Protein AF-A0A9P8Y059-F1 (afdb_monomer)

pLDDT: mean 76.01, std 19.93, range [30.94, 98.56]

Nearest PDB structures (foldseek):
  6tlh-assembly2_B  TM=3.562E-01  e=1.392E+00  Mus musculus

Secondary structure (DSSP, 8-state):
-HHHHHHHHHHHHHHHHHHHHHS-HHHHHHTTTTSSS---TTHHHHHHHHHHTTPPPPGGG--STTS--S--GGG-TT--HHHHHHHHHHT---SS---TTS--HHHHHHHHHHTT-HHHHHHHHHHHHTT--TTSB------SS--S-------TT--S-----BHHHHHHHHHHHHHSTTS-SS---TTSSSSTTTHHHHT---B-----TTS-TT--BHHHHHHHHHS--HHHHTTSHHHHHHHHHHHHHHTTT--HHHHHHHHHHHHHHHTTPPP-SGGG-------------HHHHHHHHHHHHHHHHHHHHHHHHHHHHHHHHHHS-PPP-----------------------TT-TTS--HHHHHHHHTTT-

Foldseek 3Di:
DLVVLVLVQVLQLVLLVVLVVPPDPVVCVVQVSVPPAGRFLCLLVSVVRCVVSVNDDDPSNADPPPSFFRAGPLLDPVDDPVRVVSNVVSGSLCQQGAGPQRHGSLLNLLVVLLVVDPRSLVSNLVSLVSPDDQFAFNDDDPDPPPDDDPPPQPPVPPPDDRQRDTSLLSSLLSLLLCLACVVPDDPPVPCPCVDPSNLCSLPPPDARQDPWQLADHRHDGSVLSSNCNNPVPLPPCLPDCVVLVVVVVCCQVCVLSDDLRSVLSNVSNNLCSLLVADTPDCSNPPDDPPVPPPCPDPVNVVSNVVSVVVSVVLSVVLVVLSVVLVVVVVPPPDPDPPPPPPPPPDPDDDDDDDDDDDPVPRSPRDDPVSSVVSVVSSD

Structure (mmCIF, N/CA/C/O backbone):
data_AF-A0A9P8Y059-F1
#
_entry.id   AF-A0A9P8Y059-F1
#
loop_
_atom_site.group_PDB
_atom_site.id
_atom_site.type_symbol
_atom_site.label_atom_id
_atom_site.label_alt_id
_atom_site.label_comp_id
_atom_site.label_asym_id
_atom_site.label_entity_id
_atom_site.label_seq_id
_atom_site.pdbx_PDB_ins_code
_atom_site.Cartn_x
_atom_site.Cartn_y
_atom_site.Cartn_z
_atom_site.occupancy
_atom_site.B_iso_or_equiv
_atom_site.auth_seq_id
_atom_site.auth_comp_id
_atom_site.auth_asym_id
_atom_site.auth_atom_id
_atom_site.pdbx_PDB_model_num
ATOM 1 N N . MET A 1 1 ? 9.482 5.554 25.362 1.00 81.50 1 MET A N 1
ATOM 2 C CA . MET A 1 1 ? 8.437 4.991 24.476 1.00 81.50 1 MET A CA 1
ATOM 3 C C . MET A 1 1 ? 7.725 3.790 25.092 1.00 81.50 1 MET A C 1
ATOM 5 O O . MET A 1 1 ? 6.514 3.870 25.221 1.00 81.50 1 MET A O 1
ATOM 9 N N . ARG A 1 2 ? 8.425 2.771 25.615 1.00 89.69 2 ARG A N 1
ATOM 10 C CA . ARG A 1 2 ? 7.797 1.614 26.297 1.00 89.69 2 ARG A CA 1
ATOM 11 C C . ARG A 1 2 ? 6.710 1.935 27.343 1.00 89.69 2 ARG A C 1
ATOM 13 O O . ARG A 1 2 ? 5.671 1.290 27.352 1.00 89.69 2 ARG A O 1
ATOM 20 N N . ILE A 1 3 ? 6.914 2.935 28.209 1.00 94.12 3 ILE A N 1
ATOM 21 C CA . ILE A 1 3 ? 5.903 3.333 29.216 1.00 94.12 3 ILE A CA 1
ATOM 22 C C . ILE A 1 3 ? 4.589 3.755 28.541 1.00 94.12 3 ILE A C 1
ATOM 24 O O . ILE A 1 3 ? 3.510 3.401 29.004 1.00 94.12 3 ILE A O 1
ATOM 28 N N . TYR A 1 4 ? 4.682 4.471 27.420 1.00 94.25 4 TYR A N 1
ATOM 29 C CA . TYR A 1 4 ? 3.524 4.939 26.669 1.00 94.25 4 TYR A CA 1
ATOM 30 C C . TYR A 1 4 ? 2.781 3.780 25.987 1.00 94.25 4 TYR A C 1
ATOM 32 O O . TYR A 1 4 ? 1.564 3.684 26.123 1.00 94.25 4 TYR A O 1
ATOM 40 N N . SER A 1 5 ? 3.490 2.854 25.329 1.00 96.00 5 SER A N 1
ATOM 41 C CA . SER A 1 5 ? 2.861 1.688 24.687 1.00 96.00 5 SER A CA 1
ATOM 42 C C . SER A 1 5 ? 2.174 0.761 25.700 1.00 96.00 5 SER A C 1
ATOM 44 O O . SER A 1 5 ? 1.065 0.295 25.447 1.00 96.00 5 SER A O 1
ATOM 46 N N . GLU A 1 6 ? 2.773 0.545 26.875 1.00 97.19 6 GLU A N 1
ATOM 47 C CA . GLU A 1 6 ? 2.157 -0.242 27.958 1.00 97.19 6 GLU A CA 1
ATOM 48 C C . GLU A 1 6 ? 0.938 0.469 28.565 1.00 97.19 6 GLU A C 1
ATOM 50 O O . GLU A 1 6 ? -0.095 -0.155 28.813 1.00 97.19 6 GLU A O 1
ATOM 55 N N . ALA A 1 7 ? 1.006 1.793 28.749 1.00 96.12 7 ALA A N 1
ATOM 56 C CA . ALA A 1 7 ? -0.141 2.578 29.202 1.00 96.12 7 ALA A CA 1
ATOM 57 C C . ALA A 1 7 ? -1.306 2.511 28.198 1.00 96.12 7 ALA A C 1
ATOM 59 O O . ALA A 1 7 ? -2.463 2.347 28.597 1.00 96.12 7 ALA A O 1
ATOM 60 N N . LEU A 1 8 ? -1.009 2.576 26.894 1.00 95.56 8 LEU A N 1
ATOM 61 C CA . LEU A 1 8 ? -1.995 2.406 25.828 1.00 95.56 8 LEU A CA 1
ATOM 62 C C . LEU A 1 8 ? -2.620 1.011 25.833 1.00 95.56 8 LEU A C 1
ATOM 64 O O . LEU A 1 8 ? -3.847 0.905 25.779 1.00 95.56 8 LEU A O 1
ATOM 68 N N . ARG A 1 9 ? -1.805 -0.041 25.952 1.00 97.06 9 ARG A N 1
ATOM 69 C CA . ARG A 1 9 ? -2.281 -1.421 26.096 1.00 97.06 9 ARG A CA 1
ATOM 70 C C . ARG A 1 9 ? -3.227 -1.557 27.288 1.00 97.06 9 ARG A C 1
ATOM 72 O O . ARG A 1 9 ? -4.369 -1.976 27.116 1.00 97.06 9 ARG A O 1
ATOM 79 N N . SER A 1 10 ? -2.788 -1.136 28.475 1.00 97.44 10 SER A N 1
ATOM 80 C CA . SER A 1 10 ? -3.590 -1.201 29.703 1.00 97.44 10 SER A CA 1
ATOM 81 C C . SER A 1 10 ? -4.912 -0.441 29.558 1.00 97.44 10 SER A C 1
ATOM 83 O O . SER A 1 10 ? -5.971 -0.897 29.998 1.00 97.44 10 SER A O 1
ATOM 85 N N . ARG A 1 11 ? -4.894 0.716 28.885 1.00 97.12 11 ARG A N 1
ATOM 86 C CA . ARG A 1 11 ? -6.109 1.462 28.544 1.00 97.12 11 ARG A CA 1
ATOM 87 C C . ARG A 1 11 ? -7.063 0.639 27.667 1.00 97.12 11 ARG A C 1
ATOM 89 O O . ARG A 1 11 ? -8.257 0.624 27.961 1.00 97.12 11 ARG A O 1
ATOM 96 N N . ARG A 1 12 ? -6.569 -0.058 26.636 1.00 97.19 12 ARG A N 1
ATOM 97 C CA . ARG A 1 12 ? -7.398 -0.918 25.766 1.00 97.19 12 ARG A CA 1
ATOM 98 C C . ARG A 1 12 ? -7.969 -2.126 26.492 1.00 97.19 12 ARG A C 1
ATOM 100 O O . ARG A 1 12 ? -9.152 -2.408 26.336 1.00 97.19 12 ARG A O 1
ATOM 107 N N . GLU A 1 13 ? -7.180 -2.788 27.329 1.00 97.94 13 GLU A N 1
ATOM 108 C CA . GLU A 1 13 ? -7.642 -3.928 28.130 1.00 97.94 13 GLU A CA 1
ATOM 109 C C . GLU A 1 13 ? -8.755 -3.517 29.105 1.00 97.94 13 GLU A C 1
ATOM 111 O O . GLU A 1 13 ? -9.783 -4.188 29.201 1.00 97.94 13 GLU A O 1
ATOM 116 N N . ARG A 1 14 ? -8.614 -2.360 29.770 1.00 98.25 14 ARG A N 1
ATOM 117 C CA . ARG A 1 14 ? -9.665 -1.824 30.652 1.00 98.25 14 ARG A CA 1
ATOM 118 C C . ARG A 1 14 ? -10.936 -1.447 29.893 1.00 98.25 14 ARG A C 1
ATOM 120 O O . ARG A 1 14 ? -12.030 -1.711 30.391 1.00 98.25 14 ARG A O 1
ATOM 127 N N . LEU A 1 15 ? -10.814 -0.860 28.700 1.00 98.06 15 LEU A N 1
ATOM 128 C CA . LEU A 1 15 ? -11.969 -0.553 27.851 1.00 98.06 15 LEU A CA 1
ATOM 129 C C . LEU A 1 15 ? -12.680 -1.831 27.382 1.00 98.06 15 LEU A C 1
ATOM 131 O O . LEU A 1 15 ? -13.902 -1.917 27.474 1.00 98.06 15 LEU A O 1
ATOM 135 N N . LYS A 1 16 ? -11.926 -2.852 26.967 1.00 98.25 16 LYS A N 1
ATOM 136 C CA . LYS A 1 16 ? -12.455 -4.171 26.601 1.00 98.25 16 LYS A CA 1
ATOM 137 C C . LYS A 1 16 ? -13.193 -4.834 27.765 1.00 98.25 16 LYS A C 1
ATOM 139 O O . LYS A 1 16 ? -14.317 -5.293 27.588 1.00 98.25 16 LYS A O 1
ATOM 144 N N . ALA A 1 17 ? -12.620 -4.811 28.970 1.00 98.38 17 ALA A N 1
ATOM 145 C CA . ALA A 1 17 ? -13.267 -5.329 30.176 1.00 98.38 17 ALA A CA 1
ATOM 146 C C . ALA A 1 17 ? -14.546 -4.553 30.546 1.00 98.38 17 ALA A C 1
ATOM 148 O O . ALA A 1 17 ? -15.512 -5.135 31.039 1.00 98.38 17 ALA A O 1
ATOM 149 N N . LEU A 1 18 ? -14.584 -3.237 30.310 1.00 98.50 18 LEU A N 1
ATOM 150 C CA . LEU A 1 18 ? -15.805 -2.446 30.465 1.00 98.50 18 LEU A CA 1
ATOM 151 C C . LEU A 1 18 ? -16.865 -2.862 29.434 1.00 98.50 18 LEU A C 1
ATOM 153 O O . LEU A 1 18 ? -18.007 -3.107 29.814 1.00 98.50 18 LEU A O 1
ATOM 157 N N . GLY A 1 19 ? -16.472 -3.025 28.168 1.00 98.12 19 GLY A N 1
ATOM 158 C CA . GLY A 1 19 ? -17.341 -3.519 27.100 1.00 98.12 19 GLY A CA 1
ATOM 159 C C . GLY A 1 19 ? -17.935 -4.897 27.407 1.00 98.12 19 GLY A C 1
ATOM 160 O O . GLY A 1 19 ? -19.149 -5.058 27.355 1.00 98.12 19 GLY A O 1
ATOM 161 N N . LEU A 1 20 ? -17.111 -5.861 27.828 1.00 98.44 20 LEU A N 1
ATOM 162 C CA . LEU A 1 20 ? -17.543 -7.223 28.176 1.00 98.44 20 LEU A CA 1
ATOM 163 C C . LEU A 1 20 ? -18.594 -7.282 29.293 1.00 98.44 20 LEU A C 1
ATOM 165 O O . LEU A 1 20 ? -19.406 -8.202 29.315 1.00 98.44 20 LEU A O 1
ATOM 169 N N . ARG A 1 21 ? -18.578 -6.325 30.228 1.00 98.50 21 ARG A N 1
ATOM 170 C CA . ARG A 1 21 ? -19.521 -6.292 31.357 1.00 98.50 21 ARG A CA 1
ATOM 171 C C . ARG A 1 21 ? -20.882 -5.703 31.003 1.00 98.50 21 ARG A C 1
ATOM 173 O O . ARG A 1 21 ? -21.857 -6.036 31.668 1.00 98.50 21 ARG A O 1
ATOM 180 N N . HIS A 1 22 ? -20.940 -4.806 30.021 1.00 98.56 22 HIS A N 1
ATOM 181 C CA . HIS A 1 22 ? -22.130 -3.984 29.784 1.00 98.56 22 HIS A CA 1
ATOM 182 C C . HIS A 1 22 ? -22.729 -4.118 28.385 1.00 98.56 22 HIS A C 1
ATOM 184 O O . HIS A 1 22 ? -23.909 -3.821 28.211 1.00 98.56 22 HIS A O 1
ATOM 190 N N . LEU A 1 23 ? -21.954 -4.534 27.382 1.00 98.25 23 LEU A N 1
ATOM 191 C CA . LEU A 1 23 ? -22.474 -4.689 26.029 1.00 98.25 23 LEU A CA 1
ATOM 192 C C . LEU A 1 23 ? -23.279 -5.991 25.893 1.00 98.25 23 LEU A C 1
ATOM 194 O O . LEU A 1 23 ? -22.908 -7.016 26.468 1.00 98.25 23 LEU A O 1
ATOM 198 N N . PRO A 1 24 ? -24.364 -5.990 25.096 1.00 97.94 24 PRO A N 1
ATOM 199 C CA . PRO A 1 24 ? -25.093 -7.214 24.790 1.00 97.94 24 PRO A CA 1
ATOM 200 C C . PRO A 1 24 ? -24.203 -8.191 24.009 1.00 97.94 24 PRO A C 1
ATOM 202 O O . PRO A 1 24 ? -23.306 -7.779 23.268 1.00 97.94 24 PRO A O 1
ATOM 205 N N . ARG A 1 25 ? -24.494 -9.496 24.114 1.00 98.06 25 ARG A N 1
ATOM 206 C CA . ARG A 1 25 ? -23.681 -10.567 23.503 1.00 98.06 25 ARG A CA 1
ATOM 207 C C . ARG A 1 25 ? -23.426 -10.352 22.008 1.00 98.06 25 ARG A C 1
ATOM 209 O O . ARG A 1 25 ? -22.304 -10.563 21.568 1.00 98.06 25 ARG A O 1
ATOM 216 N N . ALA A 1 26 ? -24.423 -9.864 21.264 1.00 98.00 26 ALA A N 1
ATOM 217 C CA . ALA A 1 26 ? -24.281 -9.547 19.842 1.00 98.00 26 ALA A CA 1
ATOM 218 C C . ALA A 1 26 ? -23.138 -8.549 19.572 1.00 98.00 26 ALA A C 1
ATOM 220 O O . ALA A 1 26 ? -22.313 -8.790 18.698 1.00 98.00 26 ALA A O 1
ATOM 221 N N . ARG A 1 27 ? -23.031 -7.481 20.376 1.00 98.06 27 ARG A N 1
ATOM 222 C CA . ARG A 1 27 ? -21.965 -6.472 20.246 1.00 98.06 27 ARG A CA 1
ATOM 223 C C . ARG A 1 27 ? -20.616 -6.970 20.765 1.00 98.06 27 ARG A C 1
ATOM 225 O O . ARG A 1 27 ? -19.588 -6.596 20.217 1.00 98.06 27 ARG A O 1
ATOM 232 N N . ILE A 1 28 ? -20.604 -7.830 21.788 1.00 98.25 28 ILE A N 1
ATOM 233 C CA . ILE A 1 28 ? -19.373 -8.499 22.248 1.00 98.25 28 ILE A CA 1
ATOM 234 C C . ILE A 1 28 ? -18.756 -9.319 21.111 1.00 98.25 28 ILE A C 1
ATOM 236 O O . ILE A 1 28 ? -17.553 -9.222 20.890 1.00 98.25 28 ILE A O 1
ATOM 240 N N . THR A 1 29 ? -19.579 -10.090 20.394 1.00 97.38 29 THR A N 1
ATOM 241 C CA . THR A 1 29 ? -19.134 -10.898 19.253 1.00 97.38 29 THR A CA 1
ATOM 242 C C . THR A 1 29 ? -18.725 -10.028 18.066 1.00 97.38 29 THR A C 1
ATOM 244 O O . THR A 1 29 ? -17.659 -10.255 17.505 1.00 97.38 29 THR A O 1
ATOM 247 N N . GLU A 1 30 ? -19.520 -9.014 17.713 1.00 96.50 30 GLU A N 1
ATOM 248 C CA . GLU A 1 30 ? -19.219 -8.086 16.611 1.00 96.50 30 GLU A CA 1
ATOM 249 C C . GLU A 1 30 ? -17.884 -7.356 16.800 1.00 96.50 30 GLU A C 1
ATOM 251 O O . GLU A 1 30 ? -17.084 -7.295 15.875 1.00 96.50 30 GLU A O 1
ATOM 256 N N . PHE A 1 31 ? -17.610 -6.848 18.005 1.00 96.31 31 PHE A N 1
ATOM 257 C CA . PHE A 1 31 ? -16.361 -6.138 18.314 1.00 96.31 31 PHE A CA 1
ATOM 258 C C . PHE A 1 31 ? -15.238 -7.064 18.790 1.00 96.31 31 PHE A C 1
ATOM 260 O O . PHE A 1 31 ? -14.228 -6.581 19.305 1.00 96.31 31 PHE A O 1
ATOM 267 N N . ALA A 1 32 ? -15.427 -8.384 18.677 1.00 96.38 32 ALA A N 1
ATOM 268 C CA . ALA A 1 32 ? -14.457 -9.401 19.074 1.00 96.38 32 ALA A CA 1
ATOM 269 C C . ALA A 1 32 ? -13.912 -9.221 20.510 1.00 96.38 32 ALA A C 1
ATOM 271 O O . ALA A 1 32 ? -12.749 -9.516 20.797 1.00 96.38 32 ALA A O 1
ATOM 272 N N . LEU A 1 33 ? -14.741 -8.741 21.448 1.00 97.38 33 LEU A N 1
ATOM 273 C CA . LEU A 1 33 ? -14.289 -8.448 22.816 1.00 97.38 33 LEU A CA 1
ATOM 274 C C . LEU A 1 33 ? -13.974 -9.707 23.625 1.00 97.38 33 LEU A C 1
ATOM 276 O O . LEU A 1 33 ? -13.298 -9.610 24.645 1.00 97.38 33 LEU A O 1
ATOM 280 N N . ASP A 1 34 ? -14.468 -10.870 23.211 1.00 97.31 34 ASP A N 1
ATOM 281 C CA . ASP A 1 34 ? -14.187 -12.157 23.847 1.00 97.31 34 ASP A CA 1
ATOM 282 C C . ASP A 1 34 ? -12.983 -12.899 23.246 1.00 97.31 34 ASP A C 1
ATOM 284 O O . ASP A 1 34 ? -12.551 -13.905 23.804 1.00 97.31 34 ASP A O 1
ATOM 288 N N . GLN A 1 35 ? -12.394 -12.389 22.163 1.00 96.69 35 GLN A N 1
ATOM 289 C CA . GLN A 1 35 ? -11.168 -12.935 21.575 1.00 96.69 35 GLN A CA 1
ATOM 290 C C . GLN A 1 35 ? -9.931 -12.412 22.308 1.00 96.69 35 GLN A C 1
ATOM 292 O O . GLN A 1 35 ? -9.968 -11.315 22.855 1.00 96.69 35 GLN A O 1
ATOM 297 N N . ASP A 1 36 ? -8.801 -13.124 22.294 1.00 95.88 36 ASP A N 1
ATOM 298 C CA . ASP A 1 36 ? -7.537 -12.669 22.909 1.00 95.88 36 ASP A CA 1
ATOM 299 C C . ASP A 1 36 ? -6.770 -11.661 22.027 1.00 95.88 36 ASP A C 1
ATOM 301 O O . ASP A 1 36 ? -5.606 -11.836 21.678 1.00 95.88 36 ASP A O 1
ATOM 305 N N . ILE A 1 37 ? -7.465 -10.602 21.609 1.00 94.94 37 ILE A N 1
ATOM 306 C CA . ILE A 1 37 ? -6.906 -9.492 20.830 1.00 94.94 37 ILE A CA 1
ATOM 307 C C . ILE A 1 37 ? -7.079 -8.175 21.588 1.00 94.94 37 ILE A C 1
ATOM 309 O O . ILE A 1 37 ? -8.049 -7.992 22.337 1.00 94.94 37 ILE A O 1
ATOM 313 N N . LEU A 1 38 ? -6.133 -7.249 21.426 1.00 96.06 38 LEU A N 1
ATOM 314 C CA . LEU A 1 38 ? -6.308 -5.894 21.943 1.00 96.06 38 LEU A CA 1
ATOM 315 C C . LEU A 1 38 ? -7.378 -5.164 21.137 1.00 96.06 38 LEU A C 1
ATOM 317 O O . LEU A 1 38 ? -7.452 -5.284 19.919 1.00 96.06 38 LEU A O 1
ATOM 321 N N . LEU A 1 39 ? -8.189 -4.385 21.846 1.00 95.00 39 LEU A N 1
ATOM 322 C CA . LEU A 1 39 ? -9.221 -3.560 21.241 1.00 95.00 39 LEU A CA 1
ATOM 323 C C . LEU A 1 39 ? -8.567 -2.384 20.503 1.00 95.00 39 LEU A C 1
ATOM 325 O O . LEU A 1 39 ? -8.090 -1.452 21.156 1.00 95.00 39 LEU A O 1
ATOM 329 N N . ASP A 1 40 ? -8.532 -2.444 19.173 1.00 93.62 40 ASP A N 1
ATOM 330 C CA . ASP A 1 40 ? -7.916 -1.421 18.324 1.00 93.62 40 ASP A CA 1
ATOM 331 C C . ASP A 1 40 ? -8.952 -0.668 17.477 1.00 93.62 40 ASP A C 1
ATOM 333 O O . ASP A 1 40 ? -9.558 0.267 18.010 1.00 93.62 40 ASP A O 1
ATOM 337 N N . GLU A 1 41 ? -9.253 -1.114 16.245 1.00 93.31 41 GLU A N 1
ATOM 338 C CA . GLU A 1 41 ? -10.223 -0.449 15.354 1.00 93.31 41 GLU A CA 1
ATOM 339 C C . GLU A 1 41 ? -11.588 -0.197 16.019 1.00 93.31 41 GLU A C 1
ATOM 341 O O . GLU A 1 41 ? -12.204 0.854 15.831 1.00 93.31 41 GLU A O 1
ATOM 346 N N . TYR A 1 42 ? -12.043 -1.121 16.874 1.00 95.06 42 TYR A N 1
ATOM 347 C CA . TYR A 1 42 ? -13.339 -1.034 17.553 1.00 95.06 42 TYR A CA 1
ATOM 348 C C . TYR A 1 42 ? -13.316 -0.223 18.853 1.00 95.06 42 TYR A C 1
ATOM 350 O O . TYR A 1 42 ? -14.345 -0.120 19.523 1.00 95.06 42 TYR A O 1
ATOM 358 N N . ALA A 1 43 ? -12.190 0.379 19.245 1.00 95.19 43 ALA A N 1
ATOM 359 C CA . ALA A 1 43 ? -12.113 1.108 20.509 1.00 95.19 43 ALA A CA 1
ATOM 360 C C . ALA A 1 43 ? -13.099 2.289 20.568 1.00 95.19 43 ALA A C 1
ATOM 362 O O . ALA A 1 43 ? -13.806 2.448 21.566 1.00 95.19 43 ALA A O 1
ATOM 363 N N . ALA A 1 44 ? -13.198 3.077 19.496 1.00 94.50 44 ALA A N 1
ATOM 364 C CA . ALA A 1 44 ? -14.170 4.165 19.392 1.00 94.50 44 ALA A CA 1
ATOM 365 C C . ALA A 1 44 ? -15.633 3.659 19.338 1.00 94.50 44 ALA A C 1
ATOM 367 O O . ALA A 1 44 ? -16.428 4.083 20.187 1.00 94.50 44 ALA A O 1
ATOM 368 N N . PRO A 1 45 ? -15.998 2.696 18.461 1.00 95.00 45 PRO A N 1
ATOM 369 C CA . PRO A 1 45 ? -17.327 2.075 18.467 1.00 95.00 45 PRO A CA 1
ATOM 370 C C . PRO A 1 45 ? -17.773 1.538 19.834 1.00 95.00 45 PRO A C 1
ATOM 372 O O . PRO A 1 45 ? -18.904 1.778 20.259 1.00 95.00 45 PRO A O 1
ATOM 375 N N . VAL A 1 46 ? -16.886 0.872 20.581 1.00 96.62 46 VAL A N 1
ATOM 376 C CA . VAL A 1 46 ? -17.199 0.367 21.930 1.00 96.62 46 VAL A CA 1
ATOM 377 C C . VAL A 1 46 ? -17.560 1.506 22.883 1.00 96.62 46 VAL A C 1
ATOM 379 O O . VAL A 1 46 ? -18.548 1.399 23.611 1.00 96.62 46 VAL A O 1
ATOM 382 N N . ILE A 1 47 ? -16.810 2.614 22.870 1.00 96.06 47 ILE A N 1
ATOM 383 C CA . ILE A 1 47 ? -17.119 3.797 23.692 1.00 96.06 47 ILE A CA 1
ATOM 384 C C . ILE A 1 47 ? -18.485 4.372 23.312 1.00 96.06 47 ILE A C 1
ATOM 386 O O . ILE A 1 47 ? -19.281 4.689 24.198 1.00 96.06 47 ILE A O 1
ATOM 390 N N . GLN A 1 48 ? -18.771 4.494 22.015 1.00 95.00 48 GLN A N 1
ATOM 391 C CA . GLN A 1 48 ? -20.050 5.006 21.528 1.00 95.00 48 GLN A CA 1
ATOM 392 C C . GLN A 1 48 ? -21.218 4.130 21.995 1.00 95.00 48 GLN A C 1
ATOM 394 O O . GLN A 1 48 ? -22.197 4.648 22.531 1.00 95.00 48 GLN A O 1
ATOM 399 N N . HIS A 1 49 ? -21.099 2.807 21.878 1.00 96.56 49 HIS A N 1
ATOM 400 C CA . HIS A 1 49 ? -22.137 1.884 22.334 1.00 96.56 49 HIS A CA 1
ATOM 401 C C . HIS A 1 49 ? -22.340 1.911 23.850 1.00 96.56 49 HIS A C 1
ATOM 403 O O . HIS A 1 49 ? -23.481 1.893 24.309 1.00 96.56 49 HIS A O 1
ATOM 409 N N . LEU A 1 50 ? -21.264 2.009 24.633 1.00 97.31 50 LEU A N 1
ATOM 410 C CA . LEU A 1 50 ? -21.366 2.176 26.084 1.00 97.31 50 LEU A CA 1
ATOM 411 C C . LEU A 1 50 ? -22.114 3.470 26.446 1.00 97.31 50 LEU A C 1
ATOM 413 O O . LEU A 1 50 ? -22.990 3.444 27.309 1.00 97.31 50 LEU A O 1
ATOM 417 N N . ARG A 1 51 ? -21.845 4.576 25.739 1.00 95.75 51 ARG A N 1
ATOM 418 C CA . ARG A 1 51 ? -22.556 5.853 25.933 1.00 95.75 51 ARG A CA 1
ATOM 419 C C . ARG A 1 51 ? -24.042 5.759 25.590 1.00 95.75 51 ARG A C 1
ATOM 421 O O . ARG A 1 51 ? -24.856 6.260 26.357 1.00 95.75 51 ARG A O 1
ATOM 428 N N . VAL A 1 52 ? -24.403 5.096 24.487 1.00 96.81 52 VAL A N 1
ATOM 429 C CA . VAL A 1 52 ? -25.812 4.879 24.092 1.00 96.81 52 VAL A CA 1
ATOM 430 C C . VAL A 1 52 ? -26.582 4.097 25.162 1.00 96.81 52 VAL A C 1
ATOM 432 O O . VAL A 1 52 ? -27.754 4.369 25.396 1.00 96.81 52 VAL A O 1
ATOM 435 N N . LEU A 1 53 ? -25.918 3.172 25.859 1.00 97.75 53 LEU A N 1
ATOM 436 C CA . LEU A 1 53 ? -26.495 2.423 26.981 1.00 97.75 53 LEU A CA 1
ATOM 437 C C . LEU A 1 53 ? -26.503 3.199 28.311 1.00 97.75 53 LEU A C 1
ATOM 439 O O . LEU A 1 53 ? -26.882 2.641 29.339 1.00 97.75 53 LEU A O 1
ATOM 443 N N . GLY A 1 54 ? -26.054 4.457 28.327 1.00 97.44 54 GLY A N 1
ATOM 444 C CA . GLY A 1 54 ? -25.942 5.257 29.547 1.00 97.44 54 GLY A CA 1
ATOM 445 C C . GLY A 1 54 ? -24.833 4.794 30.498 1.00 97.44 54 GLY A C 1
ATOM 446 O O . GLY A 1 54 ? -24.848 5.154 31.674 1.00 97.44 54 GLY A O 1
ATOM 447 N N . VAL A 1 55 ? -23.867 3.998 30.023 1.00 98.12 55 VAL A N 1
ATOM 448 C CA . VAL A 1 55 ? -22.739 3.531 30.839 1.00 98.12 55 VAL A CA 1
ATOM 449 C C . VAL A 1 55 ? -21.668 4.625 30.889 1.00 98.12 55 VAL A C 1
ATOM 451 O O . VAL A 1 55 ? -21.123 4.994 29.844 1.00 98.12 55 VAL A O 1
ATOM 454 N N . PRO A 1 56 ? -21.311 5.142 32.079 1.00 97.31 56 PRO A N 1
ATOM 455 C CA . PRO A 1 56 ? -20.278 6.162 32.194 1.00 97.31 56 PRO A CA 1
ATOM 456 C C . PRO A 1 56 ? -18.904 5.574 31.844 1.00 97.31 56 PRO A C 1
ATOM 458 O O . PRO A 1 56 ? -18.416 4.651 32.498 1.00 97.31 56 PRO A O 1
ATOM 461 N N . VAL A 1 57 ? -18.257 6.131 30.817 1.00 96.50 57 VAL A N 1
ATOM 462 C CA . VAL A 1 57 ? -16.900 5.750 30.402 1.00 96.50 57 VAL A CA 1
ATOM 463 C C . VAL A 1 57 ? -15.895 6.732 31.018 1.00 96.50 57 VAL A C 1
ATOM 465 O O . VAL A 1 57 ? -15.969 7.925 30.720 1.00 96.50 57 VAL A O 1
ATOM 468 N N . PRO A 1 58 ? -14.944 6.277 31.858 1.00 96.56 58 PRO A N 1
ATOM 469 C CA . PRO A 1 58 ? -13.932 7.154 32.438 1.00 96.56 58 PRO A CA 1
ATOM 470 C C . PRO A 1 58 ? -13.117 7.886 31.357 1.00 96.56 58 PRO A C 1
ATOM 472 O O . PRO A 1 58 ? -12.679 7.229 30.409 1.00 96.56 58 PRO A O 1
ATOM 475 N N . PRO A 1 59 ? -12.803 9.190 31.516 1.00 94.50 59 PRO A N 1
ATOM 476 C CA . PRO A 1 59 ? -12.037 9.947 30.519 1.00 94.50 59 PRO A CA 1
ATOM 477 C C . PRO A 1 59 ? -10.682 9.325 30.162 1.00 94.50 59 PRO A C 1
ATOM 479 O O . PRO A 1 59 ? -10.238 9.389 29.021 1.00 94.50 59 PRO A O 1
ATOM 482 N N . SER A 1 60 ? -10.049 8.632 31.115 1.00 95.12 60 SER A N 1
ATOM 483 C CA . SER A 1 60 ? -8.791 7.908 30.884 1.00 95.12 60 SER A CA 1
ATOM 484 C C . SER A 1 60 ? -8.897 6.741 29.892 1.00 95.12 60 SER A C 1
ATOM 486 O O . SER A 1 60 ? -7.865 6.207 29.490 1.00 95.12 60 SER A O 1
ATOM 488 N N . LEU A 1 61 ? -10.110 6.331 29.496 1.00 96.00 61 LEU A N 1
ATOM 489 C CA . LEU A 1 61 ? -10.360 5.291 28.493 1.00 96.00 61 LEU A CA 1
ATOM 490 C C . LEU A 1 61 ? -10.703 5.847 27.106 1.00 96.00 61 LEU A C 1
ATOM 492 O O . LEU A 1 61 ? -10.805 5.059 26.167 1.00 96.00 61 LEU A O 1
ATOM 496 N N . TYR A 1 62 ? -10.855 7.166 26.951 1.00 92.56 62 TYR A N 1
ATOM 497 C CA . TYR A 1 62 ? -11.167 7.769 25.657 1.00 92.56 62 TYR A CA 1
ATOM 498 C C . TYR A 1 62 ? -10.058 7.547 24.621 1.00 92.56 62 TYR A C 1
ATOM 500 O O . TYR A 1 62 ? -8.871 7.426 24.948 1.00 92.56 62 TYR A O 1
ATOM 508 N N . VAL A 1 63 ? -10.472 7.448 23.357 1.00 88.88 63 VAL A N 1
ATOM 509 C CA . VAL A 1 63 ? -9.596 7.313 22.190 1.00 88.88 63 VAL A CA 1
ATOM 510 C C . VAL A 1 63 ? -9.643 8.629 21.423 1.00 88.88 63 VAL A C 1
ATOM 512 O O . VAL A 1 63 ? -10.712 9.017 20.972 1.00 88.88 63 VAL A O 1
ATOM 515 N N . GLY A 1 64 ? -8.505 9.317 21.309 1.00 80.38 64 GLY A N 1
ATOM 516 C CA . GLY A 1 64 ? -8.435 10.649 20.698 1.00 80.38 64 GLY A CA 1
ATOM 517 C C . GLY A 1 64 ? -9.192 11.730 21.483 1.00 80.38 64 GLY A C 1
ATOM 518 O O . GLY A 1 64 ? -9.863 11.449 22.479 1.00 80.38 64 GLY A O 1
ATOM 519 N N . GLU A 1 65 ? -9.075 12.978 21.036 1.00 65.56 65 GLU A N 1
ATOM 520 C CA . GLU A 1 65 ? -9.660 14.138 21.727 1.00 65.56 65 GLU A CA 1
ATOM 521 C C . GLU A 1 65 ? -11.196 14.203 21.602 1.00 65.56 65 GLU A C 1
ATOM 523 O O . GLU A 1 65 ? -11.862 14.673 22.520 1.00 65.56 65 GLU A O 1
ATOM 528 N N . ASN A 1 66 ? -11.782 13.609 20.551 1.00 53.09 66 ASN A N 1
ATOM 529 C CA . ASN A 1 66 ? -13.227 13.665 20.260 1.00 53.09 66 ASN A CA 1
ATOM 530 C C . ASN A 1 66 ? -13.952 12.306 20.332 1.00 53.09 66 ASN A C 1
ATOM 532 O O . ASN A 1 66 ? -14.996 12.109 19.718 1.00 53.09 66 ASN A O 1
ATOM 536 N N . GLY A 1 67 ? -13.413 11.337 21.077 1.00 57.47 67 GLY A N 1
ATOM 537 C CA . GLY A 1 67 ? -13.985 9.984 21.152 1.00 57.47 67 GLY A CA 1
ATOM 538 C C . GLY A 1 67 ? -13.617 9.070 19.980 1.00 57.47 67 GLY A C 1
ATOM 539 O O . GLY A 1 67 ? -13.999 7.903 20.012 1.00 57.47 67 GLY A O 1
ATOM 540 N N . GLY A 1 68 ? -12.820 9.585 19.038 1.00 69.81 68 GLY A N 1
ATOM 541 C CA . GLY A 1 68 ? -12.162 8.841 17.971 1.00 69.81 68 GLY A CA 1
ATOM 542 C C . GLY A 1 68 ? -13.132 8.378 16.891 1.00 69.81 68 GLY A C 1
ATOM 543 O O . GLY A 1 68 ? -14.279 8.034 17.156 1.00 69.81 68 GLY A O 1
ATOM 544 N N . GLN A 1 69 ? -12.670 8.359 15.651 1.00 82.56 69 GLN A N 1
ATOM 545 C CA . GLN A 1 69 ? -13.318 7.563 14.618 1.00 82.56 69 GLN A CA 1
ATOM 546 C C . GLN A 1 69 ? -12.846 6.108 14.733 1.00 82.56 69 GLN A C 1
ATOM 548 O O . GLN A 1 69 ? -11.841 5.823 15.392 1.00 82.56 69 GLN A O 1
ATOM 553 N N . ARG A 1 70 ? -13.580 5.179 14.109 1.00 89.31 70 ARG A N 1
ATOM 554 C CA . ARG A 1 70 ? -13.077 3.818 13.886 1.00 89.31 70 ARG A CA 1
ATOM 555 C C . ARG A 1 70 ? -11.785 3.943 13.081 1.00 89.31 70 ARG A C 1
ATOM 557 O O . ARG A 1 70 ? -11.826 4.500 11.992 1.00 89.31 70 ARG A O 1
ATOM 564 N N . ALA A 1 71 ? -10.672 3.494 13.644 1.00 91.56 71 ALA A N 1
ATOM 565 C CA . ALA A 1 71 ? -9.380 3.452 12.977 1.00 91.56 71 ALA A CA 1
ATOM 566 C C . ALA A 1 71 ? -8.437 2.542 13.759 1.00 91.56 71 ALA A C 1
ATOM 568 O O . ALA A 1 71 ? -8.421 2.575 14.995 1.00 91.56 71 ALA A O 1
ATOM 569 N N . SER A 1 72 ? -7.624 1.774 13.038 1.00 93.75 72 SER A N 1
ATOM 570 C CA . SER A 1 72 ? -6.412 1.197 13.611 1.00 93.75 72 SER A CA 1
ATOM 571 C C . SER A 1 72 ? -5.514 2.301 14.165 1.00 93.75 72 SER A C 1
ATOM 573 O O . SER A 1 72 ? -5.403 3.397 13.606 1.00 93.75 72 SER A O 1
ATOM 575 N N . ILE A 1 73 ? -4.813 1.991 15.250 1.00 94.38 73 ILE A N 1
ATOM 576 C CA . ILE A 1 73 ? -3.847 2.896 15.855 1.00 94.38 73 ILE A CA 1
ATOM 577 C C . ILE A 1 73 ? -2.736 3.308 14.859 1.00 94.38 73 ILE A C 1
ATOM 579 O O . ILE A 1 73 ? -2.193 4.406 14.958 1.00 94.38 73 ILE A O 1
ATOM 583 N N . TYR A 1 74 ? -2.469 2.479 13.841 1.00 95.38 74 TYR A N 1
ATOM 584 C CA . TYR A 1 74 ? -1.460 2.715 12.803 1.00 95.38 74 TYR A CA 1
ATOM 585 C C . TYR A 1 74 ? -1.844 3.752 11.733 1.00 95.38 74 TYR A C 1
ATOM 587 O O . TYR A 1 74 ? -1.016 4.033 10.875 1.00 95.38 74 TYR A O 1
ATOM 595 N N . HIS A 1 75 ? -3.037 4.353 11.786 1.00 92.06 75 HIS A N 1
ATOM 596 C CA . HIS A 1 75 ? -3.401 5.488 10.917 1.00 92.06 75 HIS A CA 1
ATOM 597 C C . HIS A 1 75 ? -2.797 6.832 11.347 1.00 92.06 75 HIS A C 1
ATOM 599 O O . HIS A 1 75 ? -2.968 7.837 10.664 1.00 92.06 75 HIS A O 1
ATOM 605 N N . SER A 1 76 ? -2.143 6.894 12.506 1.00 87.81 76 SER A N 1
ATOM 606 C CA . SER A 1 76 ? -1.624 8.148 13.043 1.00 87.81 76 SER A CA 1
ATOM 607 C C . SER A 1 76 ? -0.260 8.508 12.446 1.00 87.81 76 SER A C 1
ATOM 609 O O . SER A 1 76 ? 0.751 7.912 12.815 1.00 87.81 76 SER A O 1
ATOM 611 N N . HIS A 1 77 ? -0.210 9.567 11.634 1.00 79.00 77 HIS A N 1
ATOM 612 C CA . HIS A 1 77 ? 1.030 10.101 11.046 1.00 79.00 77 HIS A CA 1
ATOM 613 C C . HIS A 1 77 ? 2.019 10.682 12.072 1.00 79.00 77 HIS A C 1
ATOM 615 O O . HIS A 1 77 ? 3.196 10.863 11.784 1.00 79.00 77 HIS A O 1
ATOM 621 N N . GLU A 1 78 ? 1.577 10.946 13.304 1.00 82.1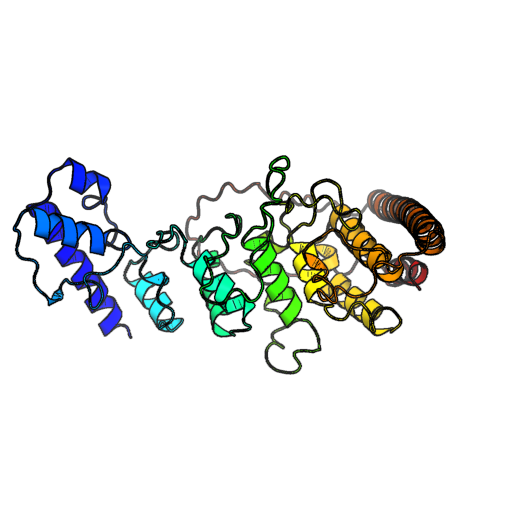9 78 GLU A N 1
ATOM 622 C CA . GLU A 1 78 ? 2.449 11.450 14.379 1.00 82.19 78 GLU A CA 1
ATOM 623 C C . GLU A 1 78 ? 3.447 10.397 14.900 1.00 82.19 78 GLU A C 1
ATOM 625 O O . GLU A 1 78 ? 4.215 10.637 15.837 1.00 82.19 78 GLU A O 1
ATOM 630 N N . TRP A 1 79 ? 3.402 9.177 14.364 1.00 82.88 79 TRP A N 1
ATOM 631 C CA . TRP A 1 79 ? 4.094 8.045 14.949 1.00 82.88 79 TRP A CA 1
ATOM 632 C C . TRP A 1 79 ? 5.477 7.839 14.375 1.00 82.88 79 TRP A C 1
ATOM 634 O O . TRP A 1 79 ? 5.676 7.536 13.205 1.00 82.88 79 TRP A O 1
ATOM 644 N N . THR A 1 80 ? 6.462 7.868 15.267 1.00 90.88 80 THR A N 1
ATOM 645 C CA . THR A 1 80 ? 7.792 7.368 14.925 1.00 90.88 80 THR A CA 1
ATOM 646 C C . THR A 1 80 ? 7.762 5.850 14.710 1.00 90.88 80 THR A C 1
ATOM 648 O O . THR A 1 80 ? 7.041 5.119 15.398 1.00 90.88 80 THR A O 1
ATOM 651 N N . MET A 1 81 ? 8.636 5.350 13.833 1.00 91.62 81 MET A N 1
ATOM 652 C CA . MET A 1 81 ? 8.832 3.910 13.606 1.00 91.62 81 MET A CA 1
ATOM 653 C C . MET A 1 81 ? 9.060 3.127 14.911 1.00 91.62 81 MET A C 1
ATOM 655 O O . MET A 1 81 ? 8.505 2.047 15.117 1.00 91.62 81 MET A O 1
ATOM 659 N N . CYS A 1 82 ? 9.852 3.685 15.832 1.00 93.81 82 CYS A N 1
ATOM 660 C CA . CYS A 1 82 ? 10.127 3.070 17.129 1.00 93.81 82 CYS A CA 1
ATOM 661 C C . CYS A 1 82 ? 8.852 2.865 17.958 1.00 93.81 82 CYS A C 1
ATOM 663 O O . CYS A 1 82 ? 8.688 1.814 18.580 1.00 93.81 82 CYS A O 1
ATOM 665 N N . LEU A 1 83 ? 7.938 3.839 17.946 1.00 94.19 83 LEU A N 1
ATOM 666 C CA . LEU A 1 83 ? 6.662 3.729 18.644 1.00 94.19 83 LEU A CA 1
ATOM 667 C C . LEU A 1 83 ? 5.763 2.668 17.998 1.00 94.19 83 LEU A C 1
ATOM 669 O O . LEU A 1 83 ? 5.215 1.837 18.719 1.00 94.19 83 LEU A O 1
ATOM 673 N N . ALA A 1 84 ? 5.661 2.636 16.666 1.00 94.88 84 ALA A N 1
ATOM 674 C CA . ALA A 1 84 ? 4.885 1.612 15.963 1.00 94.88 84 ALA A CA 1
ATOM 675 C C . ALA A 1 84 ? 5.384 0.189 16.281 1.00 94.88 84 ALA A C 1
ATOM 677 O O . ALA A 1 84 ? 4.587 -0.715 16.554 1.00 94.88 84 ALA A O 1
ATOM 678 N N . MET A 1 85 ? 6.708 -0.001 16.332 1.00 95.94 85 MET A N 1
ATOM 679 C CA . MET A 1 85 ? 7.332 -1.262 16.741 1.00 95.94 85 MET A CA 1
ATOM 680 C C . MET A 1 85 ? 7.018 -1.638 18.192 1.00 95.94 85 MET A C 1
ATOM 682 O O . MET A 1 85 ? 6.724 -2.804 18.464 1.00 95.94 85 MET A O 1
ATOM 686 N N . ASP A 1 86 ? 7.086 -0.686 19.123 1.00 96.81 86 ASP A N 1
ATOM 687 C CA . ASP A 1 86 ? 6.766 -0.924 20.533 1.00 96.81 86 ASP A CA 1
ATOM 688 C C . ASP A 1 86 ? 5.279 -1.254 20.724 1.00 96.81 86 ASP A C 1
ATOM 690 O O . ASP A 1 86 ? 4.948 -2.194 21.448 1.00 96.81 86 ASP A O 1
ATOM 694 N N . LEU A 1 87 ? 4.384 -0.563 20.015 1.00 96.38 87 LEU A N 1
ATOM 695 C CA . LEU A 1 87 ? 2.949 -0.850 20.014 1.00 96.38 87 LEU A CA 1
ATOM 696 C C . LEU A 1 87 ? 2.645 -2.229 19.448 1.00 96.38 87 LEU A C 1
ATOM 698 O O . LEU A 1 87 ? 1.891 -2.999 20.049 1.00 96.38 87 LEU A O 1
ATOM 702 N N . TYR A 1 88 ? 3.324 -2.597 18.363 1.00 97.06 88 TYR A N 1
ATOM 703 C CA . TYR A 1 88 ? 3.249 -3.958 17.869 1.00 97.06 88 TYR A CA 1
ATOM 704 C C . TYR A 1 88 ? 3.723 -4.923 18.964 1.00 97.06 88 TYR A C 1
ATOM 706 O O . TYR A 1 88 ? 2.981 -5.801 19.385 1.00 97.06 88 TYR A O 1
ATOM 714 N N . AR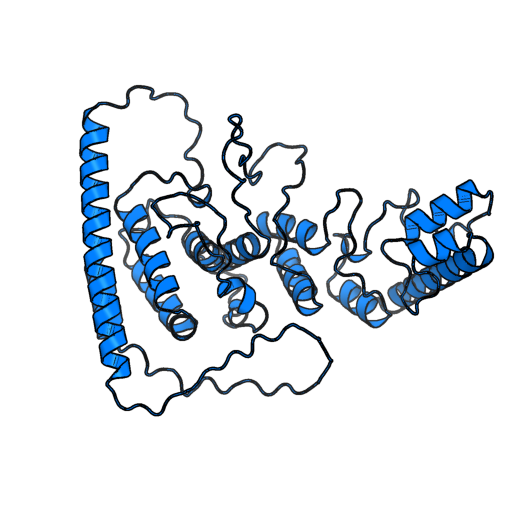G A 1 89 ? 4.901 -4.755 19.561 1.00 96.94 89 ARG A N 1
ATOM 715 C CA . ARG A 1 89 ? 5.375 -5.681 20.612 1.00 96.94 89 ARG A CA 1
ATOM 716 C C . ARG A 1 89 ? 4.384 -5.889 21.763 1.00 96.94 89 ARG A C 1
ATOM 718 O O . ARG A 1 89 ? 4.238 -7.028 22.197 1.00 96.94 89 ARG A O 1
ATOM 725 N N . VAL A 1 90 ? 3.676 -4.848 22.205 1.00 97.12 90 VAL A N 1
ATOM 726 C CA . VAL A 1 90 ? 2.710 -4.952 23.316 1.00 97.12 90 VAL A CA 1
ATOM 727 C C . VAL A 1 90 ? 1.331 -5.499 22.917 1.00 97.12 90 VAL A C 1
ATOM 729 O O . VAL A 1 90 ? 0.506 -5.709 23.798 1.00 97.12 90 VAL A O 1
ATOM 732 N N . GLY A 1 91 ? 1.080 -5.781 21.634 1.00 97.00 91 GLY A N 1
ATOM 733 C CA . GLY A 1 91 ? -0.088 -6.554 21.190 1.00 97.00 91 GLY A CA 1
ATOM 734 C C . GLY A 1 91 ? -1.030 -5.852 20.213 1.00 97.00 91 GLY A C 1
ATOM 735 O O . GLY A 1 91 ? -2.027 -6.455 19.825 1.00 97.00 91 GLY A O 1
ATOM 736 N N . PHE A 1 92 ? -0.737 -4.620 19.782 1.00 97.06 92 PHE A N 1
ATOM 737 C CA . PHE A 1 92 ? -1.487 -3.993 18.691 1.00 97.06 92 PHE A CA 1
ATOM 738 C C . PHE A 1 92 ? -1.113 -4.713 17.388 1.00 97.06 92 PHE A C 1
ATOM 740 O O . PHE A 1 92 ? 0.036 -4.686 16.951 1.00 97.06 92 PHE A O 1
ATOM 747 N N . ARG A 1 93 ? -2.040 -5.501 16.842 1.00 96.31 93 ARG A N 1
ATOM 748 C CA . ARG A 1 93 ? -1.809 -6.386 15.681 1.00 96.31 93 ARG A CA 1
ATOM 749 C C . ARG A 1 93 ? -2.615 -5.971 14.459 1.00 96.31 93 ARG A C 1
ATOM 751 O O . ARG A 1 93 ? -2.413 -6.543 13.394 1.00 96.31 93 ARG A O 1
ATOM 758 N N . ASP A 1 94 ? -3.513 -5.010 14.622 1.00 95.75 94 ASP A N 1
ATOM 759 C CA . ASP A 1 94 ? -4.482 -4.638 13.608 1.00 95.75 94 ASP A CA 1
ATOM 760 C C . ASP A 1 94 ? -3.871 -3.689 12.572 1.00 95.75 94 ASP A C 1
ATOM 762 O O . ASP A 1 94 ? -4.045 -2.477 12.604 1.00 95.75 94 ASP A O 1
ATOM 766 N N . ILE A 1 95 ? -3.076 -4.253 11.671 1.00 96.38 95 ILE A N 1
ATOM 767 C CA . ILE A 1 95 ? -2.382 -3.533 10.594 1.00 96.38 95 ILE A CA 1
ATOM 768 C C . ILE A 1 95 ? -3.248 -3.312 9.343 1.00 96.38 95 ILE A C 1
ATOM 770 O O . ILE A 1 95 ? -2.802 -2.661 8.401 1.00 96.38 95 ILE A O 1
ATOM 774 N N . SER A 1 96 ? -4.462 -3.867 9.325 1.00 95.88 96 SER A N 1
ATOM 775 C CA . SER A 1 96 ? -5.411 -3.789 8.204 1.00 95.88 96 SER A CA 1
ATOM 776 C C . SER A 1 96 ? -6.761 -3.193 8.612 1.00 95.88 96 SER A C 1
ATOM 778 O O . SER A 1 96 ? -7.653 -3.106 7.774 1.00 95.88 96 SER A O 1
ATOM 780 N N . GLY A 1 97 ? -6.919 -2.790 9.875 1.00 93.81 97 GLY A N 1
ATOM 781 C CA . GLY A 1 97 ? -8.128 -2.157 10.387 1.00 93.81 97 GLY A CA 1
ATOM 782 C C . GLY A 1 97 ? -8.407 -0.852 9.664 1.00 93.81 97 GLY A C 1
ATOM 783 O O . GLY A 1 97 ? -7.499 -0.050 9.462 1.00 93.81 97 GLY A O 1
ATOM 784 N N . LEU A 1 98 ? -9.659 -0.658 9.264 1.00 92.25 98 LEU A N 1
ATOM 785 C CA . LEU A 1 98 ? -10.056 0.459 8.412 1.00 92.25 98 LEU A CA 1
ATOM 786 C C . LEU A 1 98 ? -10.298 1.731 9.233 1.00 92.25 98 LEU A C 1
ATOM 788 O O . LEU A 1 98 ? -10.823 1.664 10.351 1.00 92.25 98 LEU A O 1
ATOM 792 N N . ASN A 1 99 ? -9.964 2.889 8.662 1.00 89.75 99 ASN A N 1
ATOM 793 C CA . ASN A 1 99 ? -10.383 4.188 9.181 1.00 89.75 99 ASN A CA 1
ATOM 794 C C . ASN A 1 99 ? -11.854 4.507 8.816 1.00 89.75 99 ASN A C 1
ATOM 796 O O . ASN A 1 99 ? -12.575 3.675 8.257 1.00 89.75 99 ASN A O 1
ATOM 800 N N . ALA A 1 100 ? -12.314 5.725 9.123 1.00 86.19 100 ALA A N 1
ATOM 801 C CA . ALA A 1 100 ? -13.664 6.183 8.777 1.00 86.19 100 ALA A CA 1
ATOM 802 C C . ALA A 1 100 ? -13.939 6.222 7.266 1.00 86.19 100 ALA A C 1
ATOM 804 O O . ALA A 1 100 ? -15.088 6.053 6.864 1.00 86.19 100 ALA A O 1
ATOM 805 N N . ASP A 1 101 ? -12.897 6.393 6.454 1.00 85.19 101 ASP A N 1
ATOM 806 C CA . ASP A 1 101 ? -12.977 6.452 4.991 1.00 85.19 101 ASP A CA 1
ATOM 807 C C . ASP A 1 101 ? -12.901 5.059 4.347 1.00 85.19 101 ASP A C 1
ATOM 809 O O . ASP A 1 101 ? -12.897 4.929 3.125 1.00 85.19 101 ASP A O 1
ATOM 813 N N . GLY A 1 102 ? -12.817 3.996 5.155 1.00 89.06 102 GLY A N 1
ATOM 814 C CA . GLY A 1 102 ? -12.670 2.631 4.655 1.00 89.06 102 GLY A CA 1
ATOM 815 C C . GLY A 1 102 ? -11.269 2.317 4.125 1.00 89.06 102 GLY A C 1
ATOM 816 O O . GLY A 1 102 ? -11.112 1.357 3.373 1.00 89.06 102 GLY A O 1
ATOM 817 N N . LEU A 1 103 ? -10.256 3.099 4.506 1.00 90.75 103 LEU A N 1
ATOM 818 C CA . LEU A 1 103 ? -8.863 2.902 4.109 1.00 90.75 103 LEU A CA 1
ATOM 819 C C . LEU A 1 103 ? -8.091 2.149 5.192 1.00 90.75 103 LEU A C 1
ATOM 821 O O . LEU A 1 103 ? -8.298 2.380 6.378 1.00 90.75 103 LEU A O 1
ATOM 825 N N . THR A 1 104 ? -7.168 1.281 4.786 1.00 94.62 104 THR A N 1
ATOM 826 C CA . THR A 1 104 ? -6.171 0.638 5.661 1.00 94.62 104 THR A CA 1
ATOM 827 C C . THR A 1 104 ? -4.997 1.582 5.963 1.00 94.62 104 THR A C 1
ATOM 829 O O . THR A 1 104 ? -4.766 2.523 5.195 1.00 94.62 104 THR A O 1
ATOM 832 N N . PRO A 1 105 ? -4.181 1.322 7.006 1.00 95.25 105 PRO A N 1
ATOM 833 C CA . PRO A 1 105 ? -2.987 2.120 7.283 1.00 95.25 105 PRO A CA 1
ATOM 834 C C . PRO A 1 105 ? -2.044 2.212 6.079 1.00 95.25 105 PRO A C 1
ATOM 836 O O . PRO A 1 105 ? -1.533 3.284 5.774 1.00 95.25 105 PRO A O 1
ATOM 839 N N . LEU A 1 106 ? -1.863 1.112 5.335 1.00 95.00 106 LEU A N 1
ATOM 840 C CA . LEU A 1 106 ? -1.012 1.107 4.143 1.00 95.00 106 LEU A CA 1
ATOM 841 C C . LEU A 1 106 ? -1.563 2.026 3.041 1.00 95.00 106 LEU A C 1
ATOM 843 O O . LEU A 1 106 ? -0.788 2.747 2.423 1.00 95.00 106 LEU A O 1
ATOM 847 N N . GLN A 1 107 ? -2.883 2.052 2.818 1.00 92.00 107 GLN A N 1
ATOM 848 C CA . GLN A 1 107 ? -3.500 2.963 1.842 1.00 92.00 107 GLN A CA 1
ATOM 849 C C . GLN A 1 107 ? -3.288 4.432 2.221 1.00 92.00 107 GLN A C 1
ATOM 851 O O . GLN A 1 107 ? -2.950 5.240 1.356 1.00 92.00 107 GLN A O 1
ATOM 856 N N . THR A 1 108 ? -3.426 4.776 3.506 1.00 89.62 108 THR A N 1
ATOM 857 C CA . THR A 1 108 ? -3.184 6.146 3.984 1.00 89.62 108 THR A CA 1
ATOM 858 C C . THR A 1 108 ? -1.717 6.556 3.805 1.00 89.62 108 THR A C 1
ATOM 860 O O . THR A 1 108 ? -1.431 7.671 3.378 1.00 89.62 108 THR A O 1
ATOM 863 N N . GLU A 1 109 ? -0.776 5.655 4.078 1.00 90.06 109 GLU A N 1
ATOM 864 C CA . GLU A 1 109 ? 0.662 5.948 4.056 1.00 90.06 109 GLU A CA 1
ATOM 865 C C . GLU A 1 109 ? 1.254 6.020 2.645 1.00 90.06 109 GLU A C 1
ATOM 867 O O . GLU A 1 109 ? 2.078 6.888 2.355 1.00 90.06 109 GLU A O 1
ATOM 872 N N . VAL A 1 110 ? 0.784 5.181 1.719 1.00 86.62 110 VAL A N 1
ATOM 873 C CA . VAL A 1 110 ? 1.208 5.213 0.306 1.00 86.62 110 VAL A CA 1
ATOM 874 C C . VAL A 1 110 ? 0.900 6.567 -0.361 1.00 86.62 110 VAL A C 1
ATOM 876 O O . VAL A 1 110 ? 1.609 7.002 -1.275 1.00 86.62 110 VAL A O 1
ATOM 879 N N . ARG A 1 111 ? -0.103 7.299 0.137 1.00 79.50 111 ARG A N 1
ATOM 880 C CA . ARG A 1 111 ? -0.362 8.690 -0.266 1.00 79.50 111 ARG A CA 1
ATOM 881 C C . ARG A 1 111 ? 0.791 9.621 0.121 1.00 79.50 111 ARG A C 1
ATOM 883 O O . ARG A 1 111 ? 1.227 10.424 -0.699 1.00 79.50 111 ARG A O 1
ATOM 890 N N . MET A 1 112 ? 1.321 9.486 1.334 1.00 80.31 112 MET A N 1
ATOM 891 C CA . MET A 1 112 ? 2.428 10.310 1.842 1.00 80.31 112 MET A CA 1
ATOM 892 C C . MET A 1 112 ? 3.747 9.974 1.136 1.00 80.31 112 MET A C 1
ATOM 894 O O . MET A 1 112 ? 4.527 10.865 0.799 1.00 80.31 112 MET A O 1
ATOM 898 N N . VAL A 1 113 ? 3.945 8.695 0.800 1.00 76.44 113 VAL A N 1
ATOM 899 C CA . VAL A 1 113 ? 5.042 8.233 -0.065 1.00 76.44 113 VAL A CA 1
ATOM 900 C C . VAL A 1 113 ? 5.047 8.983 -1.401 1.00 76.44 113 VAL A C 1
ATOM 902 O O . VAL A 1 113 ? 6.100 9.402 -1.887 1.00 76.44 113 VAL A O 1
ATOM 905 N N . SER A 1 114 ? 3.868 9.210 -1.983 1.00 68.00 114 SER A N 1
ATOM 906 C CA . SER A 1 114 ? 3.741 9.906 -3.267 1.00 68.00 114 SER A CA 1
ATOM 907 C C . SER A 1 114 ? 4.131 11.383 -3.211 1.00 68.00 114 SER A C 1
ATOM 909 O O . SER A 1 114 ? 4.549 11.931 -4.227 1.00 68.00 114 SER A O 1
ATOM 911 N N . LYS A 1 115 ? 4.096 11.987 -2.017 1.00 71.31 115 LYS A N 1
ATOM 912 C CA . LYS A 1 115 ? 4.564 13.353 -1.738 1.00 71.31 115 LYS A CA 1
ATOM 913 C C . LYS A 1 115 ? 6.071 13.433 -1.450 1.00 71.31 115 LYS A C 1
ATOM 915 O O . LYS A 1 115 ? 6.586 14.504 -1.144 1.00 71.31 115 LYS A O 1
ATOM 920 N N . GLY A 1 116 ? 6.792 12.311 -1.541 1.00 70.38 116 GLY A N 1
ATOM 921 C CA . GLY A 1 116 ? 8.239 12.257 -1.327 1.00 70.38 116 GLY A CA 1
ATOM 922 C C . GLY A 1 116 ? 8.659 12.210 0.146 1.00 70.38 116 GLY A C 1
ATOM 923 O O . GLY A 1 116 ? 9.830 12.440 0.456 1.00 70.38 116 GLY A O 1
ATOM 924 N N . GLU A 1 117 ? 7.744 11.898 1.068 1.00 75.88 117 GLU A N 1
ATOM 925 C CA . GLU A 1 117 ? 8.069 11.821 2.492 1.00 75.88 117 GLU A CA 1
ATOM 926 C C . GLU A 1 117 ? 8.876 10.553 2.819 1.00 75.88 117 GLU A C 1
ATOM 928 O O . GLU A 1 117 ? 8.432 9.418 2.654 1.00 75.88 117 GLU A O 1
ATOM 933 N N . SER A 1 118 ? 10.103 10.742 3.313 1.00 75.81 118 SER A N 1
ATOM 934 C CA . SER A 1 118 ? 11.076 9.663 3.543 1.00 75.81 118 SER A CA 1
ATOM 935 C C . SER A 1 118 ? 10.618 8.593 4.536 1.00 75.81 118 SER A C 1
ATOM 937 O O . SER A 1 118 ? 10.951 7.409 4.393 1.00 75.81 118 SER A O 1
ATOM 939 N N . TRP A 1 119 ? 9.894 9.012 5.573 1.00 81.88 119 TRP A N 1
ATOM 940 C CA . TRP A 1 119 ? 9.453 8.150 6.663 1.00 81.88 119 TRP A CA 1
ATOM 941 C C . TRP A 1 119 ? 8.308 7.227 6.226 1.00 81.88 119 TRP A C 1
ATOM 943 O O . TRP A 1 119 ? 8.291 6.067 6.649 1.00 81.88 119 TRP A O 1
ATOM 953 N N . ALA A 1 120 ? 7.441 7.699 5.324 1.00 83.75 120 ALA A N 1
ATOM 954 C CA . ALA A 1 120 ? 6.283 6.968 4.825 1.00 83.75 120 ALA A CA 1
ATOM 955 C C . ALA A 1 120 ? 6.696 5.650 4.148 1.00 83.75 120 ALA A C 1
ATOM 957 O O . ALA A 1 120 ? 6.098 4.610 4.403 1.00 83.75 120 ALA A O 1
ATOM 958 N N . ASP A 1 121 ? 7.795 5.620 3.385 1.00 83.19 121 ASP A N 1
ATOM 959 C CA . ASP A 1 121 ? 8.289 4.374 2.767 1.00 83.19 121 ASP A CA 1
ATOM 960 C C . ASP A 1 121 ? 8.780 3.365 3.794 1.00 83.19 121 ASP A C 1
ATOM 962 O O . ASP A 1 121 ? 8.539 2.163 3.672 1.00 83.19 121 ASP A O 1
ATOM 966 N N . THR A 1 122 ? 9.491 3.851 4.814 1.00 88.31 122 THR A N 1
ATOM 967 C CA . THR A 1 122 ? 9.993 2.980 5.879 1.00 88.31 122 THR A CA 1
ATOM 968 C C . THR A 1 122 ? 8.808 2.355 6.606 1.00 88.31 122 THR A C 1
ATOM 970 O O . THR A 1 122 ? 8.835 1.167 6.936 1.00 88.31 122 THR A O 1
ATOM 973 N N . PHE A 1 123 ? 7.748 3.136 6.814 1.00 92.00 123 PHE A N 1
ATOM 974 C CA . PHE A 1 123 ? 6.533 2.686 7.469 1.00 92.00 123 PHE A CA 1
ATOM 975 C C . PHE A 1 123 ? 5.678 1.763 6.591 1.00 92.00 123 PHE A C 1
ATOM 977 O O . PHE A 1 123 ? 5.286 0.701 7.068 1.00 92.00 123 PHE A O 1
ATOM 984 N N . CYS A 1 124 ? 5.518 2.046 5.295 1.00 92.44 124 CYS A N 1
ATOM 985 C CA . CYS A 1 124 ? 4.896 1.137 4.325 1.00 92.44 124 CYS A CA 1
ATOM 986 C C . CYS A 1 124 ? 5.606 -0.221 4.296 1.00 92.44 124 CYS A C 1
ATOM 988 O O . CYS A 1 124 ? 4.968 -1.266 4.436 1.00 92.44 124 CYS A O 1
ATOM 990 N N . ARG A 1 125 ? 6.944 -0.218 4.200 1.00 92.06 125 ARG A N 1
ATOM 991 C CA . ARG A 1 125 ? 7.764 -1.434 4.297 1.00 92.06 125 ARG A CA 1
ATOM 992 C C . ARG A 1 125 ? 7.477 -2.185 5.593 1.00 92.06 125 ARG A C 1
ATOM 994 O O . ARG A 1 125 ? 7.300 -3.402 5.570 1.00 92.06 125 ARG A O 1
ATOM 1001 N N . TRP A 1 126 ? 7.455 -1.479 6.721 1.00 95.00 126 TRP A N 1
ATOM 1002 C CA . TRP A 1 126 ? 7.187 -2.088 8.019 1.00 95.00 126 TRP A CA 1
ATOM 1003 C C . TRP A 1 126 ? 5.790 -2.724 8.073 1.00 95.00 126 TRP A C 1
ATOM 1005 O O . TRP A 1 126 ? 5.681 -3.871 8.504 1.00 95.00 126 TRP A O 1
ATOM 1015 N N . LEU A 1 127 ? 4.753 -2.042 7.579 1.00 96.25 127 LEU A N 1
ATOM 1016 C CA . LEU A 1 127 ? 3.383 -2.560 7.494 1.00 96.25 127 LEU A CA 1
ATOM 1017 C C . LEU A 1 127 ? 3.312 -3.832 6.636 1.00 96.25 127 LEU A C 1
ATOM 1019 O O . LEU A 1 127 ? 2.789 -4.851 7.091 1.00 96.25 127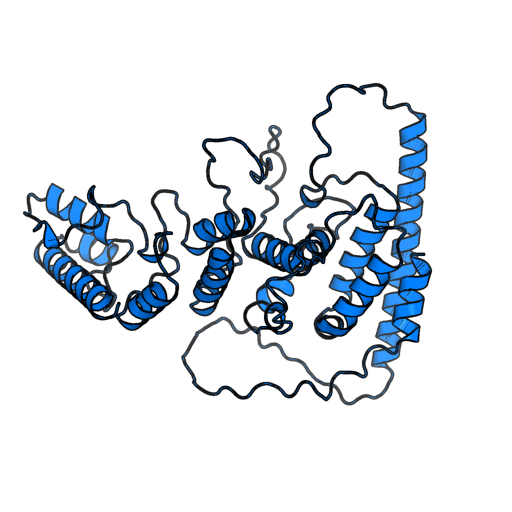 LEU A O 1
ATOM 1023 N N . ILE A 1 128 ? 3.909 -3.819 5.439 1.00 95.94 128 ILE A N 1
ATOM 1024 C CA . ILE A 1 128 ? 3.953 -4.982 4.534 1.00 95.94 128 ILE A CA 1
ATOM 1025 C C . ILE A 1 128 ? 4.648 -6.169 5.209 1.00 95.94 128 ILE A C 1
ATOM 1027 O O . ILE A 1 128 ? 4.139 -7.288 5.206 1.00 95.94 128 ILE A O 1
ATOM 1031 N N . GLN A 1 129 ? 5.776 -5.930 5.882 1.00 94.69 129 GLN A N 1
ATOM 1032 C CA . GLN A 1 129 ? 6.489 -6.965 6.638 1.00 94.69 129 GLN A CA 1
ATOM 1033 C C . GLN A 1 129 ? 5.682 -7.536 7.819 1.00 94.69 129 GLN A C 1
ATOM 1035 O O . GLN A 1 129 ? 6.040 -8.591 8.350 1.00 94.69 129 GLN A O 1
ATOM 1040 N N . ARG A 1 130 ? 4.614 -6.858 8.259 1.00 96.12 130 ARG A N 1
ATOM 1041 C CA . ARG A 1 130 ? 3.665 -7.355 9.269 1.00 96.12 130 ARG A CA 1
ATOM 1042 C C . ARG A 1 130 ? 2.411 -7.990 8.677 1.00 96.12 130 ARG A C 1
ATOM 1044 O O . ARG A 1 130 ? 1.600 -8.491 9.450 1.00 96.12 130 ARG A O 1
ATOM 1051 N N . GLY A 1 131 ? 2.304 -8.052 7.352 1.00 96.19 131 GLY A N 1
ATOM 1052 C CA . GLY A 1 131 ? 1.209 -8.705 6.641 1.00 96.19 131 GLY A CA 1
ATOM 1053 C C . GLY A 1 131 ? 0.198 -7.745 6.021 1.00 96.19 131 GLY A C 1
ATOM 1054 O O . GLY A 1 131 ? -0.879 -8.201 5.654 1.00 96.19 131 GLY A O 1
ATOM 1055 N N . ALA A 1 132 ? 0.504 -6.445 5.921 1.00 96.75 132 ALA A N 1
ATOM 1056 C CA . ALA A 1 132 ? -0.367 -5.528 5.195 1.00 96.75 132 ALA A CA 1
ATOM 1057 C C . ALA A 1 132 ? -0.334 -5.904 3.715 1.00 96.75 132 ALA A C 1
ATOM 1059 O O . ALA A 1 132 ? 0.738 -6.196 3.183 1.00 96.75 132 ALA A O 1
ATOM 1060 N N . ASP A 1 133 ? -1.499 -5.923 3.074 1.00 96.25 133 ASP A N 1
ATOM 1061 C CA . ASP A 1 133 ? -1.640 -6.398 1.704 1.00 96.25 133 ASP A CA 1
ATOM 1062 C C . ASP A 1 133 ? -1.363 -5.265 0.699 1.00 96.25 133 ASP A C 1
ATOM 1064 O O . ASP A 1 133 ? -2.172 -4.338 0.588 1.00 96.25 133 ASP A O 1
ATOM 1068 N N . PRO A 1 134 ? -0.239 -5.301 -0.045 1.00 95.88 134 PRO A N 1
ATOM 1069 C CA . PRO A 1 134 ? 0.045 -4.302 -1.066 1.00 95.88 134 PRO A CA 1
ATOM 1070 C C . PRO A 1 134 ? -0.795 -4.510 -2.336 1.00 95.88 134 PRO A C 1
ATOM 1072 O O . PRO A 1 134 ? -0.739 -3.682 -3.235 1.00 95.88 134 PRO A O 1
ATOM 1075 N N . PHE A 1 135 ? -1.568 -5.586 -2.467 1.00 95.19 135 PHE A N 1
ATOM 1076 C CA . PHE A 1 135 ? -2.363 -5.853 -3.669 1.00 95.19 135 PHE A CA 1
ATOM 1077 C C . PHE A 1 135 ? -3.797 -5.332 -3.573 1.00 95.19 135 PHE A C 1
ATOM 1079 O O . PHE A 1 135 ? -4.576 -5.506 -4.509 1.00 95.19 135 PHE A O 1
ATOM 1086 N N . LEU A 1 136 ? -4.143 -4.648 -2.479 1.00 92.62 136 LEU A N 1
ATOM 1087 C CA . LEU A 1 136 ? -5.414 -3.945 -2.371 1.00 92.62 136 LEU A CA 1
ATOM 1088 C C . LEU A 1 136 ? -5.522 -2.845 -3.441 1.00 92.62 136 LEU A C 1
ATOM 1090 O O . LEU A 1 136 ? -4.515 -2.189 -3.748 1.00 92.62 136 LEU A O 1
ATOM 1094 N N . PRO A 1 137 ? -6.736 -2.597 -3.970 1.00 91.69 137 PRO A N 1
ATOM 1095 C CA . PRO A 1 137 ? -6.994 -1.450 -4.827 1.00 91.69 137 PRO A C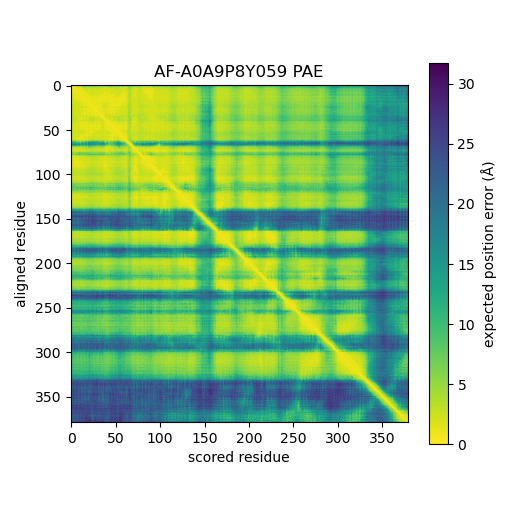A 1
ATOM 1096 C C . PRO A 1 137 ? -6.488 -0.154 -4.189 1.00 91.69 137 PRO A C 1
ATOM 1098 O O . PRO A 1 137 ? -6.695 0.106 -2.995 1.00 91.69 137 PRO A O 1
ATOM 1101 N N . TYR A 1 138 ? -5.815 0.663 -4.991 1.00 86.56 138 TYR A N 1
ATOM 1102 C CA . TYR A 1 138 ? -5.466 2.015 -4.605 1.00 86.56 138 TYR A CA 1
ATOM 1103 C C . TYR A 1 138 ? -6.735 2.860 -4.681 1.00 86.56 138 TYR A C 1
ATOM 1105 O O . TYR A 1 138 ? -7.282 3.089 -5.758 1.00 86.56 138 TYR A O 1
ATOM 1113 N N . LEU A 1 139 ? -7.224 3.276 -3.518 1.00 82.94 139 LEU A N 1
ATOM 1114 C CA . LEU A 1 139 ? -8.368 4.165 -3.414 1.00 82.94 139 LEU A CA 1
ATOM 1115 C C . LEU A 1 139 ? -7.815 5.579 -3.226 1.00 82.94 139 LEU A C 1
ATOM 1117 O O . LEU A 1 139 ? -7.229 5.841 -2.169 1.00 82.94 139 LEU A O 1
ATOM 1121 N N . PRO A 1 140 ? -7.933 6.473 -4.226 1.00 67.25 140 PRO A N 1
ATOM 1122 C CA . PRO A 1 140 ? -7.590 7.871 -4.016 1.00 67.25 140 PRO A CA 1
ATOM 1123 C C . PRO A 1 140 ? -8.458 8.392 -2.870 1.00 67.25 140 PRO A C 1
ATOM 1125 O O . PRO A 1 140 ? -9.676 8.192 -2.858 1.00 67.25 140 PRO A O 1
ATOM 1128 N N . ALA A 1 141 ? -7.837 9.033 -1.882 1.00 59.59 141 ALA A N 1
ATOM 1129 C CA . ALA A 1 141 ? -8.624 9.801 -0.932 1.00 59.59 141 ALA A CA 1
ATOM 1130 C C . ALA A 1 141 ? -9.356 10.901 -1.725 1.00 59.59 141 ALA A C 1
ATOM 1132 O O . ALA A 1 141 ? -8.785 11.420 -2.687 1.00 59.59 141 ALA A O 1
ATOM 1133 N N . PRO A 1 142 ? -10.599 11.257 -1.368 1.00 56.69 142 PRO A N 1
ATOM 1134 C CA . PRO A 1 142 ? -11.183 12.498 -1.851 1.00 56.69 142 PRO A CA 1
ATOM 1135 C C . PRO A 1 142 ? -10.280 13.634 -1.355 1.00 56.69 142 PRO A C 1
ATOM 1137 O O . PRO A 1 142 ? -10.283 13.966 -0.173 1.00 56.69 142 PRO A O 1
ATOM 1140 N N . ASP A 1 143 ? -9.400 14.138 -2.216 1.00 57.44 143 ASP A N 1
ATOM 1141 C CA . ASP A 1 143 ? -8.549 15.271 -1.877 1.00 57.44 143 ASP A CA 1
ATOM 1142 C C . ASP A 1 143 ? -9.416 16.538 -1.780 1.00 57.44 143 ASP A C 1
ATOM 1144 O O . ASP A 1 143 ? -10.236 16.793 -2.661 1.00 57.44 143 ASP A O 1
ATOM 1148 N N . ASP A 1 144 ? -9.196 17.340 -0.732 1.00 49.75 144 ASP A N 1
ATOM 1149 C CA . ASP A 1 144 ? -9.789 18.678 -0.553 1.00 49.75 144 ASP A CA 1
ATOM 1150 C C . ASP A 1 144 ? -9.216 19.719 -1.542 1.00 49.75 144 ASP A C 1
ATOM 1152 O O . ASP A 1 144 ? -9.832 20.762 -1.747 1.00 49.75 144 ASP A O 1
ATOM 1156 N N . ASP A 1 145 ? -8.081 19.433 -2.200 1.00 53.38 145 ASP A N 1
ATOM 1157 C CA . ASP A 1 145 ? -7.333 20.429 -2.990 1.00 53.38 145 ASP A CA 1
ATOM 1158 C C . ASP A 1 145 ? -7.160 20.086 -4.483 1.00 53.38 145 ASP A C 1
ATOM 1160 O O . ASP A 1 145 ? -6.507 20.828 -5.209 1.00 53.38 145 ASP A O 1
ATOM 1164 N N . GLY A 1 146 ? -7.743 18.990 -4.980 1.00 50.38 146 GLY A N 1
ATOM 1165 C CA . GLY A 1 146 ? -7.827 18.710 -6.425 1.00 50.38 146 GLY A CA 1
ATOM 1166 C C . GLY A 1 146 ? -6.507 18.492 -7.183 1.00 50.38 146 GLY A C 1
ATOM 1167 O O . GLY A 1 146 ? -6.562 18.256 -8.391 1.00 50.38 146 GLY A O 1
ATOM 1168 N N . ASP A 1 147 ? -5.349 18.531 -6.517 1.00 50.16 147 ASP A N 1
ATOM 1169 C CA . ASP A 1 147 ? -4.048 18.499 -7.186 1.00 50.16 147 ASP A CA 1
ATOM 1170 C C . ASP A 1 147 ? -3.355 17.122 -7.090 1.00 50.16 147 ASP A C 1
ATOM 1172 O O . ASP A 1 147 ? -2.838 16.710 -6.051 1.00 50.16 147 ASP A O 1
ATOM 1176 N N . TRP A 1 148 ? -3.404 16.445 -8.240 1.00 46.69 148 TRP A N 1
ATOM 1177 C CA . TRP A 1 148 ? -2.677 15.275 -8.750 1.00 46.69 148 TRP A CA 1
ATOM 1178 C C . TRP A 1 148 ? -2.620 13.935 -7.977 1.00 46.69 148 TRP A C 1
ATOM 1180 O O . TRP A 1 148 ? -2.223 13.844 -6.822 1.00 46.69 148 TRP A O 1
ATOM 1190 N N . PHE A 1 149 ? -2.876 12.854 -8.740 1.00 46.91 149 PHE A N 1
ATOM 1191 C CA . PHE A 1 149 ? -3.036 11.422 -8.391 1.00 46.91 149 PHE A CA 1
ATOM 1192 C C . PHE A 1 149 ? -4.437 10.914 -8.023 1.00 46.91 149 PHE A C 1
ATOM 1194 O O . PHE A 1 149 ? -4.568 9.748 -7.652 1.00 46.91 149 PHE A O 1
ATOM 1201 N N . SER A 1 150 ? -5.508 11.680 -8.246 1.00 45.69 150 SER A N 1
ATOM 1202 C CA . SER A 1 150 ? -6.800 11.028 -8.489 1.00 45.69 150 SER A CA 1
ATOM 1203 C C . SER A 1 150 ? -6.694 10.320 -9.848 1.00 45.69 150 SER A C 1
ATOM 1205 O O . SER A 1 150 ? -6.551 11.012 -10.860 1.00 45.69 150 SER A O 1
ATOM 1207 N N . PRO A 1 151 ? -6.718 8.973 -9.936 1.00 46.12 151 PRO A N 1
ATOM 1208 C CA . PRO A 1 151 ? -7.000 8.340 -11.207 1.00 46.12 151 PRO A CA 1
ATOM 1209 C C . PRO A 1 151 ? -8.388 8.848 -11.592 1.00 46.12 151 PRO A C 1
ATOM 1211 O O . PRO A 1 151 ? -9.392 8.412 -11.026 1.00 46.12 151 PRO A O 1
ATOM 1214 N N . ARG A 1 152 ? -8.464 9.786 -12.541 1.00 45.03 152 ARG A N 1
ATOM 1215 C CA . ARG A 1 152 ? -9.705 10.175 -13.225 1.00 45.03 152 ARG A CA 1
ATOM 1216 C C . ARG A 1 152 ? -10.187 9.007 -14.112 1.00 45.03 152 ARG A C 1
ATOM 1218 O O . ARG A 1 152 ? -10.545 9.191 -15.265 1.00 45.03 152 ARG A O 1
ATOM 1225 N N . ASN A 1 153 ? -10.201 7.793 -13.557 1.00 41.88 153 ASN A N 1
ATOM 1226 C CA . ASN A 1 153 ? -10.635 6.544 -14.176 1.00 41.88 153 ASN A CA 1
ATOM 1227 C C . ASN A 1 153 ? -12.145 6.340 -14.065 1.00 41.88 153 ASN A C 1
ATOM 1229 O O . ASN A 1 153 ? -12.650 5.289 -14.448 1.00 41.88 153 ASN A O 1
ATOM 1233 N N . VAL A 1 154 ? -12.899 7.335 -13.597 1.00 42.41 154 VAL A N 1
ATOM 1234 C CA . VAL A 1 154 ? -14.318 7.379 -13.933 1.00 42.41 154 VAL A CA 1
ATOM 1235 C C . VAL A 1 154 ? -14.419 8.120 -15.254 1.00 42.41 154 VAL A C 1
ATOM 1237 O O . VAL A 1 154 ? -14.654 9.325 -15.291 1.00 42.41 154 VAL A O 1
ATOM 1240 N N . SER A 1 155 ? -14.211 7.386 -16.350 1.00 40.44 155 SER A N 1
ATOM 1241 C CA . SER A 1 155 ? -14.718 7.830 -17.643 1.00 40.44 155 SER A CA 1
ATOM 1242 C C . SER A 1 155 ? -16.194 8.198 -17.440 1.00 40.44 155 SER A C 1
ATOM 1244 O O . SER A 1 155 ? -16.968 7.342 -16.996 1.00 40.44 155 SER A O 1
ATOM 1246 N N . PRO A 1 156 ? -16.628 9.432 -17.757 1.00 41.81 156 PRO A N 1
ATOM 1247 C CA . PRO A 1 156 ? -18.029 9.824 -17.622 1.00 41.81 156 PRO A CA 1
ATOM 1248 C C . PRO A 1 156 ? -18.971 8.993 -18.514 1.00 41.81 156 PRO A C 1
ATOM 1250 O O . PRO A 1 156 ? -20.187 9.143 -18.427 1.00 41.81 156 PRO A O 1
ATOM 1253 N N . LYS A 1 157 ? -18.422 8.114 -19.369 1.00 43.19 157 LYS A N 1
ATOM 1254 C CA . LYS A 1 157 ? -19.149 7.281 -20.331 1.00 43.19 157 LYS A CA 1
ATOM 1255 C C . LYS A 1 157 ? -19.406 5.831 -19.888 1.00 43.19 157 LYS A C 1
ATOM 1257 O O . LYS A 1 157 ? -20.012 5.094 -20.649 1.00 43.19 157 LYS A O 1
ATOM 1262 N N . GLY A 1 158 ? -19.029 5.427 -18.672 1.00 42.78 158 GLY A N 1
ATOM 1263 C CA . GLY A 1 158 ? -19.649 4.276 -17.991 1.00 42.78 158 GLY A CA 1
ATOM 1264 C C . GLY A 1 158 ? -19.473 2.864 -18.582 1.00 42.78 158 GLY A C 1
ATOM 1265 O O . GLY A 1 158 ? -20.255 1.997 -18.204 1.00 42.78 158 GLY A O 1
ATOM 1266 N N . GLU A 1 159 ? -18.489 2.591 -19.451 1.00 43.72 159 GLU A N 1
ATOM 1267 C CA . GLU A 1 159 ? -18.405 1.286 -20.152 1.00 43.72 159 GLU A CA 1
ATOM 1268 C C . GLU A 1 159 ? -17.068 0.519 -20.091 1.00 43.72 159 GLU A C 1
ATOM 1270 O O . GLU A 1 159 ? -16.945 -0.528 -20.718 1.00 43.72 159 GLU A O 1
ATOM 1275 N N . SER A 1 160 ? -16.099 0.905 -19.261 1.00 44.97 160 SER A N 1
ATOM 1276 C CA . SER A 1 160 ? -14.965 0.023 -18.933 1.00 44.97 160 SER A CA 1
ATOM 1277 C C . SER A 1 160 ? -14.811 -0.116 -17.424 1.00 44.97 160 SER A C 1
ATOM 1279 O O . SER A 1 160 ? -14.974 0.848 -16.673 1.00 44.97 160 SER A O 1
ATOM 1281 N N . ALA A 1 161 ? -14.557 -1.344 -16.957 1.00 47.16 161 ALA A N 1
ATOM 1282 C CA . ALA A 1 161 ? -14.185 -1.566 -15.566 1.00 47.16 161 ALA A CA 1
ATOM 1283 C C . ALA A 1 161 ? -12.954 -0.689 -15.283 1.00 47.16 161 ALA A C 1
ATOM 1285 O O . ALA A 1 161 ? -11.992 -0.766 -16.047 1.00 47.16 161 ALA A O 1
ATOM 1286 N N . PRO A 1 162 ? -12.986 0.181 -14.260 1.00 58.44 162 PRO A N 1
ATOM 1287 C CA . PRO A 1 162 ? -11.901 1.119 -14.038 1.00 58.44 162 PRO A CA 1
ATOM 1288 C C . PRO A 1 162 ? -10.620 0.324 -13.825 1.00 58.44 162 PRO A C 1
ATOM 1290 O O . PRO A 1 162 ? -10.597 -0.583 -12.991 1.00 58.44 162 PRO A O 1
ATOM 1293 N N . ALA A 1 163 ? -9.582 0.671 -14.582 1.00 63.12 163 ALA A N 1
ATOM 1294 C CA . ALA A 1 163 ? -8.231 0.181 -14.377 1.00 63.12 163 ALA A CA 1
ATOM 1295 C C . ALA A 1 163 ? -7.911 0.184 -12.866 1.00 63.12 163 ALA A C 1
ATOM 1297 O O . ALA A 1 163 ? -7.912 1.243 -12.223 1.00 63.12 163 ALA A O 1
ATOM 1298 N N . ILE A 1 164 ? -7.731 -1.008 -12.280 1.00 83.44 164 ILE A N 1
ATOM 1299 C CA . ILE A 1 164 ? -7.538 -1.194 -10.840 1.00 83.44 164 ILE A CA 1
ATOM 1300 C C . ILE A 1 164 ? -6.047 -1.084 -10.546 1.00 83.44 164 ILE A C 1
ATOM 1302 O O . ILE A 1 164 ? -5.343 -2.069 -10.317 1.00 83.44 164 ILE A O 1
ATOM 1306 N N . VAL A 1 165 ? -5.562 0.154 -10.506 1.00 87.69 165 VAL A N 1
ATOM 1307 C CA . VAL A 1 165 ? -4.263 0.448 -9.903 1.00 87.69 165 VAL A CA 1
ATOM 1308 C C . VAL A 1 165 ? -4.300 -0.031 -8.450 1.00 87.69 165 VAL A C 1
ATOM 1310 O O . VAL A 1 165 ? -5.252 0.232 -7.715 1.00 87.69 165 VAL A O 1
ATOM 1313 N N . THR A 1 166 ? -3.265 -0.743 -8.018 1.00 92.62 166 THR A N 1
ATOM 1314 C CA . THR A 1 166 ? -3.143 -1.241 -6.636 1.00 92.62 166 THR A CA 1
ATOM 1315 C C . THR A 1 166 ? -2.032 -0.538 -5.877 1.00 92.62 166 THR A C 1
ATOM 1317 O O . THR A 1 166 ? -1.198 0.150 -6.468 1.00 92.62 166 THR A O 1
ATOM 1320 N N . LEU A 1 167 ? -1.979 -0.725 -4.556 1.00 93.19 167 LEU A N 1
ATOM 1321 C CA . LEU A 1 167 ? -0.901 -0.159 -3.736 1.00 93.19 167 LEU A CA 1
ATOM 1322 C C . LEU A 1 167 ? 0.479 -0.628 -4.206 1.00 93.19 167 LEU A C 1
ATOM 1324 O O . LEU A 1 167 ? 1.425 0.149 -4.167 1.00 93.19 167 LEU A O 1
ATOM 1328 N N . ALA A 1 168 ? 0.590 -1.858 -4.709 1.00 94.00 168 ALA A N 1
ATOM 1329 C CA . ALA A 1 168 ? 1.807 -2.426 -5.268 1.00 94.00 168 ALA A CA 1
ATOM 1330 C C . ALA A 1 168 ? 2.338 -1.579 -6.431 1.00 94.00 168 ALA A C 1
ATOM 1332 O O . ALA A 1 168 ? 3.531 -1.283 -6.461 1.00 94.00 168 ALA A O 1
ATOM 1333 N N . HIS A 1 169 ? 1.457 -1.110 -7.319 1.00 92.06 169 HIS A N 1
ATOM 1334 C CA . HIS A 1 169 ? 1.823 -0.230 -8.430 1.00 92.06 169 HIS A CA 1
ATOM 1335 C C . HIS A 1 169 ? 2.371 1.110 -7.930 1.00 92.06 169 HIS A C 1
ATOM 1337 O O . HIS A 1 169 ? 3.441 1.545 -8.355 1.00 92.06 169 HIS A O 1
ATOM 1343 N N . VAL A 1 170 ? 1.684 1.741 -6.972 1.00 90.25 170 VAL A N 1
ATOM 1344 C CA . VAL A 1 170 ? 2.096 3.044 -6.423 1.00 90.25 170 VAL A CA 1
ATOM 1345 C C . VAL A 1 170 ? 3.408 2.933 -5.640 1.00 90.25 170 VAL A C 1
ATOM 1347 O O . VAL A 1 170 ? 4.314 3.750 -5.814 1.00 90.25 170 VAL A O 1
ATOM 1350 N N . ILE A 1 171 ? 3.549 1.891 -4.817 1.00 91.50 171 ILE A N 1
ATOM 1351 C CA . ILE A 1 171 ? 4.778 1.603 -4.067 1.00 91.50 171 ILE A CA 1
ATOM 1352 C C . ILE A 1 171 ? 5.932 1.345 -5.033 1.00 91.50 171 ILE A C 1
ATOM 1354 O O . ILE A 1 171 ? 7.007 1.915 -4.853 1.00 91.50 171 ILE A O 1
ATOM 1358 N N . ALA A 1 172 ? 5.718 0.534 -6.071 1.00 91.12 172 ALA A N 1
ATOM 1359 C CA . ALA A 1 172 ? 6.730 0.260 -7.080 1.00 91.12 172 ALA A CA 1
ATOM 1360 C C . ALA A 1 172 ? 7.163 1.543 -7.801 1.00 91.12 172 ALA A C 1
ATOM 1362 O O . ALA A 1 172 ? 8.360 1.804 -7.897 1.00 91.12 172 ALA A O 1
ATOM 1363 N N . GLY A 1 173 ? 6.217 2.395 -8.205 1.00 88.50 173 GLY A N 1
ATOM 1364 C CA . GLY A 1 173 ? 6.522 3.705 -8.778 1.00 88.50 173 GLY A CA 1
ATOM 1365 C C . GLY A 1 173 ? 7.355 4.590 -7.845 1.00 88.50 173 GLY A C 1
ATOM 1366 O O . GLY A 1 173 ? 8.351 5.175 -8.263 1.00 88.50 173 GLY A O 1
ATOM 1367 N N . SER A 1 174 ? 7.024 4.636 -6.554 1.00 86.50 174 SER A N 1
ATOM 1368 C CA . SER A 1 174 ? 7.839 5.377 -5.585 1.00 86.50 174 SER A CA 1
ATOM 1369 C C . SER A 1 174 ? 9.258 4.823 -5.443 1.00 86.50 174 SER A C 1
ATOM 1371 O O . SER A 1 174 ? 10.226 5.588 -5.436 1.00 86.50 174 SER A O 1
ATOM 1373 N N . LEU A 1 175 ? 9.397 3.494 -5.381 1.00 85.62 175 LEU A N 1
ATOM 1374 C CA . LEU A 1 175 ? 10.704 2.835 -5.369 1.00 85.62 175 LEU A CA 1
ATOM 1375 C C . LEU A 1 175 ? 11.523 3.219 -6.606 1.00 85.62 175 LEU A C 1
ATOM 1377 O O . LEU A 1 175 ? 12.716 3.485 -6.479 1.00 85.62 175 LEU A O 1
ATOM 1381 N N . GLY A 1 176 ? 10.870 3.311 -7.767 1.00 84.38 176 GLY A N 1
ATOM 1382 C CA . GLY A 1 176 ? 11.461 3.787 -9.012 1.00 84.38 176 GLY A CA 1
ATOM 1383 C C . GLY A 1 176 ? 12.044 5.186 -8.873 1.00 84.38 176 GLY A C 1
ATOM 1384 O O . GLY A 1 176 ? 13.248 5.373 -9.051 1.00 84.38 176 GLY A O 1
ATOM 1385 N N . ARG A 1 177 ? 11.217 6.154 -8.445 1.00 81.44 177 ARG A N 1
ATOM 1386 C CA . ARG A 1 177 ? 11.643 7.556 -8.253 1.00 81.44 177 ARG A CA 1
ATOM 1387 C C . ARG A 1 177 ? 12.892 7.678 -7.392 1.00 81.44 177 ARG A C 1
ATOM 1389 O O . ARG A 1 177 ? 13.755 8.493 -7.681 1.00 81.44 177 ARG A O 1
ATOM 1396 N N . ARG A 1 178 ? 13.032 6.851 -6.356 1.00 77.50 178 ARG A N 1
ATOM 1397 C CA . ARG A 1 178 ? 14.185 6.906 -5.440 1.00 77.50 178 ARG A CA 1
ATOM 1398 C C . ARG A 1 178 ? 15.506 6.465 -6.055 1.00 77.50 178 ARG A C 1
ATOM 1400 O O . ARG A 1 178 ? 16.555 6.845 -5.543 1.00 77.50 178 ARG A O 1
ATOM 1407 N N . ILE A 1 179 ? 15.456 5.658 -7.110 1.00 74.62 179 ILE A N 1
ATOM 1408 C CA . ILE A 1 179 ? 16.641 5.230 -7.859 1.00 74.62 179 ILE A CA 1
ATOM 1409 C C . ILE A 1 179 ? 16.954 6.225 -8.982 1.00 74.62 179 ILE A C 1
ATOM 1411 O O . ILE A 1 179 ? 18.078 6.232 -9.493 1.00 74.62 179 ILE A O 1
ATOM 1415 N N . SER A 1 180 ? 16.005 7.103 -9.336 1.00 73.56 180 SER A N 1
ATOM 1416 C CA . SER A 1 180 ? 16.269 8.167 -10.297 1.00 73.56 180 SER A CA 1
ATOM 1417 C C . SER A 1 180 ? 17.440 9.032 -9.803 1.00 73.56 180 SER A C 1
ATOM 1419 O O . SER A 1 180 ? 17.436 9.507 -8.662 1.00 73.56 180 SER A O 1
ATOM 1421 N N . PRO A 1 181 ? 18.462 9.265 -10.643 1.00 65.06 181 PRO A N 1
ATOM 1422 C CA . PRO A 1 181 ? 19.638 10.050 -10.271 1.00 65.06 181 PRO A CA 1
ATOM 1423 C C . PRO A 1 181 ? 19.331 11.527 -10.008 1.00 65.06 181 PRO A C 1
ATOM 1425 O O . PRO A 1 181 ? 20.182 12.231 -9.469 1.00 65.06 181 PRO A O 1
ATOM 1428 N N . GLU A 1 182 ? 18.120 11.983 -10.334 1.00 67.56 182 GLU A N 1
ATOM 1429 C CA . GLU A 1 182 ? 17.598 13.293 -9.935 1.00 67.56 182 GLU A CA 1
ATOM 1430 C C . GLU A 1 182 ? 17.460 13.447 -8.413 1.00 67.56 182 GLU A C 1
ATOM 1432 O O . GLU A 1 182 ? 17.339 14.570 -7.933 1.00 67.56 182 GLU A O 1
ATOM 1437 N N . PHE A 1 183 ? 17.530 12.351 -7.644 1.00 65.88 183 PHE A N 1
ATOM 1438 C CA . PHE A 1 183 ? 17.512 12.348 -6.179 1.00 65.88 183 PHE A CA 1
ATOM 1439 C C . PHE A 1 183 ? 18.915 12.048 -5.615 1.00 65.88 183 PHE A C 1
ATOM 1441 O O . PHE A 1 183 ? 19.200 10.921 -5.200 1.00 65.88 183 PHE A O 1
ATOM 1448 N N . PRO A 1 184 ? 19.838 13.029 -5.549 1.00 52.72 184 PRO A N 1
ATOM 1449 C CA . PRO A 1 184 ? 21.260 12.730 -5.684 1.00 52.72 184 PRO A CA 1
ATOM 1450 C C . PRO A 1 184 ? 21.976 12.251 -4.416 1.00 52.72 184 PRO A C 1
ATOM 1452 O O . PRO A 1 184 ? 23.193 12.135 -4.472 1.00 52.72 184 PRO A O 1
ATOM 1455 N N . GLN A 1 185 ? 21.330 12.025 -3.259 1.00 52.19 185 GLN A N 1
ATOM 1456 C CA . GLN A 1 185 ? 22.119 11.978 -2.006 1.00 52.19 185 GLN A CA 1
ATOM 1457 C C . GLN A 1 185 ? 21.573 11.229 -0.777 1.00 52.19 185 GLN A C 1
ATOM 1459 O O . GLN A 1 185 ? 22.298 11.152 0.213 1.00 52.19 185 GLN A O 1
ATOM 1464 N N . ARG A 1 186 ? 20.349 10.679 -0.753 1.00 51.66 186 ARG A N 1
ATOM 1465 C CA . ARG A 1 186 ? 19.776 10.150 0.515 1.00 51.66 186 ARG A CA 1
ATOM 1466 C C . ARG A 1 186 ? 19.536 8.643 0.599 1.00 51.66 186 ARG A C 1
ATOM 1468 O O . ARG A 1 186 ? 19.286 8.158 1.697 1.00 51.66 186 ARG A O 1
ATOM 1475 N N . TYR A 1 187 ? 19.674 7.897 -0.497 1.00 54.44 187 TYR A N 1
ATOM 1476 C CA . TYR A 1 187 ? 19.305 6.474 -0.536 1.00 54.44 187 TYR A CA 1
ATOM 1477 C C . TYR A 1 187 ? 20.331 5.597 -1.261 1.00 54.44 187 TYR A C 1
ATOM 1479 O O . TYR A 1 187 ? 19.976 4.702 -2.017 1.00 54.44 187 TYR A O 1
ATOM 1487 N N . HIS A 1 188 ? 21.621 5.816 -0.999 1.00 52.47 188 HIS A N 1
ATOM 1488 C CA . HIS A 1 188 ? 22.698 4.934 -1.476 1.00 52.47 188 HIS A CA 1
ATOM 1489 C C . HIS A 1 188 ? 22.759 3.572 -0.769 1.00 52.47 188 HIS A C 1
ATOM 1491 O O . HIS A 1 188 ? 23.733 2.845 -0.948 1.00 52.47 188 HIS A O 1
ATOM 1497 N N . ASP A 1 189 ? 21.747 3.207 0.019 1.00 61.22 189 ASP A N 1
ATOM 1498 C CA . ASP A 1 189 ? 21.628 1.843 0.515 1.00 61.22 189 ASP A CA 1
ATOM 1499 C C . ASP A 1 189 ? 21.137 0.971 -0.648 1.00 61.22 189 ASP A C 1
ATOM 1501 O O . ASP A 1 189 ? 19.941 0.730 -0.810 1.00 61.22 189 ASP A O 1
ATOM 1505 N N . GLN A 1 190 ? 22.078 0.591 -1.521 1.00 59.00 190 GLN A N 1
ATOM 1506 C CA . GLN A 1 190 ? 21.851 -0.193 -2.744 1.00 59.00 190 GLN A CA 1
ATOM 1507 C C . GLN A 1 190 ? 21.103 -1.506 -2.462 1.00 59.00 190 GLN A C 1
ATOM 1509 O O . GLN A 1 190 ? 20.454 -2.064 -3.345 1.00 59.00 190 GLN A O 1
ATOM 1514 N N . ASP A 1 191 ? 21.121 -1.955 -1.207 1.00 65.50 191 ASP A N 1
ATOM 1515 C CA . ASP A 1 191 ? 20.426 -3.144 -0.746 1.00 65.50 191 ASP A CA 1
ATOM 1516 C C . ASP A 1 191 ? 18.930 -2.916 -0.487 1.00 65.50 191 ASP A C 1
ATOM 1518 O O . ASP A 1 191 ? 18.200 -3.892 -0.309 1.00 65.50 191 ASP A O 1
ATOM 1522 N N . PHE A 1 192 ? 18.433 -1.671 -0.446 1.00 67.38 192 PHE A N 1
ATOM 1523 C CA . PHE A 1 192 ? 17.073 -1.352 0.012 1.00 67.38 192 PHE A CA 1
ATOM 1524 C C . PHE A 1 192 ? 15.962 -1.941 -0.872 1.00 67.38 192 PHE A C 1
ATOM 1526 O O . PHE A 1 192 ? 14.944 -2.404 -0.348 1.00 67.38 192 PHE A O 1
ATOM 1533 N N . TRP A 1 193 ? 16.141 -1.957 -2.193 1.00 66.06 193 TRP A N 1
ATOM 1534 C CA . TRP A 1 193 ? 15.140 -2.453 -3.153 1.00 66.06 193 TRP A CA 1
ATOM 1535 C C . TRP A 1 193 ? 15.320 -3.931 -3.531 1.00 66.06 193 TRP A C 1
ATOM 1537 O O . TRP A 1 193 ? 14.402 -4.537 -4.076 1.00 66.06 193 TRP A O 1
ATOM 1547 N N . ILE A 1 194 ? 16.452 -4.548 -3.175 1.00 67.88 194 ILE A N 1
ATOM 1548 C CA . ILE A 1 194 ? 16.687 -6.002 -3.307 1.00 67.88 194 ILE A CA 1
ATOM 1549 C C . ILE A 1 194 ? 16.125 -6.757 -2.085 1.00 67.88 194 ILE A C 1
ATOM 1551 O O . ILE A 1 194 ? 16.174 -7.983 -1.980 1.00 67.88 194 ILE A O 1
ATOM 1555 N N . GLN A 1 195 ? 15.545 -6.033 -1.127 1.00 79.19 195 GLN A N 1
ATOM 1556 C CA . GLN A 1 195 ? 15.016 -6.650 0.074 1.00 79.19 195 GLN A CA 1
ATOM 1557 C C . GLN A 1 195 ? 13.859 -7.613 -0.251 1.00 79.19 195 GLN A C 1
ATOM 1559 O O . GLN A 1 195 ? 12.982 -7.278 -1.051 1.00 79.19 195 GLN A O 1
ATOM 1564 N N . PRO A 1 196 ? 13.760 -8.754 0.457 1.00 85.25 196 PRO A N 1
ATOM 1565 C CA . PRO A 1 196 ? 12.726 -9.762 0.212 1.00 85.25 196 PRO A CA 1
ATOM 1566 C C . PRO A 1 196 ? 11.276 -9.256 0.248 1.00 85.25 196 PRO A C 1
ATOM 1568 O O . PRO A 1 196 ? 10.397 -9.914 -0.292 1.00 85.25 196 PRO A O 1
ATOM 1571 N N . TRP A 1 197 ? 11.007 -8.111 0.885 1.00 87.31 197 TRP A N 1
ATOM 1572 C CA . TRP A 1 197 ? 9.663 -7.526 0.948 1.00 87.31 197 TRP A CA 1
ATOM 1573 C C . TRP A 1 197 ? 9.236 -6.858 -0.368 1.00 87.31 197 TRP A C 1
ATOM 1575 O O . TRP A 1 197 ? 8.045 -6.825 -0.659 1.00 87.31 197 TRP A O 1
ATOM 1585 N N . ALA A 1 198 ? 10.185 -6.326 -1.147 1.00 88.88 198 ALA A N 1
ATOM 1586 C CA . ALA A 1 198 ? 9.901 -5.614 -2.392 1.00 88.88 198 ALA A CA 1
ATOM 1587 C C . ALA A 1 198 ? 9.723 -6.583 -3.567 1.00 88.88 198 ALA A C 1
ATOM 1589 O O . ALA A 1 198 ? 8.984 -6.290 -4.501 1.00 88.88 198 ALA A O 1
ATOM 1590 N N . VAL A 1 199 ? 10.355 -7.761 -3.505 1.00 87.94 199 VAL A N 1
ATOM 1591 C CA . VAL A 1 199 ? 10.317 -8.764 -4.580 1.00 87.94 199 VAL A CA 1
ATOM 1592 C C . VAL A 1 199 ? 8.884 -9.173 -4.959 1.00 87.94 199 VAL A C 1
ATOM 1594 O O . VAL A 1 199 ? 8.578 -9.104 -6.144 1.00 87.94 199 VAL A O 1
ATOM 1597 N N . PRO A 1 200 ? 7.967 -9.519 -4.030 1.00 91.00 200 PRO A N 1
ATOM 1598 C CA . PRO A 1 200 ? 6.587 -9.852 -4.394 1.00 91.00 200 PRO A CA 1
ATOM 1599 C C . PRO A 1 200 ? 5.812 -8.688 -5.022 1.00 91.00 200 PRO A C 1
ATOM 1601 O O . PRO A 1 200 ? 4.904 -8.919 -5.809 1.00 91.00 200 PRO A O 1
ATOM 1604 N N . ILE A 1 201 ? 6.156 -7.445 -4.671 1.00 92.56 201 ILE A N 1
ATOM 1605 C CA . ILE A 1 201 ? 5.524 -6.242 -5.225 1.00 92.56 201 ILE A CA 1
ATOM 1606 C C . ILE A 1 201 ? 6.012 -6.027 -6.656 1.00 92.56 201 ILE A C 1
ATOM 1608 O O . ILE A 1 201 ? 5.207 -5.917 -7.574 1.00 92.56 201 ILE A O 1
ATOM 1612 N N . LEU A 1 202 ? 7.332 -6.016 -6.854 1.00 89.44 202 LEU A N 1
ATOM 1613 C CA . LEU A 1 202 ? 7.947 -5.788 -8.159 1.00 89.44 202 LEU A CA 1
ATOM 1614 C C . LEU A 1 202 ? 7.662 -6.935 -9.133 1.00 89.44 202 LEU A C 1
ATOM 1616 O O . LEU A 1 202 ? 7.421 -6.688 -10.304 1.00 89.44 202 LEU A O 1
ATOM 1620 N N . LEU A 1 203 ? 7.649 -8.182 -8.665 1.00 88.56 203 LEU A N 1
ATOM 1621 C CA . LEU A 1 203 ? 7.397 -9.365 -9.494 1.00 88.56 203 LEU A CA 1
ATOM 1622 C C . LEU A 1 203 ? 5.931 -9.810 -9.475 1.00 88.56 203 LEU A C 1
ATOM 1624 O O . LEU A 1 203 ? 5.634 -10.968 -9.748 1.00 88.56 203 LEU A O 1
ATOM 1628 N N . SER A 1 204 ? 5.006 -8.915 -9.144 1.00 90.31 204 SER A N 1
ATOM 1629 C CA . SER A 1 204 ? 3.584 -9.195 -9.312 1.00 90.31 204 SER A CA 1
ATOM 1630 C C . SER A 1 204 ? 3.229 -9.272 -10.799 1.00 90.31 204 SER A C 1
ATOM 1632 O O . SER A 1 204 ? 3.737 -8.475 -11.589 1.00 90.31 204 SER A O 1
ATOM 1634 N N . ASP A 1 205 ? 2.368 -10.218 -11.175 1.00 90.12 205 ASP A N 1
ATOM 1635 C CA . ASP A 1 205 ? 1.724 -10.279 -12.500 1.00 90.12 205 ASP A CA 1
ATOM 1636 C C . ASP A 1 205 ? 0.402 -9.494 -12.523 1.00 90.12 205 ASP A C 1
ATOM 1638 O O . ASP A 1 205 ? -0.335 -9.529 -13.503 1.00 90.12 205 ASP A O 1
ATOM 1642 N N . LEU A 1 206 ? 0.062 -8.817 -11.421 1.00 89.94 206 LEU A N 1
ATOM 1643 C CA . LEU A 1 206 ? -1.141 -8.005 -11.349 1.00 89.94 206 LEU A CA 1
ATOM 1644 C C . LEU A 1 206 ? -0.999 -6.815 -12.290 1.00 89.94 206 LEU A C 1
ATOM 1646 O O . LEU A 1 206 ? -0.097 -5.998 -12.101 1.00 89.94 206 LEU A O 1
ATOM 1650 N N . GLN A 1 207 ? -1.893 -6.744 -13.267 1.00 90.50 207 GLN A N 1
ATOM 1651 C CA . GLN A 1 207 ? -1.963 -5.650 -14.219 1.00 90.50 207 GLN A CA 1
ATOM 1652 C C . GLN A 1 207 ? -2.978 -4.604 -13.752 1.00 90.50 207 GLN A C 1
ATOM 1654 O O . GLN A 1 207 ? -3.955 -4.933 -13.074 1.00 90.50 207 GLN A O 1
ATOM 1659 N N . ASP A 1 208 ? -2.744 -3.349 -14.115 1.00 87.75 208 ASP A N 1
ATOM 1660 C CA . ASP A 1 208 ? -3.622 -2.231 -13.783 1.00 87.75 208 ASP A CA 1
ATOM 1661 C C . ASP A 1 208 ? -4.902 -2.175 -14.633 1.00 87.75 208 ASP A C 1
ATOM 1663 O O . ASP A 1 208 ? -5.775 -1.384 -14.304 1.00 87.75 208 ASP A O 1
ATOM 1667 N N . GLY A 1 209 ? -5.076 -3.005 -15.668 1.00 86.25 209 GLY A N 1
ATOM 1668 C CA . GLY A 1 209 ? -6.266 -2.992 -16.530 1.00 86.25 209 GLY A CA 1
ATOM 1669 C C . GLY A 1 209 ? -6.278 -1.856 -17.555 1.00 86.25 209 GLY A C 1
ATOM 1670 O O . GLY A 1 209 ? -7.342 -1.484 -18.038 1.00 86.25 209 GLY A O 1
ATOM 1671 N N . ASN A 1 210 ? -5.126 -1.248 -17.829 1.00 83.00 210 ASN A N 1
ATOM 1672 C CA . ASN A 1 210 ? -4.990 -0.162 -18.789 1.00 83.00 210 ASN A CA 1
ATOM 1673 C C . ASN A 1 210 ? -4.879 -0.681 -20.233 1.00 83.00 210 ASN A C 1
ATOM 1675 O O . ASN A 1 210 ? -4.121 -1.608 -20.501 1.00 83.00 210 ASN A O 1
ATOM 1679 N N . ASP A 1 211 ? -5.562 -0.032 -21.176 1.00 82.31 211 ASP A N 1
ATOM 1680 C CA . ASP A 1 211 ? -5.611 -0.451 -22.585 1.00 82.31 211 ASP A CA 1
ATOM 1681 C C . ASP A 1 211 ? -4.579 0.266 -23.481 1.00 82.31 211 ASP A C 1
ATOM 1683 O O . ASP A 1 211 ? -4.650 0.200 -24.708 1.00 82.31 211 ASP A O 1
ATOM 1687 N N . CYS A 1 212 ? -3.596 0.964 -22.903 1.00 83.12 212 CYS A N 1
ATOM 1688 C CA . CYS A 1 212 ? -2.554 1.614 -23.700 1.00 83.12 212 CYS A CA 1
ATOM 1689 C C . CYS A 1 212 ? -1.709 0.605 -24.482 1.00 83.12 212 CYS A C 1
ATOM 1691 O O . CYS A 1 212 ? -1.116 -0.310 -23.909 1.00 83.12 212 CYS A O 1
ATOM 1693 N N . HIS A 1 213 ? -1.519 0.863 -25.779 1.00 83.62 213 HIS A N 1
ATOM 1694 C CA . HIS A 1 213 ? -0.647 0.068 -26.650 1.00 83.62 213 HIS A CA 1
ATOM 1695 C C . HIS A 1 213 ? 0.817 0.018 -26.196 1.00 83.62 213 HIS A C 1
ATOM 1697 O O . HIS A 1 213 ? 1.559 -0.879 -26.605 1.00 83.62 213 HIS A O 1
ATOM 1703 N N . CYS A 1 214 ? 1.220 0.950 -25.338 1.00 81.56 214 CYS A N 1
ATOM 1704 C CA . CYS A 1 214 ? 2.522 1.000 -24.697 1.00 81.56 214 CYS A CA 1
ATOM 1705 C C . CYS A 1 214 ? 2.750 -0.124 -23.660 1.00 81.56 214 CYS A C 1
ATOM 1707 O O . CYS A 1 214 ? 3.897 -0.393 -23.296 1.00 81.56 214 CYS A O 1
ATOM 1709 N N . GLY A 1 215 ? 1.686 -0.798 -23.209 1.00 81.81 215 GLY A N 1
ATOM 1710 C CA . GLY A 1 215 ? 1.721 -1.984 -22.351 1.00 81.81 215 GLY A CA 1
ATOM 1711 C C . GLY A 1 215 ? 1.284 -3.264 -23.084 1.00 81.81 215 GLY A C 1
ATOM 1712 O O . GLY A 1 215 ? 0.868 -3.212 -24.244 1.00 81.81 215 GLY A O 1
ATOM 1713 N N . PRO A 1 216 ? 1.426 -4.440 -22.447 1.00 80.31 216 PRO A N 1
ATOM 1714 C CA . PRO A 1 216 ? 0.804 -5.675 -22.920 1.00 80.31 216 PRO A CA 1
ATOM 1715 C C . PRO A 1 216 ? -0.723 -5.609 -22.755 1.00 80.31 216 PRO A C 1
ATOM 1717 O O . PRO A 1 216 ? -1.243 -4.743 -22.050 1.00 80.31 216 PRO A O 1
ATOM 1720 N N . GLU A 1 217 ? -1.439 -6.560 -23.359 1.00 80.50 217 GLU A N 1
ATOM 1721 C CA . GLU A 1 217 ? -2.879 -6.722 -23.121 1.00 80.50 217 GLU A CA 1
ATOM 1722 C C . GLU A 1 217 ? -3.166 -6.827 -21.614 1.00 80.50 217 GLU A C 1
ATOM 1724 O O . GLU A 1 217 ? -2.513 -7.600 -20.907 1.00 80.50 217 GLU A O 1
ATOM 1729 N N . GLY A 1 218 ? -4.120 -6.029 -21.128 1.00 79.06 218 GLY A N 1
ATOM 1730 C CA . GLY A 1 218 ? -4.493 -5.959 -19.713 1.00 79.06 218 GLY A CA 1
ATOM 1731 C C . GLY A 1 218 ? -3.707 -4.942 -18.880 1.00 79.06 218 GLY A C 1
ATOM 1732 O O . GLY A 1 218 ? -4.034 -4.758 -17.711 1.00 79.06 218 GLY A O 1
ATOM 1733 N N . GLY A 1 219 ? -2.719 -4.253 -19.458 1.00 86.75 219 GLY A N 1
ATOM 1734 C CA . GLY A 1 219 ? -2.085 -3.081 -18.858 1.00 86.75 219 GLY A CA 1
ATOM 1735 C C . GLY A 1 219 ? -0.743 -3.330 -18.182 1.00 86.75 219 GLY A C 1
ATOM 1736 O O . GLY A 1 219 ? -0.041 -4.316 -18.421 1.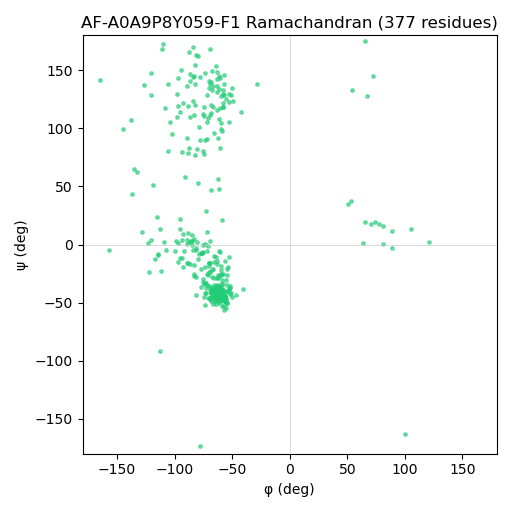00 86.75 219 GLY A O 1
ATOM 1737 N N . PHE A 1 220 ? -0.334 -2.376 -17.356 1.00 87.75 220 PHE A N 1
ATOM 1738 C CA . PHE A 1 220 ? 0.982 -2.354 -16.737 1.00 87.75 220 PHE A CA 1
ATOM 1739 C C . PHE A 1 220 ? 1.011 -3.150 -15.445 1.00 87.75 220 PHE A C 1
ATOM 1741 O O . PHE A 1 220 ? 0.104 -3.057 -14.627 1.00 87.75 220 PHE A O 1
ATOM 1748 N N . VAL A 1 221 ? 2.108 -3.876 -15.226 1.00 90.56 221 VAL A N 1
ATOM 1749 C CA . VAL A 1 221 ? 2.395 -4.494 -13.929 1.00 90.56 221 VAL A CA 1
ATOM 1750 C C . VAL A 1 221 ? 3.150 -3.522 -13.029 1.00 90.56 221 VAL A C 1
ATOM 1752 O O . VAL A 1 221 ? 3.745 -2.540 -13.482 1.00 90.56 221 VAL A O 1
ATOM 1755 N N . SER A 1 222 ? 3.216 -3.833 -11.736 1.00 91.12 222 SER A N 1
ATOM 1756 C CA . SER A 1 222 ? 3.942 -3.022 -10.750 1.00 91.12 222 SER A CA 1
ATOM 1757 C C . SER A 1 222 ? 5.414 -2.779 -11.133 1.00 91.12 222 SER A C 1
ATOM 1759 O O . SER A 1 222 ? 5.926 -1.681 -10.930 1.00 91.12 222 SER A O 1
ATOM 1761 N N . TYR A 1 223 ? 6.093 -3.742 -11.769 1.00 87.88 223 TYR A N 1
ATOM 1762 C CA . TYR A 1 223 ? 7.458 -3.533 -12.274 1.00 87.88 223 TYR A CA 1
ATOM 1763 C C . TYR A 1 223 ? 7.570 -2.391 -13.293 1.00 87.88 223 TYR A C 1
ATOM 1765 O O . TYR A 1 223 ? 8.546 -1.643 -13.280 1.00 87.88 223 TYR A O 1
ATOM 1773 N N . SER A 1 224 ? 6.570 -2.223 -14.161 1.00 86.00 224 SER A N 1
ATOM 1774 C CA . SER A 1 224 ? 6.561 -1.138 -15.142 1.00 86.00 224 SER A CA 1
ATOM 1775 C C . SER A 1 224 ? 6.492 0.217 -14.458 1.00 86.00 224 SER A C 1
ATOM 1777 O O . SER A 1 224 ? 7.269 1.098 -14.802 1.00 86.00 224 SER A O 1
ATOM 1779 N N . TYR A 1 225 ? 5.647 0.360 -13.433 1.00 87.94 225 TYR A N 1
ATOM 1780 C CA . TYR A 1 225 ? 5.582 1.581 -12.626 1.00 87.94 225 TYR A CA 1
ATOM 1781 C C . TYR A 1 225 ? 6.948 1.925 -12.029 1.00 87.94 225 TYR A C 1
ATOM 1783 O O . TYR A 1 225 ? 7.384 3.072 -12.112 1.00 87.94 225 TYR A O 1
ATOM 1791 N N . PHE A 1 226 ? 7.642 0.930 -11.470 1.00 87.62 226 PHE A N 1
ATOM 1792 C CA . PHE A 1 226 ? 8.997 1.100 -10.947 1.00 87.62 226 PHE A CA 1
ATOM 1793 C C . PHE A 1 226 ? 9.970 1.622 -12.006 1.00 87.62 226 PHE A C 1
ATOM 1795 O O . PHE A 1 226 ? 10.706 2.570 -11.750 1.00 87.62 226 PHE A O 1
ATOM 1802 N N . LEU A 1 227 ? 9.963 1.048 -13.205 1.00 82.12 227 LEU A N 1
ATOM 1803 C CA . LEU A 1 227 ? 10.899 1.454 -14.248 1.00 82.12 227 LEU A CA 1
ATOM 1804 C C . LEU A 1 227 ? 10.598 2.827 -14.823 1.00 82.12 227 LEU A C 1
ATOM 1806 O O . LEU A 1 227 ? 11.504 3.644 -14.938 1.00 82.12 227 LEU A O 1
ATOM 1810 N N . ILE A 1 228 ? 9.333 3.093 -15.133 1.00 80.19 228 ILE A N 1
ATOM 1811 C CA . ILE A 1 228 ? 8.889 4.376 -15.684 1.00 80.19 228 ILE A CA 1
ATOM 1812 C C . ILE A 1 228 ? 9.293 5.507 -14.739 1.00 80.19 228 ILE A C 1
ATOM 1814 O O . ILE A 1 228 ? 9.862 6.510 -15.151 1.00 80.19 228 ILE A O 1
ATOM 1818 N N . GLN A 1 229 ? 9.078 5.311 -13.441 1.00 81.88 229 GLN A N 1
ATOM 1819 C CA . GLN A 1 229 ? 9.400 6.307 -12.428 1.00 81.88 229 GLN A CA 1
ATOM 1820 C C . GLN A 1 229 ? 10.893 6.388 -12.082 1.00 81.88 229 GLN A C 1
ATOM 1822 O O . GLN A 1 229 ? 11.346 7.411 -11.572 1.00 81.88 229 GLN A O 1
ATOM 1827 N N . ALA A 1 230 ? 11.679 5.344 -12.357 1.00 77.19 230 ALA A N 1
ATOM 1828 C CA . ALA A 1 230 ? 13.139 5.420 -12.291 1.00 77.19 230 ALA A CA 1
ATOM 1829 C C . ALA A 1 230 ? 13.734 6.291 -13.413 1.00 77.19 230 ALA A C 1
ATOM 1831 O O . ALA A 1 230 ? 14.887 6.722 -13.305 1.00 77.19 230 ALA A O 1
ATOM 1832 N N . PHE A 1 231 ? 12.946 6.577 -14.458 1.00 73.50 231 PHE A N 1
ATOM 1833 C CA . PHE A 1 231 ? 13.332 7.348 -15.640 1.00 73.50 231 PHE A CA 1
ATOM 1834 C C . PHE A 1 231 ? 12.274 8.412 -15.991 1.00 73.50 231 PHE A C 1
ATOM 1836 O O . PHE A 1 231 ? 11.679 8.351 -17.062 1.00 73.50 231 PHE A O 1
ATOM 1843 N N . PRO A 1 232 ? 12.014 9.389 -15.102 1.00 64.12 232 PRO A N 1
ATOM 1844 C CA . PRO A 1 232 ? 10.878 10.300 -15.255 1.00 64.12 232 PRO A CA 1
ATOM 1845 C C . PRO A 1 232 ? 11.000 11.251 -16.462 1.00 64.12 232 PRO A C 1
ATOM 1847 O O . PRO A 1 232 ? 9.983 11.639 -17.031 1.00 64.12 232 PRO A O 1
ATOM 1850 N N . ASP A 1 233 ? 12.216 11.606 -16.894 1.00 63.16 233 ASP A N 1
ATOM 1851 C CA . ASP A 1 233 ? 12.444 12.621 -17.935 1.00 63.16 233 ASP A CA 1
ATOM 1852 C C . ASP A 1 233 ? 12.500 12.030 -19.363 1.00 63.16 233 ASP A C 1
ATOM 1854 O O . ASP A 1 233 ? 13.491 12.146 -20.091 1.00 63.16 233 ASP A O 1
ATOM 1858 N N . ASN A 1 234 ? 11.422 11.353 -19.775 1.00 54.88 234 ASN A N 1
ATOM 1859 C CA . ASN A 1 234 ? 11.359 10.608 -21.042 1.00 54.88 234 ASN A CA 1
ATOM 1860 C C . ASN A 1 234 ? 11.595 11.473 -22.294 1.00 54.88 234 ASN A C 1
ATOM 1862 O O . ASN A 1 234 ? 12.075 10.966 -23.298 1.00 54.88 234 ASN A O 1
ATOM 1866 N N . ARG A 1 235 ? 11.323 12.784 -22.272 1.00 56.06 235 ARG A N 1
ATOM 1867 C CA . ARG A 1 235 ? 11.409 13.606 -23.497 1.00 56.06 235 ARG A CA 1
ATOM 1868 C C . ARG A 1 235 ? 12.813 14.102 -23.841 1.00 56.06 235 ARG A C 1
ATOM 1870 O O . ARG A 1 235 ? 13.079 14.381 -25.005 1.00 56.06 235 ARG A O 1
ATOM 1877 N N . ARG A 1 236 ? 13.717 14.236 -22.863 1.00 52.50 236 ARG A N 1
ATOM 1878 C CA . ARG A 1 236 ? 15.081 14.762 -23.092 1.00 52.50 236 ARG A CA 1
ATOM 1879 C C . ARG A 1 236 ? 16.183 13.723 -22.913 1.00 52.50 236 ARG A C 1
ATOM 1881 O O . ARG A 1 236 ? 17.256 13.890 -23.483 1.00 52.50 236 ARG A O 1
ATOM 1888 N N . MET A 1 237 ? 15.926 12.652 -22.165 1.00 47.88 237 MET A N 1
ATOM 1889 C CA . MET A 1 237 ? 16.934 11.637 -21.845 1.00 47.88 237 MET A CA 1
ATOM 1890 C C . MET A 1 237 ? 17.068 10.498 -22.859 1.00 47.88 237 MET A C 1
ATOM 1892 O O . MET A 1 237 ? 18.066 9.783 -22.825 1.00 47.88 237 MET A O 1
ATOM 1896 N N . ILE A 1 238 ? 16.092 10.312 -23.749 1.00 51.81 238 ILE A N 1
ATOM 1897 C CA . ILE A 1 238 ? 16.036 9.156 -24.655 1.00 51.81 238 ILE A CA 1
ATOM 1898 C C . ILE A 1 238 ? 17.231 9.076 -25.625 1.00 51.81 238 ILE A C 1
ATOM 1900 O O . ILE A 1 238 ? 17.633 7.983 -26.011 1.00 51.81 238 ILE A O 1
ATOM 1904 N N . LEU A 1 239 ? 17.861 10.204 -25.957 1.00 53.59 239 LEU A N 1
ATOM 1905 C CA . LEU A 1 239 ? 19.022 10.239 -26.857 1.00 53.59 239 LEU A CA 1
ATOM 1906 C C . LEU A 1 239 ? 20.373 10.074 -26.147 1.00 53.59 239 LEU A C 1
ATOM 1908 O O . LEU A 1 239 ? 21.418 10.131 -26.794 1.00 53.59 239 LEU A O 1
ATOM 1912 N N . ASP A 1 240 ? 20.382 9.903 -24.827 1.00 55.59 240 ASP A N 1
ATOM 1913 C CA . ASP A 1 240 ? 21.606 9.938 -24.041 1.00 55.59 240 ASP A CA 1
ATOM 1914 C C . ASP A 1 240 ? 22.018 8.525 -23.590 1.00 55.59 240 ASP A C 1
ATOM 1916 O O . ASP A 1 240 ? 21.202 7.721 -23.130 1.00 55.59 240 ASP A O 1
ATOM 1920 N N . LEU A 1 241 ? 23.323 8.220 -23.666 1.00 58.06 241 LEU A N 1
ATOM 1921 C CA . LEU A 1 241 ? 23.956 6.946 -23.250 1.00 58.06 241 LEU A CA 1
ATOM 1922 C C . LEU A 1 241 ? 23.615 6.542 -21.797 1.00 58.06 241 LEU A C 1
ATOM 1924 O O . LEU A 1 241 ? 23.885 5.426 -21.340 1.00 58.06 241 LEU A O 1
ATOM 1928 N N . THR A 1 242 ? 23.013 7.465 -21.057 1.00 62.59 242 THR A N 1
ATOM 1929 C CA . THR A 1 242 ? 22.518 7.316 -19.702 1.00 62.59 242 THR A CA 1
ATOM 1930 C C . THR A 1 242 ? 21.317 6.375 -19.593 1.00 62.59 242 THR A C 1
ATOM 1932 O O . THR A 1 242 ? 21.297 5.619 -18.623 1.00 62.59 242 THR A O 1
ATOM 1935 N N . LEU A 1 243 ? 20.368 6.327 -20.543 1.00 64.75 243 LEU A N 1
ATOM 1936 C CA . LEU A 1 243 ? 19.252 5.361 -20.480 1.00 64.75 243 LEU A CA 1
ATOM 1937 C C . LEU A 1 243 ? 19.783 3.930 -20.584 1.00 64.75 243 LEU A C 1
ATOM 1939 O O . LEU A 1 243 ? 19.537 3.113 -19.699 1.00 64.75 243 LEU A O 1
ATOM 1943 N N . VAL A 1 244 ? 20.606 3.662 -21.598 1.00 67.06 244 VAL A N 1
ATOM 1944 C CA . VAL A 1 244 ? 21.281 2.375 -21.805 1.00 67.06 244 VAL A CA 1
ATOM 1945 C C . VAL A 1 244 ? 22.089 1.953 -20.580 1.00 67.06 244 VAL A C 1
ATOM 1947 O O . VAL A 1 244 ? 21.918 0.841 -20.085 1.00 67.06 244 VAL A O 1
ATOM 1950 N N . SER A 1 245 ? 22.940 2.835 -20.050 1.00 66.19 245 SER A N 1
ATOM 1951 C CA . SER A 1 245 ? 23.748 2.530 -18.863 1.00 66.19 245 SER A CA 1
ATOM 1952 C C . SER A 1 245 ? 22.881 2.234 -17.633 1.00 66.19 245 SER A C 1
ATOM 1954 O O . SER A 1 245 ? 23.215 1.374 -16.815 1.00 66.19 245 SER A O 1
ATOM 1956 N N . ARG A 1 246 ? 21.743 2.920 -17.487 1.00 65.81 246 ARG A N 1
ATOM 1957 C CA . ARG A 1 246 ? 20.798 2.679 -16.390 1.00 65.81 246 ARG A CA 1
ATOM 1958 C C . ARG A 1 246 ? 20.037 1.367 -16.570 1.00 65.81 246 ARG A C 1
ATOM 1960 O O . ARG A 1 246 ? 19.914 0.622 -15.602 1.00 65.81 246 ARG A O 1
ATOM 1967 N N . MET A 1 247 ? 19.599 1.050 -17.788 1.00 69.75 247 MET A N 1
ATOM 1968 C CA . MET A 1 247 ? 19.004 -0.245 -18.123 1.00 69.75 247 MET A CA 1
ATOM 1969 C C . MET A 1 247 ? 19.986 -1.378 -17.858 1.00 69.75 247 MET A C 1
ATOM 1971 O O . MET A 1 247 ? 19.629 -2.350 -17.210 1.00 69.75 247 MET A O 1
ATOM 1975 N N . GLN A 1 248 ? 21.240 -1.223 -18.286 1.00 71.75 248 GLN A N 1
ATOM 1976 C CA . GLN A 1 248 ? 22.316 -2.165 -17.996 1.00 71.75 248 GLN A CA 1
ATOM 1977 C C . GLN A 1 248 ? 22.459 -2.380 -16.493 1.00 71.75 248 GLN A C 1
ATOM 1979 O O . GLN A 1 248 ? 22.426 -3.519 -16.054 1.00 71.75 248 GLN A O 1
ATOM 1984 N N . LYS A 1 249 ? 22.528 -1.318 -15.680 1.00 71.12 249 LYS A N 1
ATOM 1985 C CA . LYS A 1 249 ? 22.593 -1.454 -14.214 1.00 71.12 249 LYS A CA 1
ATOM 1986 C C . LYS A 1 249 ? 21.383 -2.191 -13.650 1.00 71.12 249 LYS A C 1
ATOM 1988 O O . LYS A 1 249 ? 21.553 -3.120 -12.868 1.00 71.12 249 LYS A O 1
ATOM 1993 N N . LEU A 1 250 ? 20.176 -1.821 -14.071 1.00 68.69 250 LEU A N 1
ATOM 1994 C CA . LEU A 1 250 ? 18.956 -2.491 -13.632 1.00 68.69 250 LEU A CA 1
ATOM 1995 C C . LEU A 1 250 ? 18.905 -3.953 -14.061 1.00 68.69 250 LEU A C 1
ATOM 1997 O O . LEU A 1 250 ? 18.497 -4.785 -13.264 1.00 68.69 250 LEU A O 1
ATOM 2001 N N . PHE A 1 251 ? 19.333 -4.292 -15.272 1.00 73.88 251 PHE A N 1
ATOM 2002 C CA . PHE A 1 251 ? 19.375 -5.670 -15.748 1.00 73.88 251 PHE A CA 1
ATOM 2003 C C . PHE A 1 251 ? 20.501 -6.469 -15.094 1.00 73.88 251 PHE A C 1
ATOM 2005 O O . PHE A 1 251 ? 20.307 -7.639 -14.783 1.00 73.88 251 PHE A O 1
ATOM 2012 N N . THR A 1 252 ? 21.632 -5.853 -14.774 1.00 72.44 252 THR A N 1
ATOM 2013 C CA . THR A 1 252 ? 22.670 -6.489 -13.959 1.00 72.44 252 THR A CA 1
ATOM 2014 C C . THR A 1 252 ? 22.155 -6.773 -12.545 1.00 72.44 252 THR A C 1
ATOM 2016 O O . THR A 1 252 ? 22.438 -7.828 -11.987 1.00 72.44 252 THR A O 1
ATOM 2019 N N . TRP A 1 253 ? 21.361 -5.869 -11.963 1.00 68.69 253 TRP A N 1
ATOM 2020 C CA . TRP A 1 253 ? 20.848 -6.017 -10.596 1.00 68.69 253 TRP A CA 1
ATOM 2021 C C . TRP A 1 253 ? 19.616 -6.920 -10.491 1.00 68.69 253 TRP A C 1
ATOM 2023 O O . TRP A 1 253 ? 19.519 -7.746 -9.586 1.00 68.69 253 TRP A O 1
ATOM 2033 N N . HIS A 1 254 ? 18.669 -6.769 -11.413 1.00 68.38 254 HIS A N 1
ATOM 2034 C CA . HIS A 1 254 ? 17.349 -7.397 -11.379 1.00 68.38 254 HIS A CA 1
ATOM 2035 C C . HIS A 1 254 ? 17.098 -8.357 -12.527 1.00 68.38 254 HIS A C 1
ATOM 2037 O O . HIS A 1 254 ? 16.139 -9.116 -12.454 1.00 68.38 254 HIS A O 1
ATOM 2043 N N . GLY A 1 255 ? 17.922 -8.371 -13.571 1.00 66.56 255 GLY A N 1
ATOM 2044 C CA . GLY A 1 255 ? 17.652 -9.164 -14.770 1.00 66.56 255 GLY A CA 1
ATOM 2045 C C . GLY A 1 255 ? 17.543 -10.665 -14.510 1.00 66.56 255 GLY A C 1
ATOM 2046 O O . GLY A 1 255 ? 16.868 -11.390 -15.227 1.00 66.56 255 GLY A O 1
ATOM 2047 N N . MET A 1 256 ? 18.121 -11.136 -13.407 1.00 68.69 256 MET A N 1
ATOM 2048 C CA . MET A 1 256 ? 17.985 -12.525 -12.965 1.00 68.69 256 MET A CA 1
ATOM 2049 C C . MET A 1 256 ? 16.607 -12.854 -12.370 1.00 68.69 256 MET A C 1
ATOM 2051 O O . MET A 1 256 ? 16.258 -14.029 -12.267 1.00 68.69 256 MET A O 1
ATOM 2055 N N . LEU A 1 257 ? 15.858 -11.836 -11.946 1.00 69.44 257 LEU A N 1
ATOM 2056 C CA . LEU A 1 257 ? 14.536 -11.942 -11.329 1.00 69.44 257 LEU A CA 1
ATOM 2057 C C . LEU A 1 257 ? 13.397 -11.717 -12.329 1.00 69.44 257 LEU A C 1
ATOM 2059 O O . LEU A 1 257 ? 12.253 -12.033 -12.013 1.00 69.44 257 LEU A O 1
ATOM 2063 N N . LEU A 1 258 ? 13.696 -11.166 -13.505 1.00 76.81 258 LEU A N 1
ATOM 2064 C CA . LEU A 1 258 ? 12.707 -10.902 -14.539 1.00 76.81 258 LEU A CA 1
ATOM 2065 C C . LEU A 1 258 ? 12.558 -12.113 -15.452 1.00 76.81 258 LEU A C 1
ATOM 2067 O O . LEU A 1 258 ? 13.538 -12.722 -15.884 1.00 76.81 258 LEU A O 1
ATOM 2071 N N . ASP A 1 259 ? 11.314 -12.444 -15.767 1.00 83.00 259 ASP A N 1
ATOM 2072 C CA . ASP A 1 259 ? 10.998 -13.351 -16.854 1.00 83.00 259 ASP A CA 1
ATOM 2073 C C . ASP A 1 259 ? 10.966 -12.608 -18.194 1.00 83.00 259 ASP A C 1
ATOM 2075 O O . ASP A 1 259 ? 11.006 -11.378 -18.275 1.00 83.00 259 ASP A O 1
ATOM 2079 N N . VAL A 1 260 ? 10.900 -13.395 -19.266 1.00 82.19 260 VAL A N 1
ATOM 2080 C CA . VAL A 1 260 ? 10.824 -12.914 -20.649 1.00 82.19 260 VAL A CA 1
ATOM 2081 C C . VAL A 1 260 ? 9.724 -11.866 -20.830 1.00 82.19 260 VAL A C 1
ATOM 2083 O O . VAL A 1 260 ? 9.975 -10.820 -21.426 1.00 82.19 260 VAL A O 1
ATOM 2086 N N . ALA A 1 261 ? 8.541 -12.121 -20.266 1.00 83.81 261 ALA A N 1
ATOM 2087 C CA . ALA A 1 261 ? 7.392 -11.234 -20.379 1.00 83.81 261 ALA A CA 1
ATOM 2088 C C . ALA A 1 261 ? 7.697 -9.839 -19.817 1.00 83.81 261 ALA A C 1
ATOM 2090 O O . ALA A 1 261 ? 7.446 -8.833 -20.478 1.00 83.81 261 ALA A O 1
ATOM 2091 N N . ARG A 1 262 ? 8.327 -9.754 -18.638 1.00 83.00 262 ARG A N 1
ATOM 2092 C CA . ARG A 1 262 ? 8.717 -8.463 -18.056 1.00 83.00 262 ARG A CA 1
ATOM 2093 C C . ARG A 1 262 ? 9.737 -7.729 -18.910 1.00 83.00 262 ARG A C 1
ATOM 2095 O O . ARG A 1 262 ? 9.589 -6.528 -19.093 1.00 83.00 262 ARG A O 1
ATOM 2102 N N . TYR A 1 263 ? 10.729 -8.416 -19.472 1.00 78.00 263 TYR A N 1
ATOM 2103 C CA . TYR A 1 263 ? 11.656 -7.779 -20.413 1.00 78.00 263 TYR A CA 1
ATOM 2104 C C . TYR A 1 263 ? 10.921 -7.182 -21.615 1.00 78.00 263 TYR A C 1
ATOM 2106 O O . TYR A 1 263 ? 11.134 -6.015 -21.942 1.00 78.00 263 TYR A O 1
ATOM 2114 N N . GLN A 1 264 ? 10.020 -7.952 -22.228 1.00 83.06 264 GLN A N 1
ATOM 2115 C CA . GLN A 1 264 ? 9.224 -7.495 -23.369 1.00 83.06 264 GLN A CA 1
ATOM 2116 C C . GLN A 1 264 ? 8.410 -6.248 -23.024 1.00 83.06 264 GLN A C 1
ATOM 2118 O O . GLN A 1 264 ? 8.432 -5.282 -23.781 1.00 83.06 264 GLN A O 1
ATOM 2123 N N . MET A 1 265 ? 7.753 -6.225 -21.862 1.00 83.62 265 MET A N 1
ATOM 2124 C CA . MET A 1 265 ? 6.975 -5.066 -21.410 1.00 83.62 265 MET A CA 1
ATOM 2125 C C . MET A 1 265 ? 7.814 -3.794 -21.298 1.00 83.62 265 MET A C 1
ATOM 2127 O O . MET A 1 265 ? 7.366 -2.707 -21.652 1.00 83.62 265 MET A O 1
ATOM 2131 N N . VAL A 1 266 ? 9.034 -3.927 -20.789 1.00 79.25 266 VAL A N 1
ATOM 2132 C CA . VAL A 1 266 ? 9.933 -2.796 -20.562 1.00 79.25 266 VAL A CA 1
ATOM 2133 C C . VAL A 1 266 ? 10.403 -2.199 -21.870 1.00 79.25 266 VAL A C 1
ATOM 2135 O O . VAL A 1 266 ? 10.323 -0.988 -22.068 1.00 79.25 266 VAL A O 1
ATOM 2138 N N . PHE A 1 267 ? 10.863 -3.050 -22.778 1.00 82.50 267 PHE A N 1
ATOM 2139 C CA . PHE A 1 267 ? 11.281 -2.592 -24.088 1.00 82.50 267 PHE A CA 1
ATOM 2140 C C . PHE A 1 267 ? 10.115 -2.048 -24.906 1.00 82.50 267 PHE A C 1
ATOM 2142 O O . PHE A 1 267 ? 10.297 -1.066 -25.619 1.00 82.50 267 PHE A O 1
ATOM 2149 N N . ARG A 1 268 ? 8.915 -2.622 -24.760 1.00 86.69 268 ARG A N 1
ATOM 2150 C CA . ARG A 1 268 ? 7.693 -2.098 -25.373 1.00 86.69 268 ARG A CA 1
ATOM 2151 C C . ARG A 1 268 ? 7.437 -0.660 -24.954 1.00 86.69 268 ARG A C 1
ATOM 2153 O O . ARG A 1 268 ? 7.327 0.207 -25.814 1.00 86.69 268 ARG A O 1
ATOM 2160 N N . PHE A 1 269 ? 7.421 -0.402 -23.647 1.00 83.50 269 PHE A N 1
ATOM 2161 C CA . PHE A 1 269 ? 7.230 0.944 -23.116 1.00 83.50 269 PHE A CA 1
ATOM 2162 C C . PHE A 1 269 ? 8.289 1.921 -23.645 1.00 83.50 269 PHE A C 1
ATOM 2164 O O . PHE A 1 269 ? 7.955 3.004 -24.116 1.00 83.50 269 PHE A O 1
ATOM 2171 N N . ILE A 1 270 ? 9.564 1.526 -23.601 1.00 79.44 270 ILE A N 1
ATOM 2172 C CA . ILE A 1 270 ? 10.674 2.383 -24.028 1.00 79.44 270 ILE A CA 1
ATOM 2173 C C . ILE A 1 270 ? 10.597 2.681 -25.519 1.00 79.44 270 ILE A C 1
ATOM 2175 O O . ILE A 1 270 ? 10.684 3.839 -25.897 1.00 79.44 270 ILE A O 1
ATOM 2179 N N . THR A 1 271 ? 10.381 1.671 -26.359 1.00 83.94 271 THR A N 1
ATOM 2180 C CA . THR A 1 271 ? 10.250 1.853 -27.812 1.00 83.94 271 THR A CA 1
ATOM 2181 C C . THR A 1 271 ? 9.097 2.799 -28.134 1.00 83.94 271 THR A C 1
ATOM 2183 O O . THR A 1 271 ? 9.250 3.696 -28.957 1.00 83.94 271 THR A O 1
ATOM 2186 N N . PHE A 1 272 ? 7.968 2.645 -27.438 1.00 85.56 272 PHE A N 1
ATOM 2187 C CA . PHE A 1 272 ? 6.811 3.521 -27.594 1.00 85.56 272 PHE A CA 1
ATOM 2188 C C . PHE A 1 272 ? 7.159 4.982 -27.265 1.00 85.56 272 PHE A C 1
ATOM 2190 O O . PHE A 1 272 ? 6.878 5.881 -28.056 1.00 85.56 272 PHE A O 1
ATOM 2197 N N . ALA A 1 273 ? 7.852 5.206 -26.143 1.00 79.19 273 ALA A N 1
ATOM 2198 C CA . ALA A 1 273 ? 8.315 6.530 -25.738 1.00 79.19 273 ALA A CA 1
ATOM 2199 C C . ALA A 1 273 ? 9.367 7.116 -26.704 1.00 79.19 273 ALA A C 1
ATOM 2201 O O . ALA A 1 273 ? 9.313 8.304 -27.012 1.00 79.19 273 ALA A O 1
ATOM 2202 N N . ILE A 1 274 ? 10.298 6.297 -27.218 1.00 80.38 274 ILE A N 1
ATOM 2203 C CA . ILE A 1 274 ? 11.335 6.709 -28.186 1.00 80.38 274 ILE A CA 1
ATOM 2204 C C . ILE A 1 274 ? 10.700 7.212 -29.478 1.00 80.38 274 ILE A C 1
ATOM 2206 O O . ILE A 1 274 ? 11.088 8.256 -30.001 1.00 80.38 274 ILE A O 1
ATOM 2210 N N . LEU A 1 275 ? 9.693 6.494 -29.966 1.00 83.75 275 LEU A N 1
ATOM 2211 C CA . LEU A 1 275 ? 8.957 6.858 -31.172 1.00 83.75 275 LEU A CA 1
ATOM 2212 C C . LEU A 1 275 ? 8.015 8.048 -30.957 1.00 83.75 275 LEU A C 1
ATOM 2214 O O . LEU A 1 275 ? 7.362 8.475 -31.905 1.00 83.75 275 LEU A O 1
ATOM 2218 N N . SER A 1 276 ? 7.972 8.607 -29.740 1.00 82.44 276 SER A N 1
ATOM 2219 C CA . SER A 1 276 ? 7.123 9.743 -29.375 1.00 82.44 276 SER A CA 1
ATOM 2220 C C . SER A 1 276 ? 5.651 9.506 -29.728 1.00 82.44 276 SER A C 1
ATOM 2222 O O . SER A 1 276 ? 4.967 10.422 -30.179 1.00 82.44 276 SER A O 1
ATOM 2224 N N . LEU A 1 277 ? 5.187 8.264 -29.558 1.00 83.88 277 LEU A N 1
ATOM 2225 C CA . LEU A 1 277 ? 3.782 7.902 -29.728 1.00 83.88 277 LEU A CA 1
ATOM 2226 C C . LEU A 1 277 ? 2.959 8.431 -28.547 1.00 83.88 277 LEU A C 1
ATOM 2228 O O . LEU A 1 277 ? 3.455 8.500 -27.415 1.00 83.88 277 LEU A O 1
ATOM 2232 N N . GLU A 1 278 ? 1.703 8.802 -28.796 1.00 82.81 278 GLU A N 1
ATOM 2233 C CA . GLU A 1 278 ? 0.839 9.326 -27.744 1.00 82.81 278 GLU A CA 1
ATOM 2234 C C . GLU A 1 278 ? 0.423 8.217 -26.770 1.00 82.81 278 GLU A C 1
ATOM 2236 O O . GLU A 1 278 ? -0.044 7.136 -27.137 1.00 82.81 278 GLU A O 1
ATOM 2241 N N . HIS A 1 279 ? 0.623 8.474 -25.480 1.00 78.25 279 HIS A N 1
ATOM 2242 C CA . HIS A 1 279 ? 0.243 7.544 -24.432 1.00 78.25 279 HIS A CA 1
ATOM 2243 C C . HIS A 1 279 ? -1.197 7.803 -23.996 1.00 78.25 279 HIS A C 1
ATOM 2245 O O . HIS A 1 279 ? -1.491 8.827 -23.391 1.00 78.25 279 HIS A O 1
ATOM 2251 N N . THR A 1 280 ? -2.064 6.808 -24.153 1.00 77.69 280 THR A N 1
ATOM 2252 C CA . THR A 1 280 ? -3.404 6.821 -23.541 1.00 77.69 280 THR A CA 1
ATOM 2253 C C . THR A 1 280 ? -3.383 6.388 -22.068 1.00 77.69 280 THR A C 1
ATOM 2255 O O . THR A 1 280 ? -4.402 6.433 -21.380 1.00 77.69 280 THR A O 1
ATOM 2258 N N . CYS A 1 281 ? -2.219 5.971 -21.548 1.00 76.44 281 CYS A N 1
ATOM 2259 C CA . CYS A 1 281 ? -2.056 5.589 -20.150 1.00 76.44 281 CYS A CA 1
ATOM 2260 C C . CYS A 1 281 ? -1.805 6.782 -19.218 1.00 76.44 281 CYS A C 1
ATOM 2262 O O . CYS A 1 281 ? -0.990 7.654 -19.509 1.00 76.44 281 CYS A O 1
ATOM 2264 N N . PHE A 1 282 ? -2.347 6.704 -17.998 1.00 69.50 282 PHE A N 1
ATOM 2265 C CA . PHE A 1 282 ? -2.071 7.644 -16.899 1.00 69.50 282 PHE A CA 1
ATOM 2266 C C . PHE A 1 282 ? -0.572 7.813 -16.564 1.00 69.50 282 PHE A C 1
ATOM 2268 O O . PHE A 1 282 ? -0.154 8.847 -16.046 1.00 69.50 282 PHE A O 1
ATOM 2275 N N . LEU A 1 283 ? 0.254 6.804 -16.851 1.00 65.44 283 LEU A N 1
ATOM 2276 C CA . LEU A 1 283 ? 1.669 6.785 -16.474 1.00 65.44 283 LEU A CA 1
ATOM 2277 C C . LEU A 1 283 ? 2.533 7.837 -17.172 1.00 65.44 283 LEU A C 1
ATOM 2279 O O . LEU A 1 283 ? 3.601 8.157 -16.655 1.00 65.44 283 LEU A O 1
ATOM 2283 N N . ALA A 1 284 ? 2.095 8.371 -18.311 1.00 55.91 284 ALA A N 1
ATOM 2284 C CA . ALA A 1 284 ? 2.877 9.341 -19.071 1.00 55.91 284 ALA A CA 1
ATOM 2285 C C . ALA A 1 284 ? 2.819 10.768 -18.496 1.00 55.91 284 ALA A C 1
ATOM 2287 O O . ALA A 1 284 ? 3.588 11.620 -18.935 1.00 55.91 284 ALA A O 1
ATOM 2288 N N . GLY A 1 285 ? 1.952 11.013 -17.501 1.00 57.09 285 GLY A N 1
ATOM 2289 C CA . GLY A 1 285 ? 1.546 12.360 -17.107 1.00 57.09 285 GLY A CA 1
ATOM 2290 C C . GLY A 1 285 ? 0.727 12.985 -18.233 1.00 57.09 285 GLY A C 1
ATOM 2291 O O . GLY A 1 285 ? 1.152 12.971 -19.386 1.00 57.09 285 GLY A O 1
ATOM 2292 N N . SER A 1 286 ? -0.466 13.508 -17.945 1.00 51.09 286 SER A N 1
ATOM 2293 C CA . SER A 1 286 ? -1.138 14.310 -18.966 1.00 51.09 286 SER A CA 1
ATOM 2294 C C . SER A 1 286 ? -0.217 15.486 -19.268 1.00 51.09 286 SER A C 1
ATOM 2296 O O . SER A 1 286 ? 0.116 16.274 -18.377 1.00 51.09 286 SER A O 1
ATOM 2298 N N . THR A 1 287 ? 0.253 15.564 -20.507 1.00 48.31 287 THR A N 1
ATOM 2299 C CA . THR A 1 287 ? 0.777 16.814 -21.039 1.00 48.31 287 THR A CA 1
ATOM 2300 C C . THR A 1 287 ? -0.284 17.859 -20.758 1.00 48.31 287 THR A C 1
ATOM 2302 O O . THR A 1 287 ? -1.461 17.576 -20.966 1.00 48.31 287 THR A O 1
ATOM 2305 N N . SER A 1 288 ? 0.139 18.962 -20.155 1.00 47.72 288 SER A N 1
ATOM 2306 C CA . SER A 1 288 ? -0.680 20.084 -19.714 1.00 47.72 288 SER A CA 1
ATOM 2307 C C . SER A 1 288 ? -1.950 20.272 -20.543 1.00 47.72 288 SER A C 1
ATOM 2309 O O . SER A 1 288 ? -1.900 20.192 -21.769 1.00 47.72 288 SER A O 1
ATOM 2311 N N . ASP A 1 289 ? -3.057 20.567 -19.853 1.00 50.09 289 ASP A N 1
ATOM 2312 C CA . ASP A 1 289 ? -4.316 21.094 -20.398 1.00 50.09 289 ASP A CA 1
ATOM 2313 C C . ASP A 1 289 ? -4.093 22.476 -21.067 1.00 50.09 289 ASP A C 1
ATOM 2315 O O . ASP A 1 289 ? -4.792 23.450 -20.796 1.00 50.09 289 ASP A O 1
ATOM 2319 N N . ASP A 1 290 ? -3.075 22.602 -21.919 1.00 54.81 290 ASP A N 1
ATOM 2320 C CA . ASP A 1 290 ? -2.878 23.733 -22.807 1.00 54.81 290 ASP A CA 1
ATOM 2321 C C . ASP A 1 290 ? -3.913 23.570 -23.933 1.00 54.81 290 ASP A C 1
ATOM 2323 O O . ASP A 1 290 ? -3.612 23.090 -25.025 1.00 54.81 290 ASP A O 1
ATOM 2327 N N . GLU A 1 291 ? -5.164 23.925 -23.618 1.00 56.69 291 GLU A N 1
ATOM 2328 C CA . GLU A 1 291 ? -6.385 23.866 -24.442 1.00 56.69 291 GLU A CA 1
ATOM 2329 C C . GLU A 1 291 ? -6.318 24.679 -25.764 1.00 56.69 291 GLU A C 1
ATOM 2331 O O . GLU A 1 291 ? -7.348 25.041 -26.329 1.00 56.69 291 GLU A O 1
ATOM 2336 N N . GLU A 1 292 ? -5.138 25.002 -26.301 1.00 55.34 292 GLU A N 1
ATOM 2337 C CA . GLU A 1 292 ? -4.983 26.024 -27.346 1.00 55.34 292 GLU A CA 1
ATOM 2338 C C . GLU A 1 292 ? -4.549 25.534 -28.739 1.00 55.34 292 GLU A C 1
ATOM 2340 O O . GLU A 1 292 ? -4.243 26.366 -29.592 1.00 55.34 292 GLU A O 1
ATOM 2345 N N . SER A 1 293 ? -4.575 24.236 -29.066 1.00 54.91 293 SER A N 1
ATOM 2346 C CA . SER A 1 293 ? -4.216 23.810 -30.435 1.00 54.91 293 SER A CA 1
ATOM 2347 C C . SER A 1 293 ? -5.143 22.768 -31.058 1.00 54.91 293 SER A C 1
ATOM 2349 O O . SER A 1 293 ? -4.716 21.684 -31.441 1.00 54.91 293 SER A O 1
ATOM 2351 N N . ASP A 1 294 ? -6.395 23.160 -31.289 1.00 55.81 294 ASP A N 1
ATOM 2352 C CA . ASP A 1 294 ? -7.409 22.422 -32.069 1.00 55.81 294 ASP A CA 1
ATOM 2353 C C . ASP A 1 294 ? -7.140 22.443 -33.601 1.00 55.81 294 ASP A C 1
ATOM 2355 O O . ASP A 1 294 ? -8.040 22.412 -34.437 1.00 55.81 294 ASP A O 1
ATOM 2359 N N . MET A 1 295 ? -5.866 22.542 -33.988 1.00 54.56 295 MET A N 1
ATOM 2360 C CA . MET A 1 295 ? -5.376 22.462 -35.368 1.00 54.56 295 MET A CA 1
ATOM 2361 C C . MET A 1 295 ? -4.426 21.264 -35.493 1.00 54.56 295 MET A C 1
ATOM 2363 O O . MET A 1 295 ? -3.303 21.402 -35.971 1.00 54.56 295 MET A O 1
ATOM 2367 N N . SER A 1 296 ? -4.874 20.091 -35.035 1.00 57.97 296 SER A N 1
ATOM 2368 C CA . SER A 1 296 ? -4.279 18.815 -35.446 1.00 57.97 296 SER A CA 1
ATOM 2369 C C . SER A 1 296 ? -4.513 18.671 -36.949 1.00 57.97 296 SER A C 1
ATOM 2371 O O . SER A 1 296 ? -5.647 18.715 -37.435 1.00 57.97 296 SER A O 1
ATOM 2373 N N . SER A 1 297 ? -3.430 18.647 -37.715 1.00 61.25 297 SER A N 1
ATOM 2374 C CA . SER A 1 297 ? -3.493 18.588 -39.166 1.00 61.25 297 SER A CA 1
ATOM 2375 C C . SER A 1 297 ? -3.583 17.126 -39.600 1.00 61.25 297 SER A C 1
ATOM 2377 O O . SER A 1 297 ? -2.960 16.266 -38.994 1.00 61.25 297 SER A O 1
ATOM 2379 N N . CYS A 1 298 ? -4.287 16.812 -40.693 1.00 65.69 298 CYS A N 1
ATOM 2380 C CA . CYS A 1 298 ? -4.315 15.443 -41.238 1.00 65.69 298 CYS A CA 1
ATOM 2381 C C . CYS A 1 298 ? -2.914 14.875 -41.567 1.00 65.69 298 CYS A C 1
ATOM 2383 O O . CYS A 1 298 ? -2.784 13.679 -41.802 1.00 65.69 298 CYS A O 1
ATOM 2385 N N . ALA A 1 299 ? -1.877 15.722 -41.622 1.00 66.69 299 ALA A N 1
ATOM 2386 C CA . ALA A 1 299 ? -0.493 15.286 -41.778 1.00 66.69 299 ALA A CA 1
ATOM 2387 C C . ALA A 1 299 ? 0.059 14.601 -40.512 1.00 66.69 299 ALA A C 1
ATOM 2389 O O . ALA A 1 299 ? 0.939 13.752 -40.630 1.00 66.69 299 ALA A O 1
ATOM 2390 N N . ASP A 1 300 ? -0.478 14.925 -39.332 1.00 77.75 300 ASP A N 1
ATOM 2391 C CA . ASP A 1 300 ? -0.046 14.356 -38.054 1.00 77.75 300 ASP A CA 1
ATOM 2392 C C . ASP A 1 300 ? -0.546 12.906 -37.892 1.00 77.75 300 ASP A C 1
ATOM 2394 O O . ASP A 1 300 ? 0.190 12.057 -37.394 1.00 77.75 300 ASP A O 1
ATOM 2398 N N . GLU A 1 301 ? -1.739 12.584 -38.413 1.00 85.94 301 GLU A N 1
ATOM 2399 C CA . GLU A 1 301 ? -2.309 11.225 -38.372 1.00 85.94 301 GLU A CA 1
ATOM 2400 C C . GLU A 1 301 ? -1.506 10.218 -39.219 1.00 85.94 301 GLU A C 1
ATOM 2402 O O . GLU A 1 301 ? -1.249 9.098 -38.779 1.00 85.94 301 GLU A O 1
ATOM 2407 N N . GLU A 1 302 ? -1.080 10.596 -40.433 1.00 88.88 302 GLU A N 1
ATOM 2408 C CA . GLU A 1 302 ? -0.286 9.708 -41.301 1.00 88.88 302 GLU A CA 1
ATOM 2409 C C . GLU A 1 302 ? 1.113 9.455 -40.715 1.00 88.88 302 GLU A C 1
ATOM 2411 O O . GLU A 1 302 ? 1.630 8.335 -40.779 1.00 88.88 302 GLU A O 1
ATOM 2416 N N . GLU A 1 303 ? 1.722 10.479 -40.107 1.00 89.19 303 GLU A N 1
ATOM 2417 C CA . GLU A 1 303 ? 3.010 10.332 -39.432 1.00 89.19 303 GLU A CA 1
ATOM 2418 C C . GLU A 1 303 ? 2.895 9.458 -38.172 1.00 89.19 303 GLU A C 1
ATOM 2420 O O . GLU A 1 303 ? 3.758 8.605 -37.935 1.00 89.19 303 GLU A O 1
ATOM 2425 N N . GLU A 1 304 ? 1.829 9.615 -37.386 1.00 87.69 304 GLU A N 1
ATOM 2426 C CA . GLU A 1 304 ? 1.565 8.774 -36.219 1.00 87.69 304 GLU A CA 1
ATOM 2427 C C . GLU A 1 304 ? 1.324 7.308 -36.608 1.00 87.69 304 GLU A C 1
ATOM 2429 O O . GLU A 1 304 ? 1.947 6.416 -36.027 1.00 87.69 304 GLU A O 1
ATOM 2434 N N . GLU A 1 305 ? 0.527 7.040 -37.647 1.00 90.88 305 GLU A N 1
ATOM 2435 C CA . GLU A 1 305 ? 0.298 5.685 -38.168 1.00 90.88 305 GLU A CA 1
ATOM 2436 C C . GLU A 1 305 ? 1.603 5.040 -38.670 1.00 90.88 305 GLU A C 1
ATOM 2438 O O . GLU A 1 305 ? 1.868 3.857 -38.423 1.00 90.88 305 GLU A O 1
ATOM 2443 N N . ALA A 1 306 ? 2.474 5.816 -39.328 1.00 92.50 306 ALA A N 1
ATOM 2444 C CA . ALA A 1 306 ? 3.787 5.342 -39.759 1.00 92.50 306 ALA A CA 1
ATOM 2445 C C . ALA A 1 306 ? 4.696 4.997 -38.565 1.00 92.50 306 ALA A C 1
ATOM 2447 O O . ALA A 1 306 ? 5.360 3.953 -38.570 1.00 92.50 306 ALA A O 1
ATOM 2448 N N . ARG A 1 307 ? 4.706 5.831 -37.514 1.00 90.56 307 ARG A N 1
ATOM 2449 C CA . ARG A 1 307 ? 5.440 5.563 -36.263 1.00 90.56 307 ARG A CA 1
ATOM 2450 C C . ARG A 1 307 ? 4.876 4.345 -35.535 1.00 90.56 307 ARG A C 1
ATOM 2452 O O . ARG A 1 307 ? 5.649 3.533 -35.025 1.00 90.56 307 ARG A O 1
ATOM 2459 N N . PHE A 1 308 ? 3.558 4.170 -35.522 1.00 89.94 308 PHE A N 1
ATOM 2460 C CA . PHE A 1 308 ? 2.909 3.020 -34.900 1.00 89.94 308 PHE A CA 1
ATOM 2461 C C . PHE A 1 308 ? 3.197 1.722 -35.667 1.00 89.94 308 PHE A C 1
ATOM 2463 O O . PHE A 1 308 ? 3.541 0.700 -35.073 1.00 89.94 308 PHE A O 1
ATOM 2470 N N . SER A 1 309 ? 3.176 1.770 -36.998 1.00 92.69 309 SER A N 1
ATOM 2471 C CA . SER A 1 309 ? 3.601 0.654 -37.849 1.00 92.69 309 SER A CA 1
ATOM 2472 C C . SER A 1 309 ? 5.065 0.269 -37.598 1.00 92.69 309 SER A C 1
ATOM 2474 O O . SER A 1 309 ? 5.388 -0.917 -37.467 1.00 92.69 309 SER A O 1
ATOM 2476 N N . LEU A 1 310 ? 5.956 1.260 -37.466 1.00 92.44 310 LEU A N 1
ATOM 2477 C CA . LEU A 1 310 ? 7.358 1.037 -37.106 1.00 92.44 310 LEU A CA 1
ATOM 2478 C C . LEU A 1 310 ? 7.491 0.397 -35.716 1.00 92.44 310 LEU A C 1
ATOM 2480 O O . LEU A 1 310 ? 8.239 -0.569 -35.559 1.00 92.44 310 LEU A O 1
ATOM 2484 N N . PHE A 1 311 ? 6.732 0.877 -34.729 1.00 91.38 311 PHE A N 1
ATOM 2485 C CA . PHE A 1 311 ? 6.671 0.289 -33.391 1.00 91.38 311 PHE A CA 1
ATOM 2486 C C . PHE A 1 311 ? 6.311 -1.201 -33.440 1.00 91.38 311 PHE A C 1
ATOM 2488 O O . PHE A 1 311 ? 7.028 -2.023 -32.868 1.00 91.38 311 PHE A O 1
ATOM 2495 N N . LEU A 1 312 ? 5.247 -1.572 -34.160 1.00 91.19 312 LEU A N 1
ATOM 2496 C CA . LEU A 1 312 ? 4.826 -2.971 -34.289 1.00 91.19 312 LEU A CA 1
ATOM 2497 C C . LEU A 1 312 ? 5.906 -3.844 -34.946 1.00 91.19 312 LEU A C 1
ATOM 2499 O O . LEU A 1 312 ? 6.129 -4.975 -34.508 1.00 91.19 312 LEU A O 1
ATOM 2503 N N . SER A 1 313 ? 6.612 -3.312 -35.948 1.00 93.12 313 SER A N 1
ATOM 2504 C CA . SER A 1 313 ? 7.739 -4.007 -36.580 1.00 93.12 313 SER A CA 1
ATOM 2505 C C . SER A 1 313 ? 8.879 -4.263 -35.589 1.00 93.12 313 SER A C 1
ATOM 2507 O O . SER A 1 313 ? 9.345 -5.398 -35.478 1.00 93.12 313 SER A O 1
ATOM 2509 N N . ILE A 1 314 ? 9.294 -3.243 -34.827 1.00 90.06 314 ILE A N 1
ATOM 2510 C CA . ILE A 1 314 ? 10.365 -3.364 -33.821 1.00 90.06 314 ILE A CA 1
ATOM 2511 C C . ILE A 1 314 ? 9.982 -4.389 -32.748 1.00 90.06 314 ILE A C 1
ATOM 2513 O O . ILE A 1 314 ? 10.798 -5.231 -32.373 1.00 90.06 314 ILE A O 1
ATOM 2517 N N . MET A 1 315 ? 8.730 -4.363 -32.284 1.00 88.69 315 MET A N 1
ATOM 2518 C CA . MET A 1 315 ? 8.231 -5.315 -31.291 1.00 88.69 315 MET A CA 1
ATOM 2519 C C . MET A 1 315 ? 8.281 -6.761 -31.796 1.00 88.69 315 MET A C 1
ATOM 2521 O O . MET A 1 315 ? 8.748 -7.640 -31.075 1.00 88.69 315 MET A O 1
ATOM 2525 N N . SER A 1 316 ? 7.885 -7.003 -33.049 1.00 90.62 316 SER A N 1
ATOM 2526 C CA . SER A 1 316 ? 7.971 -8.327 -33.680 1.00 90.62 316 SER A CA 1
ATOM 2527 C C . SER A 1 316 ? 9.418 -8.836 -33.788 1.00 90.62 316 SER A C 1
ATOM 2529 O O . SER A 1 316 ? 9.713 -10.002 -33.487 1.00 90.62 316 SER A O 1
ATOM 2531 N N . ASP A 1 317 ? 10.346 -7.967 -34.194 1.00 89.75 317 ASP A N 1
ATOM 2532 C CA . ASP A 1 317 ? 11.767 -8.309 -34.304 1.00 89.75 317 ASP A CA 1
ATOM 2533 C C . ASP A 1 317 ? 12.385 -8.607 -32.936 1.00 89.75 317 ASP A C 1
ATOM 2535 O O . ASP A 1 317 ? 13.155 -9.563 -32.773 1.00 89.75 317 ASP A O 1
ATOM 2539 N N . MET A 1 318 ? 12.002 -7.825 -31.930 1.00 86.50 318 MET A N 1
ATOM 2540 C CA . MET A 1 318 ? 12.441 -8.013 -30.559 1.00 86.50 318 MET A CA 1
ATOM 2541 C C . MET A 1 318 ? 11.901 -9.309 -29.953 1.00 86.50 318 MET A C 1
ATOM 2543 O O . MET A 1 318 ? 12.674 -10.057 -29.355 1.00 86.50 318 MET A O 1
ATOM 2547 N N . ASP A 1 319 ? 10.621 -9.626 -30.143 1.00 86.06 319 ASP A N 1
ATOM 2548 C CA . ASP A 1 319 ? 10.038 -10.893 -29.692 1.00 86.06 319 ASP A CA 1
ATOM 2549 C C . ASP A 1 319 ? 10.771 -12.083 -30.319 1.00 86.06 319 ASP A C 1
ATOM 2551 O O . ASP A 1 319 ? 11.131 -13.047 -29.636 1.00 86.06 319 ASP A O 1
ATOM 2555 N N . SER A 1 320 ? 11.106 -11.972 -31.606 1.00 87.69 320 SER A N 1
ATOM 2556 C CA . SER A 1 320 ? 11.910 -12.964 -32.322 1.00 87.69 320 SER A CA 1
ATOM 2557 C C . SER A 1 320 ? 13.339 -13.076 -31.774 1.00 87.69 320 SER A C 1
ATOM 2559 O O . SER A 1 320 ? 13.916 -14.168 -31.723 1.00 87.69 320 SER A O 1
ATOM 2561 N N . LEU A 1 321 ? 13.959 -11.964 -31.374 1.00 85.25 321 LEU A N 1
ATOM 2562 C CA . LEU A 1 321 ? 15.291 -11.951 -30.766 1.00 85.25 321 LEU A CA 1
ATOM 2563 C C . LEU A 1 321 ? 15.284 -12.578 -29.368 1.00 85.25 321 LEU A C 1
ATOM 2565 O O . LEU A 1 321 ? 16.125 -13.431 -29.068 1.00 85.25 321 LEU A O 1
ATOM 2569 N N . ILE A 1 322 ? 14.318 -12.198 -28.539 1.00 80.44 322 ILE A N 1
ATOM 2570 C CA . ILE A 1 322 ? 14.127 -12.719 -27.189 1.00 80.44 322 ILE A CA 1
ATOM 2571 C C . ILE A 1 322 ? 13.861 -14.227 -27.257 1.00 80.44 322 ILE A C 1
ATOM 2573 O O . ILE A 1 322 ? 14.597 -15.001 -26.644 1.00 80.44 322 ILE A O 1
ATOM 2577 N N . ALA A 1 323 ? 12.919 -14.680 -28.088 1.00 83.00 323 ALA A N 1
ATOM 2578 C CA . ALA A 1 323 ? 12.634 -16.104 -28.264 1.00 83.00 323 ALA A CA 1
ATOM 2579 C C . ALA A 1 323 ? 13.887 -16.902 -28.668 1.00 83.00 323 ALA A C 1
ATOM 2581 O O . ALA A 1 323 ? 14.186 -17.937 -28.069 1.00 83.00 323 ALA A O 1
ATOM 2582 N N . ARG A 1 324 ? 14.679 -16.409 -29.633 1.00 83.75 324 ARG A N 1
ATOM 2583 C CA . ARG A 1 324 ? 15.939 -17.060 -30.045 1.00 83.75 324 ARG A CA 1
ATOM 2584 C C . ARG A 1 324 ? 16.963 -17.131 -28.913 1.00 83.75 324 ARG A C 1
ATOM 2586 O O . ARG A 1 324 ? 17.608 -18.168 -28.742 1.00 83.75 324 ARG A O 1
ATOM 2593 N N . THR A 1 325 ? 17.103 -16.053 -28.149 1.00 80.38 325 THR A N 1
ATOM 2594 C CA . THR A 1 325 ? 18.075 -15.947 -27.052 1.00 80.38 325 THR A CA 1
ATOM 2595 C C . THR A 1 325 ? 17.731 -16.922 -25.926 1.00 80.38 325 THR A C 1
ATOM 2597 O O . THR A 1 325 ? 18.574 -17.722 -25.519 1.00 80.38 325 THR A O 1
ATOM 2600 N N . PHE A 1 326 ? 16.471 -16.943 -25.485 1.00 76.00 326 PHE A N 1
ATOM 2601 C CA . PHE A 1 326 ? 16.036 -17.820 -24.398 1.00 76.00 326 PHE A CA 1
ATOM 2602 C C . PHE A 1 326 ? 15.961 -19.298 -24.823 1.00 76.00 326 PHE A C 1
ATOM 2604 O O . PHE A 1 326 ? 16.401 -20.167 -24.073 1.00 76.00 326 PHE A O 1
ATOM 2611 N N . HIS A 1 327 ? 15.539 -19.614 -26.055 1.00 80.38 327 HIS A N 1
ATOM 2612 C CA . HIS A 1 327 ? 15.579 -20.996 -26.558 1.00 80.38 327 HIS A CA 1
ATOM 2613 C C . HIS A 1 327 ? 16.997 -21.552 -26.730 1.00 80.38 327 HIS A C 1
ATOM 2615 O O . HIS A 1 327 ? 17.192 -22.767 -26.643 1.00 80.38 327 HIS A O 1
ATOM 2621 N N . SER A 1 328 ? 17.985 -20.697 -27.004 1.00 75.50 328 SER A N 1
ATOM 2622 C CA . SER A 1 328 ? 19.387 -21.119 -27.103 1.00 75.50 328 SER A CA 1
ATOM 2623 C C . SER A 1 328 ? 19.963 -21.465 -25.727 1.00 75.50 328 SER A C 1
ATOM 2625 O O . SER A 1 328 ? 20.727 -22.424 -25.611 1.00 75.50 328 SER A O 1
ATOM 2627 N N . ALA A 1 329 ? 19.539 -20.747 -24.681 1.00 68.56 329 ALA A N 1
ATOM 2628 C CA . ALA A 1 329 ? 19.947 -21.004 -23.303 1.00 68.56 329 ALA A CA 1
ATOM 2629 C C . ALA A 1 329 ? 19.437 -22.359 -22.775 1.00 68.56 329 ALA A C 1
ATOM 2631 O O . ALA A 1 329 ? 20.195 -23.076 -22.125 1.00 68.56 329 ALA A O 1
ATOM 2632 N N . ASP A 1 330 ? 18.207 -22.758 -23.118 1.00 67.62 330 ASP A N 1
ATOM 2633 C CA . ASP A 1 330 ? 17.615 -24.031 -22.669 1.00 67.62 330 ASP A CA 1
ATOM 2634 C C . ASP A 1 330 ? 18.254 -25.277 -23.309 1.00 67.62 330 ASP A C 1
ATOM 2636 O O . ASP A 1 330 ? 18.201 -26.372 -22.747 1.00 67.62 330 ASP A O 1
ATOM 2640 N N . ARG A 1 331 ? 18.883 -25.140 -24.486 1.00 66.38 331 ARG A N 1
ATOM 2641 C CA . ARG A 1 331 ? 19.587 -26.250 -25.163 1.00 66.38 331 ARG A CA 1
ATOM 2642 C C . ARG A 1 331 ? 21.007 -26.464 -24.639 1.00 66.38 331 ARG A C 1
ATOM 2644 O O . ARG A 1 331 ? 21.590 -27.524 -24.869 1.00 66.38 331 ARG A O 1
ATOM 2651 N N . GLY A 1 332 ? 21.569 -25.477 -23.943 1.00 60.09 332 GLY A N 1
ATOM 2652 C CA . GLY A 1 332 ? 22.815 -25.631 -23.208 1.00 60.09 332 GLY A CA 1
ATOM 2653 C C . GLY A 1 332 ? 22.538 -26.420 -21.936 1.00 60.09 332 GLY A C 1
ATOM 2654 O O . GLY A 1 332 ? 21.847 -25.925 -21.058 1.00 60.09 332 GLY A O 1
ATOM 2655 N N . ASN A 1 333 ? 23.067 -27.641 -21.847 1.00 44.69 333 ASN A N 1
ATOM 2656 C CA . ASN A 1 333 ? 22.861 -28.652 -20.799 1.00 44.69 333 ASN A CA 1
ATOM 2657 C C . ASN A 1 333 ? 23.347 -28.206 -19.390 1.00 44.69 333 ASN A C 1
ATOM 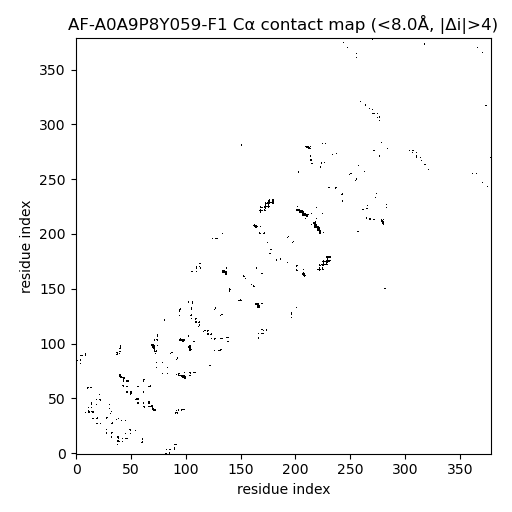2659 O O . ASN A 1 333 ? 24.200 -28.843 -18.772 1.00 44.69 333 ASN A O 1
ATOM 2663 N N . SER A 1 334 ? 22.848 -27.078 -18.891 1.00 45.78 334 SER A N 1
ATOM 2664 C CA . SER A 1 334 ? 23.110 -26.551 -17.558 1.00 45.78 334 SER A CA 1
ATOM 2665 C C . SER A 1 334 ? 22.145 -27.232 -16.585 1.00 45.78 334 SER A C 1
ATOM 2667 O O . SER A 1 334 ? 20.935 -27.185 -16.808 1.00 45.78 334 SER A O 1
ATOM 2669 N N . PRO A 1 335 ? 22.629 -27.893 -15.518 1.00 42.16 335 PRO A N 1
ATOM 2670 C CA . PRO A 1 335 ? 21.772 -28.637 -14.602 1.00 42.16 335 PRO A CA 1
ATOM 2671 C C . PRO A 1 335 ? 20.715 -27.709 -13.991 1.00 42.16 335 PRO A C 1
ATOM 2673 O O . PRO A 1 335 ? 21.039 -26.722 -13.330 1.00 42.16 335 PRO A O 1
ATOM 2676 N N . GLY A 1 336 ? 19.449 -28.033 -14.261 1.00 37.75 336 GLY A N 1
ATOM 2677 C CA . GLY A 1 336 ? 18.295 -27.192 -13.975 1.00 37.75 336 GLY A CA 1
ATOM 2678 C C . GLY A 1 336 ? 18.150 -26.825 -12.500 1.00 37.75 336 GLY A C 1
ATOM 2679 O O . GLY A 1 336 ? 17.958 -27.679 -11.634 1.00 37.75 336 GLY A O 1
ATOM 2680 N N . LEU A 1 337 ? 18.152 -25.522 -12.228 1.00 37.94 337 LEU A N 1
ATOM 2681 C CA . LEU A 1 337 ? 17.560 -24.957 -11.023 1.00 37.94 337 LEU A CA 1
ATOM 2682 C C . LEU A 1 337 ? 16.044 -24.913 -11.230 1.00 37.94 337 LEU A C 1
ATOM 2684 O O . LEU A 1 337 ? 15.494 -23.942 -11.740 1.00 37.94 337 LEU A O 1
ATOM 2688 N N . ASN A 1 338 ? 15.371 -25.996 -10.840 1.00 31.77 338 ASN A N 1
ATOM 2689 C CA . ASN A 1 338 ? 13.922 -26.016 -10.660 1.00 31.77 338 ASN A CA 1
ATOM 2690 C C . ASN A 1 338 ? 13.549 -25.028 -9.547 1.00 31.77 338 ASN A C 1
ATOM 2692 O O . ASN A 1 338 ? 13.527 -25.382 -8.367 1.00 31.77 338 ASN A O 1
ATOM 2696 N N . PHE A 1 339 ? 13.253 -23.786 -9.916 1.00 36.19 339 PHE A N 1
ATOM 2697 C CA . PHE A 1 339 ? 12.704 -22.806 -8.993 1.00 36.19 339 PHE A CA 1
ATOM 2698 C C . PHE A 1 339 ? 11.199 -23.063 -8.853 1.00 36.19 339 PHE A C 1
ATOM 2700 O O . PHE A 1 339 ? 10.366 -22.442 -9.507 1.00 36.19 339 PHE A O 1
ATOM 2707 N N . LYS A 1 340 ? 10.826 -24.021 -7.996 1.00 30.94 340 LYS A N 1
ATOM 2708 C CA . LYS A 1 340 ? 9.475 -24.032 -7.428 1.00 30.94 340 LYS A CA 1
ATOM 2709 C C . LYS A 1 340 ? 9.411 -22.887 -6.421 1.00 30.94 340 LYS A C 1
ATOM 2711 O O . LYS A 1 340 ? 9.702 -23.088 -5.245 1.00 30.94 340 LYS A O 1
ATOM 2716 N N . LEU A 1 341 ? 9.001 -21.702 -6.874 1.00 39.56 341 LEU A N 1
ATOM 2717 C CA . LEU A 1 341 ? 8.235 -20.816 -6.003 1.00 39.56 341 LEU A CA 1
ATOM 2718 C C . LEU A 1 341 ? 6.998 -21.626 -5.623 1.00 39.56 341 LEU A C 1
ATOM 2720 O O . LEU A 1 341 ? 6.070 -21.784 -6.415 1.00 39.56 341 LEU A O 1
ATOM 2724 N N . SER A 1 342 ? 7.025 -22.258 -4.451 1.00 32.09 342 SER A N 1
ATOM 2725 C CA . SER A 1 342 ? 5.795 -22.757 -3.868 1.00 32.09 342 SER A CA 1
ATOM 2726 C C . SER A 1 342 ? 4.841 -21.569 -3.849 1.00 32.09 342 SER A C 1
ATOM 2728 O O . SER A 1 342 ? 5.168 -20.517 -3.303 1.00 32.09 342 SER A O 1
ATOM 2730 N N . GLN A 1 343 ? 3.680 -21.716 -4.487 1.00 33.75 343 GLN A N 1
ATOM 2731 C CA . GLN A 1 343 ? 2.543 -20.839 -4.248 1.00 33.75 343 GLN A CA 1
ATOM 2732 C C . GLN A 1 343 ? 2.181 -20.983 -2.767 1.00 33.75 343 GLN A C 1
ATOM 2734 O O . GLN A 1 343 ? 1.357 -21.803 -2.362 1.00 33.75 343 GLN A O 1
ATOM 2739 N N . GLY A 1 344 ? 2.896 -20.244 -1.926 1.00 31.27 344 GLY A N 1
ATOM 2740 C CA . GLY A 1 344 ? 2.654 -20.146 -0.510 1.00 31.27 344 GLY A CA 1
ATOM 2741 C C . GLY A 1 344 ? 1.411 -19.304 -0.332 1.00 31.27 344 GLY A C 1
ATOM 2742 O O . GLY A 1 344 ? 1.503 -18.091 -0.178 1.00 31.27 344 GLY A O 1
ATOM 2743 N N . ARG A 1 345 ? 0.239 -19.948 -0.313 1.00 33.66 345 ARG A N 1
ATOM 2744 C CA . ARG A 1 345 ? -0.891 -19.413 0.449 1.00 33.66 345 ARG A CA 1
ATOM 2745 C C . ARG A 1 345 ? -0.374 -19.176 1.862 1.00 33.66 345 ARG A C 1
ATOM 2747 O O . ARG A 1 345 ? -0.097 -20.122 2.600 1.00 33.66 345 ARG A O 1
ATOM 2754 N N . SER A 1 346 ? -0.162 -17.908 2.179 1.00 35.66 346 SER A N 1
ATOM 2755 C CA . SER A 1 346 ? 0.472 -17.482 3.409 1.00 35.66 346 SER A CA 1
ATOM 2756 C C . SER A 1 346 ? -0.344 -17.928 4.625 1.00 35.66 346 SER A C 1
ATOM 2758 O O . SER A 1 346 ? -1.410 -17.397 4.924 1.00 35.66 346 SER A O 1
ATOM 2760 N N . ARG A 1 347 ? 0.179 -18.918 5.350 1.00 37.22 347 ARG A N 1
ATOM 2761 C CA . ARG A 1 347 ? 0.057 -18.983 6.806 1.00 37.22 347 ARG A CA 1
ATOM 2762 C C . ARG A 1 347 ? 1.404 -18.534 7.359 1.00 37.22 347 ARG A C 1
ATOM 2764 O O . ARG A 1 347 ? 2.330 -19.336 7.445 1.00 37.22 347 ARG A O 1
ATOM 2771 N N . PHE A 1 348 ? 1.526 -17.250 7.693 1.00 39.09 348 PHE A N 1
ATOM 2772 C CA . PHE A 1 348 ? 2.700 -16.714 8.382 1.00 39.09 348 PHE A CA 1
ATOM 2773 C C . PHE A 1 348 ? 2.798 -17.315 9.795 1.00 39.09 348 PHE A C 1
ATOM 2775 O O . PHE A 1 348 ? 2.165 -16.845 10.736 1.00 39.09 348 PHE A O 1
ATOM 2782 N N . GLY A 1 349 ? 3.600 -18.373 9.938 1.00 31.94 349 GLY A N 1
ATOM 2783 C CA . GLY A 1 349 ? 4.126 -18.856 11.213 1.00 31.94 349 GLY A CA 1
ATOM 2784 C C . GLY A 1 349 ? 5.546 -18.331 11.412 1.00 31.94 349 GLY A C 1
ATOM 2785 O O . GLY A 1 349 ? 6.383 -18.433 10.519 1.00 31.94 349 GLY A O 1
ATOM 2786 N N . SER A 1 350 ? 5.820 -17.739 12.573 1.00 35.22 350 SER A N 1
ATOM 2787 C CA . SER A 1 350 ? 7.125 -17.169 12.911 1.00 35.22 350 SER A CA 1
ATOM 2788 C C . SER A 1 350 ? 8.191 -18.257 13.089 1.00 35.22 350 SER A C 1
ATOM 2790 O O . SER A 1 350 ? 8.165 -18.977 14.087 1.00 35.22 350 SER A O 1
ATOM 2792 N N . SER A 1 351 ? 9.167 -18.322 12.185 1.00 33.19 351 SER A N 1
ATOM 2793 C CA . SER A 1 351 ? 10.443 -19.002 12.428 1.00 33.19 351 SER A CA 1
ATOM 2794 C C . SER A 1 351 ? 11.592 -18.010 12.272 1.00 33.19 351 SER A C 1
ATOM 2796 O O . SER A 1 351 ? 11.663 -17.272 11.289 1.00 33.19 351 SER A O 1
ATOM 2798 N N . LYS A 1 352 ? 12.460 -17.962 13.286 1.00 37.62 352 LYS A N 1
ATOM 2799 C CA . LYS A 1 352 ? 13.702 -17.188 13.304 1.00 37.62 352 LYS A CA 1
ATOM 2800 C C . LYS A 1 352 ? 14.815 -18.068 12.739 1.00 37.62 352 LYS A C 1
ATOM 2802 O O . LYS A 1 352 ? 15.451 -18.767 13.510 1.00 37.62 352 LYS A O 1
ATOM 2807 N N . ASP A 1 353 ? 15.058 -18.002 11.438 1.00 33.16 353 ASP A N 1
ATOM 2808 C CA . ASP A 1 353 ? 16.324 -18.451 10.854 1.00 33.16 353 ASP A CA 1
ATOM 2809 C C . ASP A 1 353 ? 16.670 -17.537 9.677 1.00 33.16 353 ASP A C 1
ATOM 2811 O O . ASP A 1 353 ? 16.124 -17.647 8.581 1.00 33.16 353 ASP A O 1
ATOM 2815 N N . SER A 1 354 ? 17.552 -16.570 9.928 1.00 32.94 354 SER A N 1
ATOM 2816 C CA . SER A 1 354 ? 18.085 -15.654 8.920 1.00 32.94 354 SER A CA 1
ATOM 2817 C C . SER A 1 354 ? 19.397 -16.210 8.370 1.00 32.94 354 SER A C 1
ATOM 2819 O O . SER A 1 354 ? 20.480 -15.787 8.777 1.00 32.94 354 SER A O 1
ATOM 2821 N N . SER A 1 355 ? 19.303 -17.168 7.448 1.00 31.94 355 SER A N 1
ATOM 2822 C CA . SER A 1 355 ? 20.396 -17.444 6.514 1.00 31.94 355 SER A CA 1
ATOM 2823 C C . SER A 1 355 ? 20.113 -16.673 5.224 1.00 31.94 355 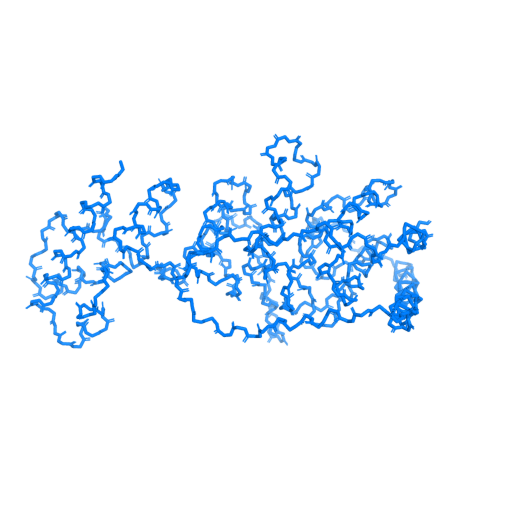SER A C 1
ATOM 2825 O O . SER A 1 355 ? 19.106 -16.895 4.554 1.00 31.94 355 SER A O 1
ATOM 2827 N N . HIS A 1 356 ? 20.960 -15.691 4.916 1.00 33.47 356 HIS A N 1
ATOM 2828 C CA . HIS A 1 356 ? 20.888 -14.971 3.648 1.00 33.47 356 HIS A CA 1
ATOM 2829 C C . HIS A 1 356 ? 21.271 -15.926 2.504 1.00 33.47 356 HIS A C 1
ATOM 2831 O O . HIS A 1 356 ? 22.281 -16.627 2.624 1.00 33.47 356 HIS A O 1
ATOM 2837 N N . PRO A 1 357 ? 20.504 -15.984 1.401 1.00 38.62 357 PRO A N 1
ATOM 2838 C CA . PRO A 1 357 ? 20.885 -16.781 0.244 1.00 38.62 357 PRO A CA 1
ATOM 2839 C C . PRO A 1 357 ? 22.191 -16.247 -0.359 1.00 38.62 357 PRO A C 1
ATOM 2841 O O . PRO A 1 357 ? 22.402 -15.042 -0.478 1.00 38.62 357 PRO A O 1
ATOM 2844 N N . ASN A 1 358 ? 23.093 -17.163 -0.708 1.00 32.50 358 ASN A N 1
ATOM 2845 C CA . ASN A 1 358 ? 24.408 -16.850 -1.254 1.00 32.50 358 ASN A CA 1
ATOM 2846 C C . ASN A 1 358 ? 24.271 -16.486 -2.748 1.00 32.50 358 ASN A C 1
ATOM 2848 O O . ASN A 1 358 ? 24.103 -17.367 -3.592 1.00 32.50 358 ASN A O 1
ATOM 2852 N N . PHE A 1 359 ? 24.297 -15.186 -3.062 1.00 36.56 359 PHE A N 1
ATOM 2853 C CA . PHE A 1 359 ? 24.071 -14.631 -4.407 1.00 36.56 359 PHE A CA 1
ATOM 2854 C C . PHE A 1 359 ? 25.260 -14.788 -5.376 1.00 36.56 359 PHE A C 1
ATOM 2856 O O . PHE A 1 359 ? 25.103 -14.565 -6.573 1.00 36.56 359 PHE A O 1
ATOM 2863 N N . ALA A 1 360 ? 26.426 -15.252 -4.914 1.00 36.31 360 ALA A N 1
ATOM 2864 C CA . ALA A 1 360 ? 27.668 -15.300 -5.699 1.00 36.31 360 ALA A CA 1
ATOM 2865 C C . ALA A 1 360 ? 27.691 -16.314 -6.871 1.00 36.31 360 ALA A C 1
ATOM 2867 O O . ALA A 1 360 ? 28.721 -16.485 -7.516 1.00 36.31 360 ALA A O 1
ATOM 2868 N N . ARG A 1 361 ? 26.593 -17.033 -7.151 1.00 38.50 361 ARG A N 1
ATOM 2869 C CA . ARG A 1 361 ? 26.553 -18.104 -8.171 1.00 38.50 361 ARG A CA 1
ATOM 2870 C C . ARG A 1 361 ? 25.745 -17.773 -9.431 1.00 38.50 361 ARG A C 1
ATOM 2872 O O . ARG A 1 361 ? 25.635 -18.640 -10.294 1.00 38.50 361 ARG A O 1
ATOM 2879 N N . PHE A 1 362 ? 25.184 -16.568 -9.539 1.00 37.53 362 PHE A N 1
ATOM 2880 C CA . PHE A 1 362 ? 24.155 -16.254 -10.539 1.00 37.53 362 PHE A CA 1
ATOM 2881 C C . PHE A 1 362 ? 24.600 -15.353 -11.715 1.00 37.53 362 PHE A C 1
ATOM 2883 O O . PHE A 1 362 ? 23.847 -15.225 -12.674 1.00 37.53 362 PHE A O 1
ATOM 2890 N N . GLU A 1 363 ? 25.833 -14.831 -11.735 1.00 41.44 363 GLU A N 1
ATOM 2891 C CA . GLU A 1 363 ? 26.353 -13.899 -12.768 1.00 41.44 363 GLU A CA 1
ATOM 2892 C C . GLU A 1 363 ? 26.394 -14.427 -14.225 1.00 41.44 363 GLU A C 1
ATOM 2894 O O . GLU A 1 363 ? 26.694 -13.673 -15.141 1.00 41.44 363 GLU A O 1
ATOM 2899 N N . LYS A 1 364 ? 26.097 -15.706 -14.495 1.00 45.34 364 LYS A N 1
ATOM 2900 C CA . LYS A 1 364 ? 26.375 -16.353 -15.798 1.00 45.34 364 LYS A CA 1
ATOM 2901 C C . LYS A 1 364 ? 25.250 -16.329 -16.847 1.00 45.34 364 LYS A C 1
ATOM 2903 O O . LYS A 1 364 ? 25.352 -17.054 -17.832 1.00 45.34 364 LYS A O 1
ATOM 2908 N N . ARG A 1 365 ? 24.148 -15.598 -16.642 1.00 47.00 365 ARG A N 1
ATOM 2909 C CA . ARG A 1 365 ? 22.944 -15.766 -17.491 1.00 47.00 365 ARG A CA 1
ATOM 2910 C C . ARG A 1 365 ? 22.851 -14.827 -18.700 1.00 47.00 365 ARG A C 1
ATOM 2912 O O . ARG A 1 365 ? 22.132 -15.157 -19.635 1.00 47.00 365 ARG A O 1
ATOM 2919 N N . PHE A 1 366 ? 23.580 -13.714 -18.704 1.00 43.97 366 PHE A N 1
ATOM 2920 C CA . PHE A 1 366 ? 23.634 -12.786 -19.833 1.00 43.97 366 PHE A CA 1
ATOM 2921 C C . PHE A 1 366 ? 25.075 -12.337 -20.050 1.00 43.97 366 PHE A C 1
ATOM 2923 O O . PHE A 1 366 ? 25.600 -11.545 -19.272 1.00 43.97 366 PHE A O 1
ATOM 2930 N N . ASP A 1 367 ? 25.713 -12.830 -21.107 1.00 52.81 367 ASP A N 1
ATOM 2931 C CA . ASP A 1 367 ? 27.009 -12.301 -21.519 1.00 52.81 367 ASP A CA 1
ATOM 2932 C C . ASP A 1 367 ? 26.791 -10.871 -22.060 1.00 52.81 367 ASP A C 1
ATOM 2934 O O . ASP A 1 367 ? 25.836 -10.639 -22.812 1.00 52.81 367 ASP A O 1
ATOM 2938 N N . GLU A 1 368 ? 27.675 -9.921 -21.719 1.00 49.66 368 GLU A N 1
ATOM 2939 C CA . GLU A 1 368 ? 27.636 -8.512 -22.176 1.00 49.66 368 GLU A CA 1
ATOM 2940 C C . GLU A 1 368 ? 27.257 -8.306 -23.663 1.00 49.66 368 GLU A C 1
ATOM 2942 O O . GLU A 1 368 ? 26.481 -7.387 -23.940 1.00 49.66 368 GLU A O 1
ATOM 2947 N N . PRO A 1 369 ? 27.699 -9.146 -24.629 1.00 48.81 369 PRO A N 1
ATOM 2948 C CA . PRO A 1 369 ? 27.338 -8.987 -26.039 1.00 48.81 369 PRO A CA 1
ATOM 2949 C C . PRO A 1 369 ? 25.836 -9.115 -26.321 1.00 48.81 369 PRO A C 1
ATOM 2951 O O . PRO A 1 369 ? 25.334 -8.504 -27.260 1.00 48.81 369 PRO A O 1
ATOM 2954 N N . THR A 1 370 ? 25.105 -9.892 -25.518 1.00 55.19 370 THR A N 1
ATOM 2955 C CA . THR A 1 370 ? 23.667 -10.137 -25.721 1.00 55.19 370 THR A CA 1
ATOM 2956 C C . THR A 1 370 ? 22.860 -8.911 -25.321 1.00 55.19 370 THR A C 1
ATOM 2958 O O . THR A 1 370 ? 21.985 -8.462 -26.057 1.00 55.19 370 THR A O 1
ATOM 2961 N N . LEU A 1 371 ? 23.202 -8.326 -24.172 1.00 51.53 371 LEU A N 1
ATOM 2962 C CA . LEU A 1 371 ? 22.557 -7.112 -23.690 1.00 51.53 371 LEU A CA 1
ATOM 2963 C C . LEU A 1 371 ? 22.923 -5.915 -24.578 1.00 51.53 371 LEU A C 1
ATOM 2965 O O . LEU A 1 371 ? 22.054 -5.116 -24.907 1.00 51.53 371 LEU A O 1
ATOM 2969 N N . ALA A 1 372 ? 24.181 -5.832 -25.025 1.00 55.62 372 ALA A N 1
ATOM 2970 C CA . ALA A 1 372 ? 24.638 -4.820 -25.976 1.00 55.62 372 ALA A CA 1
ATOM 2971 C C . ALA A 1 372 ? 23.956 -4.942 -27.349 1.00 55.62 372 ALA A C 1
ATOM 2973 O O . ALA A 1 372 ? 23.654 -3.921 -27.954 1.00 55.62 372 ALA A O 1
ATOM 2974 N N . GLY A 1 373 ? 23.673 -6.159 -27.825 1.00 60.34 373 GLY A N 1
ATOM 2975 C CA . GLY A 1 373 ? 22.953 -6.383 -29.082 1.00 60.34 373 GLY A CA 1
ATOM 2976 C C . GLY A 1 373 ? 21.484 -5.956 -29.026 1.00 60.34 373 GLY A C 1
ATOM 2977 O O . GLY A 1 373 ? 21.003 -5.329 -29.961 1.00 60.34 373 GLY A O 1
ATOM 2978 N N . VAL A 1 374 ? 20.784 -6.242 -27.921 1.00 54.94 374 VAL A N 1
ATOM 2979 C CA . VAL A 1 374 ? 19.394 -5.785 -27.715 1.00 54.94 374 VAL A CA 1
ATOM 2980 C C . VAL A 1 374 ? 19.337 -4.264 -27.581 1.00 54.94 374 VAL A C 1
ATOM 2982 O O . VAL A 1 374 ? 18.512 -3.609 -28.204 1.00 54.94 374 VAL A O 1
ATOM 2985 N N . VAL A 1 375 ? 20.251 -3.693 -26.798 1.00 55.34 375 VAL A N 1
ATOM 2986 C CA . VAL A 1 375 ? 20.378 -2.244 -26.621 1.00 55.34 375 VAL A CA 1
ATOM 2987 C C . VAL A 1 375 ? 20.747 -1.540 -27.930 1.00 55.34 375 VAL A C 1
ATOM 2989 O O . VAL A 1 375 ? 20.197 -0.487 -28.223 1.00 55.34 375 VAL A O 1
ATOM 2992 N N . GLY A 1 376 ? 21.660 -2.108 -28.718 1.00 58.22 376 GLY A N 1
ATOM 2993 C CA . GLY A 1 376 ? 22.108 -1.540 -29.990 1.00 58.22 376 GLY A CA 1
ATOM 2994 C C . GLY A 1 376 ? 21.080 -1.619 -31.120 1.00 58.22 376 GLY A C 1
ATOM 2995 O O . GLY A 1 376 ? 21.347 -1.093 -32.187 1.00 58.22 376 GLY A O 1
ATOM 2996 N N . LEU A 1 377 ? 19.936 -2.280 -30.914 1.00 55.12 377 LEU A N 1
ATOM 2997 C CA . LEU A 1 377 ? 18.781 -2.194 -31.817 1.00 55.12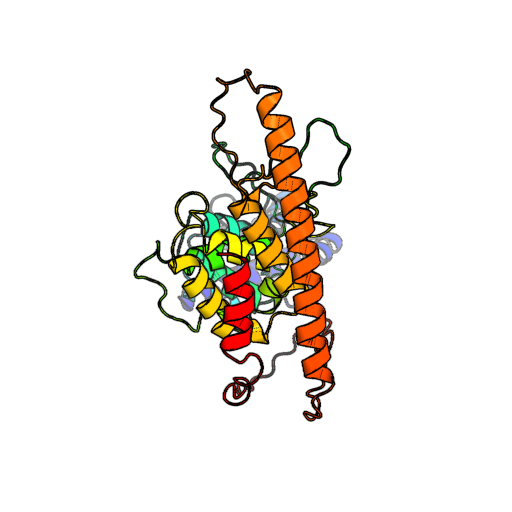 377 LEU A CA 1
ATOM 2998 C C . LEU A 1 377 ? 17.860 -1.012 -31.485 1.00 55.12 377 LEU A C 1
ATOM 3000 O O . LEU A 1 377 ? 17.018 -0.657 -32.304 1.00 55.12 377 LEU A O 1
ATOM 3004 N N . LEU A 1 378 ? 17.986 -0.435 -30.286 1.00 47.19 378 LEU A N 1
ATOM 3005 C CA . LEU A 1 378 ? 17.169 0.688 -29.813 1.00 47.19 378 LEU A CA 1
ATOM 3006 C C . LEU A 1 378 ? 17.838 2.053 -30.044 1.00 47.19 378 LEU A C 1
ATOM 3008 O O . LEU A 1 378 ? 17.186 3.078 -29.861 1.00 47.19 378 LEU A O 1
ATOM 3012 N N . VAL A 1 379 ? 19.124 2.053 -30.408 1.00 48.72 379 VAL A N 1
ATOM 3013 C CA . VAL A 1 379 ? 19.952 3.219 -30.761 1.00 48.72 379 VAL A CA 1
ATOM 3014 C C . VAL A 1 379 ? 20.315 3.107 -32.229 1.00 48.72 379 VAL A C 1
ATOM 3016 O O . VAL A 1 379 ? 20.243 4.138 -32.932 1.00 48.72 37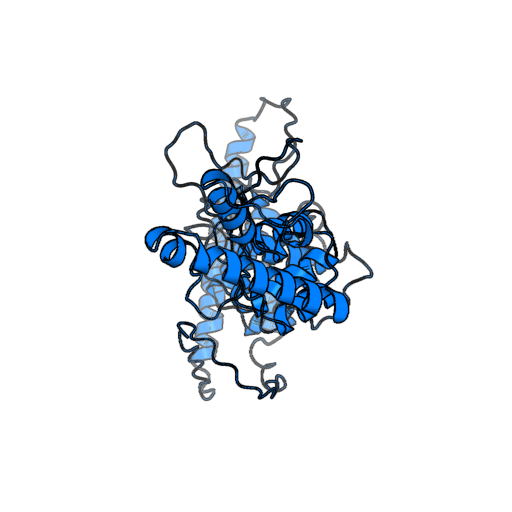9 VAL A O 1
#

Organism: NCBI:txid1682393

Solvent-accessible surface area (backbone atoms only — not comparable to full-atom values): 22718 Å² total; per-residue (Å²): 105,67,70,57,37,52,52,52,44,53,34,27,54,53,47,38,56,51,43,64,74,70,50,55,70,71,55,31,60,74,63,43,55,85,48,102,61,66,55,45,32,48,46,20,55,51,52,53,54,36,49,74,72,70,45,88,75,60,76,84,56,59,41,69,97,84,44,43,67,38,28,16,77,70,63,51,85,88,59,52,70,68,51,55,51,45,32,38,73,71,49,58,73,59,58,64,33,40,32,83,86,69,41,29,30,56,62,61,32,54,57,43,32,74,74,67,42,73,63,32,51,58,49,42,53,52,42,42,77,72,66,34,72,46,76,46,72,56,72,63,71,89,64,94,74,80,78,83,76,68,77,78,55,72,58,94,75,81,80,70,81,55,50,54,46,23,40,26,32,56,52,24,22,47,57,12,40,60,67,14,76,90,54,82,82,86,66,85,60,77,62,67,72,74,32,81,79,43,48,66,37,42,68,36,83,59,43,23,50,36,85,26,83,47,36,49,95,50,17,48,29,10,40,50,35,16,54,52,33,34,49,73,59,61,90,76,41,75,88,39,74,59,52,60,54,47,49,49,51,48,42,72,75,43,44,88,78,53,52,71,67,57,53,52,42,52,52,41,34,49,54,36,54,71,62,66,56,88,70,81,42,80,86,72,54,82,75,72,90,70,88,78,66,97,71,79,50,81,68,56,56,57,52,48,51,51,44,49,54,50,49,55,51,52,52,55,55,47,52,54,48,50,50,52,53,57,58,54,55,72,70,50,90,64,85,78,80,79,79,75,75,70,87,68,79,82,74,91,71,95,75,95,75,92,76,80,81,83,72,91,80,62,84,82,82,66,60,69,69,60,59,49,54,61,53,60,74,78,108

Radius of gyration: 25.37 Å; Cα contacts (8 Å, |Δi|>4): 372; chains: 1; bounding box: 54×55×74 Å

Sequence (379 aa):
MRIYSEALRSRRERLKALGLRHLPRARITEFALDQDILLDEYAAPVIQHLRVLGVPVPPSLYVGENGGQRASIYHSHEWTMCLAMDLYRVGFRDISGLNADGLTPLQTEVRMVSKGESWADTFCRWLIQRGADPFLPYLPAPDDDGDWFSPRNVSPKGESAPAIVTLAHVIAGSLGRRISPEFPQRYHDQDFWIQPWAVPILLSDLQDGNDCHCGPEGGFVSYSYFLIQAFPDNRRMILDLTLVSRMQKLFTWHGMLLDVARYQMVFRFITFAILSLEHTCFLAGSTSDDEESDMSSCADEEEEEARFSLFLSIMSDMDSLIARTFHSADRGNSPGLNFKLSQGRSRFGSSKDSSHPNFARFEKRFDEPTLAGVVGLLV

Mean predicted aligned error: 10.36 Å